Protein 2G3V (pdb70)

Structure (mmCIF, N/CA/C/O backbone):
data_2G3V
#
_entry.id   2G3V
#
_cell.length_a   124.360
_cell.length_b   124.360
_cell.length_c   55.860
_cell.angle_alpha   90.00
_cell.angle_beta   90.00
_cell.angle_gamma   90.00
#
_symmetry.space_group_name_H-M   'P 43'
#
loop_
_entity.id
_entity.type
_entity.pdbx_description
1 polymer 'CAG pathogenicity island protein 13'
2 polymer (UNK)(UNK)(UNK)(UNK)(UNK)(MSE)(UNK)
3 water water
#
loop_
_atom_site.group_PDB
_atom_site.id
_atom_site.type_symbol
_atom_site.label_atom_id
_atom_site.label_alt_id
_atom_site.label_comp_id
_atom_site.label_asym_id
_atom_site.label_entity_id
_atom_site.label_seq_id
_atom_site.pdbx_PDB_ins_code
_atom_site.Cartn_x
_atom_site.Cartn_y
_atom_site.Cartn_z
_atom_site.occupancy
_atom_site.B_iso_or_equiv
_atom_site.auth_seq_id
_atom_site.auth_comp_id
_atom_site.auth_asym_id
_atom_site.auth_atom_id
_atom_site.pdbx_PDB_model_num
ATOM 1 N N . LYS A 1 22 ? 124.086 96.875 68.717 1.00 15.56 21 LYS A N 1
ATOM 2 C CA . LYS A 1 22 ? 125.464 96.960 68.161 1.00 15.92 21 LYS A CA 1
ATOM 3 C C . LYS A 1 22 ? 126.073 98.327 68.417 1.00 16.41 21 LYS A C 1
ATOM 4 O O . LYS A 1 22 ? 127.234 98.436 68.829 1.00 16.09 21 LYS A O 1
ATOM 10 N N . LEU A 1 23 ? 125.270 99.365 68.176 1.00 16.88 22 LEU A N 1
ATOM 11 C CA . LEU A 1 23 ? 125.709 100.753 68.325 1.00 16.49 22 LEU A CA 1
ATOM 12 C C . LEU A 1 23 ? 125.521 101.343 69.705 1.00 15.72 22 LEU A C 1
ATOM 13 O O . LEU A 1 23 ? 124.777 102.300 69.914 1.00 15.68 22 LEU A O 1
ATOM 18 N N . ILE A 1 24 ? 126.230 100.743 70.649 1.00 16.39 23 ILE A N 1
ATOM 19 C CA . ILE A 1 24 ? 126.202 101.187 72.020 1.00 16.62 23 ILE A CA 1
ATOM 20 C C . ILE A 1 24 ? 127.356 102.162 72.128 1.00 17.03 23 ILE A C 1
ATOM 21 O O . ILE A 1 24 ? 127.575 102.764 73.171 1.00 17.09 23 ILE A O 1
ATOM 26 N N . GLU A 1 25 ? 128.099 102.303 71.033 1.00 18.05 24 GLU A N 1
ATOM 27 C CA . GLU A 1 25 ? 129.214 103.240 70.988 1.00 19.81 24 GLU A CA 1
ATOM 28 C C . GLU A 1 25 ? 128.529 104.592 71.069 1.00 21.39 24 GLU A C 1
ATOM 29 O O . GLU A 1 25 ? 128.805 105.388 71.962 1.00 21.02 24 GLU A O 1
ATOM 35 N N . SER A 1 26 ? 127.624 104.834 70.121 1.00 24.02 25 SER A N 1
ATOM 36 C CA . SER A 1 26 ? 126.861 106.079 70.073 1.00 25.44 25 SER A CA 1
ATOM 37 C C . SER A 1 26 ? 126.121 106.198 71.393 1.00 26.99 25 SER A C 1
ATOM 38 O O . SER A 1 26 ? 125.929 107.293 71.923 1.00 27.17 25 SER A O 1
ATOM 41 N N . LEU A 1 27 ? 125.721 105.046 71.921 1.00 29.15 26 LEU A N 1
ATOM 42 C CA . LEU A 1 27 ? 125.004 104.977 73.178 1.00 31.67 26 LEU A CA 1
ATOM 43 C C . LEU A 1 27 ? 125.953 104.893 74.355 1.00 32.82 26 LEU A C 1
ATOM 44 O O . LEU A 1 27 ? 125.740 104.094 75.264 1.00 33.46 26 LEU A O 1
ATOM 49 N N . GLN A 1 28 ? 126.994 105.719 74.342 1.00 33.57 27 GLN A N 1
ATOM 50 C CA . GLN A 1 28 ? 127.977 105.723 75.422 1.00 33.60 27 GLN A CA 1
ATOM 51 C C . GLN A 1 28 ? 128.667 107.086 75.543 1.00 32.36 27 GLN A C 1
ATOM 52 O O . GLN A 1 28 ? 129.367 107.347 76.519 1.00 31.79 27 GLN A O 1
ATOM 58 N N . GLU A 1 29 ? 128.467 107.952 74.551 1.00 31.15 28 GLU A N 1
ATOM 59 C CA . GLU A 1 29 ? 129.078 109.277 74.567 1.00 29.23 28 GLU A CA 1
ATOM 60 C C . GLU A 1 29 ? 128.178 110.342 73.950 1.00 26.97 28 GLU A C 1
ATOM 61 O O . GLU A 1 29 ? 128.615 111.472 73.712 1.00 25.61 28 GLU A O 1
ATOM 67 N N . ASN A 1 30 ? 126.928 109.994 73.675 1.00 24.34 29 ASN A N 1
ATOM 68 C CA . ASN A 1 30 ? 126.038 110.974 73.077 1.00 21.36 29 ASN A CA 1
ATOM 69 C C . ASN A 1 30 ? 125.593 111.961 74.135 1.00 18.49 29 ASN A C 1
ATOM 70 O O . ASN A 1 30 ? 125.459 111.631 75.314 1.00 17.02 29 ASN A O 1
ATOM 75 N N . GLU A 1 31 ? 125.377 113.184 73.687 1.00 16.54 30 GLU A N 1
ATOM 76 C CA . GLU A 1 31 ? 124.950 114.267 74.545 1.00 15.45 30 GLU A CA 1
ATOM 77 C C . GLU A 1 31 ? 123.587 114.704 74.054 1.00 13.34 30 GLU A C 1
ATOM 78 O O . GLU A 1 31 ? 122.970 114.011 73.251 1.00 11.16 30 GLU A O 1
ATOM 84 N N . LEU A 1 32 ? 123.125 115.847 74.550 1.00 12.39 31 LEU A N 1
ATOM 85 C CA . LEU A 1 32 ? 121.844 116.410 74.153 1.00 12.02 31 LEU A CA 1
ATOM 86 C C . LEU A 1 32 ? 122.065 117.114 72.830 1.00 11.72 31 LEU A C 1
ATOM 87 O O . LEU A 1 32 ? 123.192 117.456 72.499 1.00 13.88 31 LEU A O 1
ATOM 92 N N . LEU A 1 33 ? 120.999 117.309 72.065 1.00 11.24 32 LEU A N 1
ATOM 93 C CA . LEU A 1 33 ? 121.099 118.014 70.795 1.00 10.91 32 LEU A CA 1
ATOM 94 C C . LEU A 1 33 ? 120.766 119.476 71.054 1.00 11.88 32 LEU A C 1
ATOM 95 O O . LEU A 1 33 ? 119.694 119.785 71.585 1.00 10.46 32 LEU A O 1
ATOM 100 N N . ASN A 1 34 ? 121.686 120.374 70.710 1.00 12.11 33 ASN A N 1
ATOM 101 C CA . ASN A 1 34 ? 121.430 121.799 70.891 1.00 12.02 33 ASN A CA 1
ATOM 102 C C . ASN A 1 34 ? 120.496 122.251 69.766 1.00 11.23 33 ASN A C 1
ATOM 103 O O . ASN A 1 34 ? 120.445 121.616 68.712 1.00 11.04 33 ASN A O 1
ATOM 108 N N . THR A 1 35 ? 119.762 123.334 70.012 1.00 10.27 34 THR A N 1
ATOM 109 C CA . THR A 1 35 ? 118.793 123.890 69.073 1.00 10.12 34 THR A CA 1
ATOM 110 C C . THR A 1 35 ? 119.166 123.760 67.598 1.00 10.47 34 THR A C 1
ATOM 111 O O . THR A 1 35 ? 118.370 123.266 66.792 1.00 10.62 34 THR A O 1
ATOM 115 N N . ASP A 1 36 ? 120.373 124.201 67.250 1.00 11.46 35 ASP A N 1
ATOM 116 C CA . ASP A 1 36 ? 120.826 124.163 65.859 1.00 12.55 35 ASP A CA 1
ATOM 117 C C . ASP A 1 36 ? 121.109 122.787 65.297 1.00 13.21 35 ASP A C 1
ATOM 118 O O . ASP A 1 36 ? 120.818 122.529 64.125 1.00 14.27 35 ASP A O 1
ATOM 123 N N . GLU A 1 37 ? 121.681 121.910 66.117 1.00 11.47 36 GLU A N 1
ATOM 124 C CA . GLU A 1 37 ? 121.972 120.547 65.683 1.00 10.69 36 GLU A CA 1
ATOM 125 C C . GLU A 1 37 ? 120.649 119.819 65.419 1.00 9.48 36 GLU A C 1
ATOM 126 O O . GLU A 1 37 ? 120.559 118.963 64.547 1.00 10.42 36 GLU A O 1
ATOM 132 N N . LYS A 1 38 ? 119.625 120.169 66.189 1.00 7.50 37 LYS A N 1
ATOM 133 C CA . LYS A 1 38 ? 118.307 119.570 66.027 1.00 7.51 37 LYS A CA 1
ATOM 134 C C . LYS A 1 38 ? 117.739 119.954 64.653 1.00 7.58 37 LYS A C 1
ATOM 135 O O . LYS A 1 38 ? 117.370 119.073 63.859 1.00 7.17 37 LYS A O 1
ATOM 141 N N . LYS A 1 39 ? 117.691 121.264 64.378 1.00 6.50 38 LYS A N 1
ATOM 142 C CA . LYS A 1 39 ? 117.180 121.786 63.112 1.00 5.65 38 LYS A CA 1
ATOM 143 C C . LYS A 1 39 ? 117.970 121.193 61.957 1.00 6.28 38 LYS A C 1
ATOM 144 O O . LYS A 1 39 ? 117.426 120.906 60.883 1.00 8.15 38 LYS A O 1
ATOM 150 N N . LYS A 1 40 ? 119.263 121.011 62.179 1.00 5.70 39 LYS A N 1
ATOM 151 C CA . LYS A 1 40 ? 120.121 120.423 61.170 1.00 3.95 39 LYS A CA 1
ATOM 152 C C . LYS A 1 40 ? 119.523 119.075 60.749 1.00 3.82 39 LYS A C 1
ATOM 153 O O . LYS A 1 40 ? 119.448 118.743 59.562 1.00 1.90 39 LYS A O 1
ATOM 159 N N . ILE A 1 41 ? 119.094 118.301 61.738 1.00 4.18 40 ILE A N 1
ATOM 160 C CA . ILE A 1 41 ? 118.485 116.995 61.488 1.00 3.61 40 ILE A CA 1
ATOM 161 C C . ILE A 1 41 ? 117.156 117.147 60.735 1.00 2.39 40 ILE A C 1
ATOM 162 O O . ILE A 1 41 ? 116.929 116.470 59.746 1.00 1.57 40 ILE A O 1
ATOM 167 N N . ILE A 1 42 ? 116.292 118.042 61.215 1.00 3.25 41 ILE A N 1
ATOM 168 C CA . ILE A 1 42 ? 114.980 118.303 60.604 1.00 2.56 41 ILE A CA 1
ATOM 169 C C . ILE A 1 42 ? 115.037 118.739 59.137 1.00 1.05 41 ILE A C 1
ATOM 170 O O . ILE A 1 42 ? 114.261 118.262 58.310 1.00 1.05 41 ILE A O 1
ATOM 175 N N . ASP A 1 43 ? 115.942 119.652 58.813 1.00 1.98 42 ASP A N 1
ATOM 176 C CA . ASP A 1 43 ? 116.067 120.106 57.434 1.00 2.74 42 ASP A CA 1
ATOM 177 C C . ASP A 1 43 ? 116.529 118.963 56.547 1.00 3.87 42 ASP A C 1
ATOM 178 O O . ASP A 1 43 ? 116.119 118.862 55.385 1.00 5.68 42 ASP A O 1
ATOM 183 N N . GLN A 1 44 ? 117.367 118.089 57.098 1.00 2.64 43 GLN A N 1
ATOM 184 C CA . GLN A 1 44 ? 117.859 116.944 56.352 1.00 2.24 43 GLN A CA 1
ATOM 185 C C . GLN A 1 44 ? 116.738 115.958 56.026 1.00 1.46 43 GLN A C 1
ATOM 186 O O . GLN A 1 44 ? 116.702 115.358 54.955 1.00 1.05 43 GLN A O 1
ATOM 192 N N . ILE A 1 45 ? 115.828 115.776 56.967 1.00 2.91 44 ILE A N 1
ATOM 193 C CA . ILE A 1 45 ? 114.706 114.879 56.758 1.00 2.48 44 ILE A CA 1
ATOM 194 C C . ILE A 1 45 ? 113.794 115.491 55.694 1.00 1.66 44 ILE A C 1
ATOM 195 O O . ILE A 1 45 ? 113.266 114.788 54.847 1.00 1.05 44 ILE A O 1
ATOM 200 N N . LYS A 1 46 ? 113.633 116.807 55.747 1.00 2.87 45 LYS A N 1
ATOM 201 C CA . LYS A 1 46 ? 112.784 117.540 54.798 1.00 3.29 45 LYS A CA 1
ATOM 202 C C . LYS A 1 46 ? 113.361 117.522 53.385 1.00 2.49 45 LYS A C 1
ATOM 203 O O . LYS A 1 46 ? 112.636 117.369 52.414 1.00 1.06 45 LYS A O 1
ATOM 209 N N . THR A 1 47 ? 114.672 117.703 53.278 1.00 3.52 46 THR A N 1
ATOM 210 C CA . THR A 1 47 ? 115.332 117.680 51.979 1.00 2.51 46 THR A CA 1
ATOM 211 C C . THR A 1 47 ? 115.154 116.298 51.330 1.00 2.32 46 THR A C 1
ATOM 212 O O . THR A 1 47 ? 114.911 116.195 50.134 1.00 2.22 46 THR A O 1
ATOM 224 N N . HIS A 1 49 ? 112.754 114.039 52.074 1.00 1.05 48 HIS A N 1
ATOM 225 C CA . HIS A 1 49 ? 111.331 113.870 51.827 1.00 1.05 48 HIS A CA 1
ATOM 226 C C . HIS A 1 49 ? 110.890 114.487 50.503 1.00 1.14 48 HIS A C 1
ATOM 227 O O . HIS A 1 49 ? 110.046 113.929 49.804 1.00 1.05 48 HIS A O 1
ATOM 234 N N . ASP A 1 50 ? 111.452 115.641 50.160 1.00 1.05 49 ASP A N 1
ATOM 235 C CA . ASP A 1 50 ? 111.096 116.286 48.904 1.00 2.48 49 ASP A CA 1
ATOM 236 C C . ASP A 1 50 ? 111.741 115.541 47.743 1.00 1.40 49 ASP A C 1
ATOM 237 O O . ASP A 1 50 ? 111.149 115.416 46.674 1.00 3.51 49 ASP A O 1
ATOM 242 N N . PHE A 1 51 ? 112.952 115.040 47.970 1.00 1.05 50 PHE A N 1
ATOM 243 C CA . PHE A 1 51 ? 113.698 114.305 46.960 1.00 1.05 50 PHE A CA 1
ATOM 244 C C . PHE A 1 51 ? 112.910 113.064 46.607 1.00 1.05 50 PHE A C 1
ATOM 245 O O . PHE A 1 51 ? 112.659 112.778 45.433 1.00 1.05 50 PHE A O 1
ATOM 253 N N . PHE A 1 52 ? 112.518 112.330 47.641 1.00 2.00 51 PHE A N 1
ATOM 254 C CA . PHE A 1 52 ? 111.736 111.123 47.449 1.00 2.71 51 PHE A CA 1
ATOM 255 C C . PHE A 1 52 ? 110.456 111.424 46.640 1.00 3.02 51 PHE A C 1
ATOM 256 O O . PHE A 1 52 ? 110.163 110.761 45.631 1.00 1.05 51 PHE A O 1
ATOM 264 N N . LYS A 1 53 ? 109.703 112.432 47.066 1.00 4.58 52 LYS A N 1
ATOM 265 C CA . LYS A 1 53 ? 108.488 112.797 46.347 1.00 4.92 52 LYS A CA 1
ATOM 266 C C . LYS A 1 53 ? 108.803 113.085 44.878 1.00 6.34 52 LYS A C 1
ATOM 267 O O . LYS A 1 53 ? 108.074 112.664 43.989 1.00 5.91 52 LYS A O 1
ATOM 273 N N . GLN A 1 54 ? 109.902 113.794 44.636 1.00 8.25 53 GLN A N 1
ATOM 274 C CA . GLN A 1 54 ? 110.319 114.138 43.282 1.00 9.70 53 GLN A CA 1
ATOM 275 C C . GLN A 1 54 ? 110.675 112.932 42.424 1.00 10.80 53 GLN A C 1
ATOM 276 O O . GLN A 1 54 ? 110.617 112.996 41.190 1.00 11.11 53 GLN A O 1
ATOM 290 N N . HIS A 1 56 ? 109.151 109.699 42.386 1.00 8.44 55 HIS A N 1
ATOM 291 C CA . HIS A 1 56 ? 107.936 109.078 41.873 1.00 9.40 55 HIS A CA 1
ATOM 292 C C . HIS A 1 56 ? 106.985 110.077 41.195 1.00 9.10 55 HIS A C 1
ATOM 293 O O . HIS A 1 56 ? 106.132 109.688 40.404 1.00 10.74 55 HIS A O 1
ATOM 300 N N . THR A 1 57 ? 107.135 111.363 41.488 1.00 7.76 56 THR A N 1
ATOM 301 C CA . THR A 1 57 ? 106.263 112.374 40.889 1.00 7.38 56 THR A CA 1
ATOM 302 C C . THR A 1 57 ? 106.857 112.913 39.588 1.00 8.89 56 THR A C 1
ATOM 303 O O . THR A 1 57 ? 106.145 113.373 38.698 1.00 9.18 56 THR A O 1
ATOM 307 N N . ASN A 1 58 ? 108.174 112.854 39.488 1.00 10.85 57 ASN A N 1
ATOM 308 C CA . ASN A 1 58 ? 108.885 113.354 38.318 1.00 12.59 57 ASN A CA 1
ATOM 309 C C . ASN A 1 58 ? 109.509 112.147 37.625 1.00 11.74 57 ASN A C 1
ATOM 310 O O . ASN A 1 58 ? 110.191 111.341 38.271 1.00 9.61 57 ASN A O 1
ATOM 315 N N . LYS A 1 59 ? 109.266 111.995 36.326 1.00 10.91 58 LYS A N 1
ATOM 316 C CA . LYS A 1 59 ? 109.858 110.865 35.608 1.00 11.31 58 LYS A CA 1
ATOM 317 C C . LYS A 1 59 ? 111.249 111.276 35.148 1.00 10.84 58 LYS A C 1
ATOM 318 O O . LYS A 1 59 ? 112.204 110.495 35.197 1.00 10.82 58 LYS A O 1
ATOM 324 N N . GLY A 1 60 ? 111.360 112.521 34.704 1.00 10.67 59 GLY A N 1
ATOM 325 C CA . GLY A 1 60 ? 112.646 113.005 34.268 1.00 8.08 59 GLY A CA 1
ATOM 326 C C . GLY A 1 60 ? 113.563 112.961 35.468 1.00 8.15 59 GLY A C 1
ATOM 327 O O . GLY A 1 60 ? 114.733 112.568 35.359 1.00 8.98 59 GLY A O 1
ATOM 328 N N . ALA A 1 61 ? 113.031 113.353 36.622 1.00 6.51 60 ALA A N 1
ATOM 329 C CA . ALA A 1 61 ? 113.824 113.379 37.851 1.00 6.06 60 ALA A CA 1
ATOM 330 C C . ALA A 1 61 ? 114.400 112.030 38.234 1.00 6.05 60 ALA A C 1
ATOM 331 O O . ALA A 1 61 ? 115.579 111.935 38.574 1.00 6.78 60 ALA A O 1
ATOM 333 N N . LEU A 1 62 ? 113.577 110.986 38.185 1.00 6.05 61 LEU A N 1
ATOM 334 C CA . LEU A 1 62 ? 114.041 109.652 38.538 1.00 5.20 61 LEU A CA 1
ATOM 335 C C . LEU A 1 62 ? 115.096 109.093 37.602 1.00 6.62 61 LEU A C 1
ATOM 336 O O . LEU A 1 62 ? 116.070 108.461 38.052 1.00 7.02 61 LEU A O 1
ATOM 341 N N . ASP A 1 63 ? 114.913 109.298 36.301 1.00 6.62 62 ASP A N 1
ATOM 342 C CA . ASP A 1 63 ? 115.881 108.768 35.350 1.00 6.46 62 ASP A CA 1
ATOM 343 C C . ASP A 1 63 ? 117.185 109.541 35.463 1.00 7.00 62 ASP A C 1
ATOM 344 O O . ASP A 1 63 ? 118.284 108.981 35.313 1.00 4.71 62 ASP A O 1
ATOM 349 N N . LYS A 1 64 ? 117.042 110.836 35.727 1.00 5.76 63 LYS A N 1
ATOM 350 C CA . LYS A 1 64 ? 118.181 111.732 35.851 1.00 4.94 63 LYS A CA 1
ATOM 351 C C . LYS A 1 64 ? 119.029 111.409 37.072 1.00 3.39 63 LYS A C 1
ATOM 352 O O . LYS A 1 64 ? 120.255 111.577 37.051 1.00 2.39 63 LYS A O 1
ATOM 358 N N . VAL A 1 65 ? 118.383 110.942 38.132 1.00 1.69 64 VAL A N 1
ATOM 359 C CA . VAL A 1 65 ? 119.108 110.585 39.350 1.00 2.05 64 VAL A CA 1
ATOM 360 C C . VAL A 1 65 ? 119.828 109.233 39.183 1.00 1.76 64 VAL A C 1
ATOM 361 O O . VAL A 1 65 ? 120.950 109.054 39.665 1.00 1.05 64 VAL A O 1
ATOM 365 N N . LEU A 1 66 ? 119.187 108.306 38.478 1.00 1.05 65 LEU A N 1
ATOM 366 C CA . LEU A 1 66 ? 119.764 106.988 38.240 1.00 1.05 65 LEU A CA 1
ATOM 367 C C . LEU A 1 66 ? 121.035 107.021 37.368 1.00 1.48 65 LEU A C 1
ATOM 368 O O . LEU A 1 66 ? 121.949 106.220 37.556 1.00 1.05 65 LEU A O 1
ATOM 373 N N . ARG A 1 67 ? 121.092 107.969 36.437 1.00 1.54 66 ARG A N 1
ATOM 374 C CA . ARG A 1 67 ? 122.233 108.127 35.549 1.00 2.65 66 ARG A CA 1
ATOM 375 C C . ARG A 1 67 ? 123.444 108.728 36.259 1.00 3.49 66 ARG A C 1
ATOM 376 O O . ARG A 1 67 ? 124.599 108.446 35.906 1.00 3.30 66 ARG A O 1
ATOM 384 N N . ASN A 1 68 ? 123.180 109.554 37.262 1.00 2.66 67 ASN A N 1
ATOM 385 C CA . ASN A 1 68 ? 124.254 110.197 37.990 1.00 3.19 67 ASN A CA 1
ATOM 386 C C . ASN A 1 68 ? 124.649 109.545 39.299 1.00 3.35 67 ASN A C 1
ATOM 387 O O . ASN A 1 68 ? 125.699 109.860 39.841 1.00 2.35 67 ASN A O 1
ATOM 392 N N . TYR A 1 69 ? 123.818 108.647 39.817 1.00 4.91 68 TYR A N 1
ATOM 393 C CA . TYR A 1 69 ? 124.128 107.981 41.081 1.00 4.29 68 TYR A CA 1
ATOM 394 C C . TYR A 1 69 ? 124.617 106.552 40.906 1.00 5.42 68 TYR A C 1
ATOM 395 O O . TYR A 1 69 ? 125.581 106.137 41.556 1.00 4.98 68 TYR A O 1
ATOM 412 N N . LYS A 1 71 ? 126.432 103.262 39.560 1.00 9.15 70 LYS A N 1
ATOM 413 C CA . LYS A 1 71 ? 127.755 103.095 38.983 1.00 9.50 70 LYS A CA 1
ATOM 414 C C . LYS A 1 71 ? 127.525 102.706 37.518 1.00 9.70 70 LYS A C 1
ATOM 415 O O . LYS A 1 71 ? 128.232 103.146 36.603 1.00 8.94 70 LYS A O 1
ATOM 421 N N . ASP A 1 72 ? 126.497 101.897 37.315 1.00 9.72 71 ASP A N 1
ATOM 422 C CA . ASP A 1 72 ? 126.122 101.430 35.991 1.00 10.01 71 ASP A CA 1
ATOM 423 C C . ASP A 1 72 ? 124.631 101.670 35.781 1.00 7.58 71 ASP A C 1
ATOM 424 O O . ASP A 1 72 ? 123.808 100.860 36.191 1.00 6.79 71 ASP A O 1
ATOM 429 N N . TYR A 1 73 ? 124.289 102.794 35.165 1.00 6.78 72 TYR A N 1
ATOM 430 C CA . TYR A 1 73 ? 122.891 103.106 34.889 1.00 5.36 72 TYR A CA 1
ATOM 431 C C . TYR A 1 73 ? 122.385 102.037 33.923 1.00 4.18 72 TYR A C 1
ATOM 432 O O . TYR A 1 73 ? 121.314 101.463 34.106 1.00 3.16 72 TYR A O 1
ATOM 441 N N . ARG A 1 74 ? 123.186 101.771 32.900 1.00 5.09 73 ARG A N 1
ATOM 442 C CA . ARG A 1 74 ? 122.878 100.764 31.888 1.00 7.04 73 ARG A CA 1
ATOM 443 C C . ARG A 1 74 ? 122.063 99.577 32.434 1.00 5.84 73 ARG A C 1
ATOM 444 O O . ARG A 1 74 ? 120.880 99.433 32.165 1.00 6.30 73 ARG A O 1
ATOM 452 N N . ALA A 1 75 ? 122.738 98.750 33.219 1.00 4.78 74 ALA A N 1
ATOM 453 C CA . ALA A 1 75 ? 122.226 97.512 33.819 1.00 5.10 74 ALA A CA 1
ATOM 454 C C . ALA A 1 75 ? 121.078 97.667 34.794 1.00 5.44 74 ALA A C 1
ATOM 455 O O . ALA A 1 75 ? 120.252 96.776 34.934 1.00 4.39 74 ALA A O 1
ATOM 457 N N . VAL A 1 76 ? 121.039 98.802 35.480 1.00 6.17 75 VAL A N 1
ATOM 458 C CA . VAL A 1 76 ? 119.992 99.042 36.448 1.00 5.59 75 VAL A CA 1
ATOM 459 C C . VAL A 1 76 ? 118.619 99.110 35.789 1.00 5.51 75 VAL A C 1
ATOM 460 O O . VAL A 1 76 ? 117.660 98.541 36.312 1.00 6.57 75 VAL A O 1
ATOM 464 N N . ILE A 1 77 ? 118.512 99.789 34.649 1.00 5.28 76 ILE A N 1
ATOM 465 C CA . ILE A 1 77 ? 117.215 99.887 33.983 1.00 5.87 76 ILE A CA 1
ATOM 466 C C . ILE A 1 77 ? 116.747 98.550 33.432 1.00 6.95 76 ILE A C 1
ATOM 467 O O . ILE A 1 77 ? 115.551 98.326 33.281 1.00 7.72 76 ILE A O 1
ATOM 472 N N . LYS A 1 78 ? 117.689 97.658 33.149 1.00 8.46 77 LYS A N 1
ATOM 473 C CA . LYS A 1 78 ? 117.362 96.333 32.630 1.00 9.15 77 LYS A CA 1
ATOM 474 C C . LYS A 1 78 ? 117.090 95.363 33.784 1.00 8.89 77 LYS A C 1
ATOM 475 O O . LYS A 1 78 ? 116.066 94.679 33.822 1.00 7.05 77 LYS A O 1
ATOM 481 N N . SER A 1 79 ? 118.018 95.311 34.730 1.00 9.49 78 SER A N 1
ATOM 482 C CA . SER A 1 79 ? 117.872 94.416 35.863 1.00 9.93 78 SER A CA 1
ATOM 483 C C . SER A 1 79 ? 116.769 94.832 36.839 1.00 8.32 78 SER A C 1
ATOM 484 O O . SER A 1 79 ? 115.988 93.998 37.299 1.00 8.47 78 SER A O 1
ATOM 487 N N . ILE A 1 80 ? 116.699 96.118 37.158 1.00 6.71 79 ILE A N 1
ATOM 488 C CA . ILE A 1 80 ? 115.704 96.582 38.116 1.00 6.33 79 ILE A CA 1
ATOM 489 C C . ILE A 1 80 ? 114.567 97.411 37.512 1.00 5.54 79 ILE A C 1
ATOM 490 O O . ILE A 1 80 ? 113.404 97.118 37.740 1.00 3.61 79 ILE A O 1
ATOM 495 N N . GLY A 1 81 ? 114.894 98.443 36.744 1.00 8.41 80 GLY A N 1
ATOM 496 C CA . GLY A 1 81 ? 113.843 99.256 36.141 1.00 8.33 80 GLY A CA 1
ATOM 497 C C . GLY A 1 81 ? 113.316 100.374 37.028 1.00 8.23 80 GLY A C 1
ATOM 498 O O . GLY A 1 81 ? 113.249 100.243 38.254 1.00 7.37 80 GLY A O 1
ATOM 499 N N . VAL A 1 82 ? 112.931 101.477 36.398 1.00 8.62 81 VAL A N 1
ATOM 500 C CA . VAL A 1 82 ? 112.416 102.631 37.119 1.00 8.92 81 VAL A CA 1
ATOM 501 C C . VAL A 1 82 ? 111.146 102.328 37.897 1.00 9.58 81 VAL A C 1
ATOM 502 O O . VAL A 1 82 ? 110.842 102.988 38.894 1.00 10.52 81 VAL A O 1
ATOM 506 N N . ASP A 1 83 ? 110.409 101.331 37.437 1.00 10.75 82 ASP A N 1
ATOM 507 C CA . ASP A 1 83 ? 109.160 100.947 38.075 1.00 13.11 82 ASP A CA 1
ATOM 508 C C . ASP A 1 83 ? 109.309 100.487 39.526 1.00 13.12 82 ASP A C 1
ATOM 509 O O . ASP A 1 83 ? 108.434 100.756 40.365 1.00 13.70 82 ASP A O 1
ATOM 514 N N . LYS A 1 84 ? 110.414 99.808 39.827 1.00 10.64 83 LYS A N 1
ATOM 515 C CA . LYS A 1 84 ? 110.646 99.316 41.180 1.00 9.89 83 LYS A CA 1
ATOM 516 C C . LYS A 1 84 ? 111.216 100.431 42.062 1.00 9.26 83 LYS A C 1
ATOM 517 O O . LYS A 1 84 ? 110.959 100.494 43.269 1.00 9.61 83 LYS A O 1
ATOM 523 N N . PHE A 1 85 ? 112.003 101.310 41.455 1.00 8.00 84 PHE A N 1
ATOM 524 C CA . PHE A 1 85 ? 112.593 102.418 42.193 1.00 5.22 84 PHE A CA 1
ATOM 525 C C . PHE A 1 85 ? 111.500 103.365 42.634 1.00 3.99 84 PHE A C 1
ATOM 526 O O . PHE A 1 85 ? 111.477 103.808 43.779 1.00 1.05 84 PHE A O 1
ATOM 534 N N . LYS A 1 86 ? 110.588 103.653 41.715 1.00 3.62 85 LYS A N 1
ATOM 535 C CA . LYS A 1 86 ? 109.491 104.558 41.999 1.00 5.61 85 LYS A CA 1
ATOM 536 C C . LYS A 1 86 ? 108.684 104.050 43.191 1.00 6.33 85 LYS A C 1
ATOM 537 O O . LYS A 1 86 ? 108.184 104.839 43.997 1.00 5.97 85 LYS A O 1
ATOM 543 N N . LYS A 1 87 ? 108.585 102.728 43.312 1.00 5.74 86 LYS A N 1
ATOM 544 C CA . LYS A 1 87 ? 107.836 102.103 44.394 1.00 5.56 86 LYS A CA 1
ATOM 545 C C . LYS A 1 87 ? 108.369 102.447 45.778 1.00 5.27 86 LYS A C 1
ATOM 546 O O . LYS A 1 87 ? 107.623 102.953 46.619 1.00 4.99 86 LYS A O 1
ATOM 552 N N . VAL A 1 88 ? 109.648 102.159 46.023 1.00 4.44 87 VAL A N 1
ATOM 553 C CA . VAL A 1 88 ? 110.242 102.438 47.324 1.00 2.53 87 VAL A CA 1
ATOM 554 C C . VAL A 1 88 ? 110.141 103.910 47.661 1.00 1.51 87 VAL A C 1
ATOM 555 O O . VAL A 1 88 ? 109.867 104.273 48.791 1.00 1.05 87 VAL A O 1
ATOM 559 N N . TYR A 1 89 ? 110.337 104.760 46.664 1.00 1.25 88 TYR A N 1
ATOM 560 C CA . TYR A 1 89 ? 110.297 106.193 46.890 1.00 2.63 88 TYR A CA 1
ATOM 561 C C . TYR A 1 89 ? 108.918 106.689 47.304 1.00 3.18 88 TYR A C 1
ATOM 562 O O . TYR A 1 89 ? 108.792 107.688 48.013 1.00 3.73 88 TYR A O 1
ATOM 571 N N . ARG A 1 90 ? 107.878 105.983 46.881 1.00 3.57 89 ARG A N 1
ATOM 572 C CA . ARG A 1 90 ? 106.528 106.373 47.261 1.00 3.55 89 ARG A CA 1
ATOM 573 C C . ARG A 1 90 ? 106.415 106.075 48.745 1.00 4.00 89 ARG A C 1
ATOM 574 O O . ARG A 1 90 ? 105.865 106.860 49.514 1.00 5.29 89 ARG A O 1
ATOM 582 N N . LEU A 1 91 ? 106.982 104.937 49.131 1.00 3.78 90 LEU A N 1
ATOM 583 C CA . LEU A 1 91 ? 106.966 104.459 50.504 1.00 3.10 90 LEU A CA 1
ATOM 584 C C . LEU A 1 91 ? 107.976 105.223 51.372 1.00 2.80 90 LEU A C 1
ATOM 585 O O . LEU A 1 91 ? 107.803 105.330 52.584 1.00 6.04 90 LEU A O 1
ATOM 590 N N . LEU A 1 92 ? 109.031 105.741 50.749 1.00 2.56 91 LEU A N 1
ATOM 591 C CA . LEU A 1 92 ? 110.054 106.519 51.453 1.00 2.05 91 LEU A CA 1
ATOM 592 C C . LEU A 1 92 ? 109.498 107.903 51.764 1.00 2.69 91 LEU A C 1
ATOM 593 O O . LEU A 1 92 ? 109.742 108.441 52.843 1.00 2.19 91 LEU A O 1
ATOM 598 N N . GLU A 1 93 ? 108.754 108.478 50.818 1.00 3.84 92 GLU A N 1
ATOM 599 C CA . GLU A 1 93 ? 108.157 109.798 51.014 1.00 4.71 92 GLU A CA 1
ATOM 600 C C . GLU A 1 93 ? 107.163 109.713 52.162 1.00 4.83 92 GLU A C 1
ATOM 601 O O . GLU A 1 93 ? 107.073 110.607 53.006 1.00 2.63 92 GLU A O 1
ATOM 607 N N . SER A 1 94 ? 106.412 108.619 52.181 1.00 5.49 93 SER A N 1
ATOM 608 C CA . SER A 1 94 ? 105.425 108.388 53.223 1.00 5.68 93 SER A CA 1
ATOM 609 C C . SER A 1 94 ? 106.078 108.332 54.598 1.00 5.07 93 SER A C 1
ATOM 610 O O . SER A 1 94 ? 105.655 109.017 55.525 1.00 4.72 93 SER A O 1
ATOM 613 N N . GLU A 1 95 ? 107.111 107.508 54.733 1.00 6.12 94 GLU A N 1
ATOM 614 C CA . GLU A 1 95 ? 107.798 107.371 56.012 1.00 6.90 94 GLU A CA 1
ATOM 615 C C . GLU A 1 95 ? 108.463 108.676 56.444 1.00 4.84 94 GLU A C 1
ATOM 616 O O . GLU A 1 95 ? 108.449 109.017 57.620 1.00 4.66 94 GLU A O 1
ATOM 622 N N . THR A 1 96 ? 109.041 109.420 55.507 1.00 3.96 95 THR A N 1
ATOM 623 C CA . THR A 1 96 ? 109.672 110.678 55.895 1.00 3.33 95 THR A CA 1
ATOM 624 C C . THR A 1 96 ? 108.599 111.636 56.435 1.00 4.64 95 THR A C 1
ATOM 625 O O . THR A 1 96 ? 108.859 112.458 57.321 1.00 5.31 95 THR A O 1
ATOM 637 N N . GLU A 1 98 ? 105.692 110.684 58.060 1.00 8.87 97 GLU A N 1
ATOM 638 C CA . GLU A 1 98 ? 105.270 110.232 59.390 1.00 7.72 97 GLU A CA 1
ATOM 639 C C . GLU A 1 98 ? 106.288 110.672 60.448 1.00 6.21 97 GLU A C 1
ATOM 640 O O . GLU A 1 98 ? 105.905 111.151 61.514 1.00 5.02 97 GLU A O 1
ATOM 646 N N . LEU A 1 99 ? 107.579 110.500 60.156 1.00 5.20 98 LEU A N 1
ATOM 647 C CA . LEU A 1 99 ? 108.647 110.904 61.084 1.00 3.84 98 LEU A CA 1
ATOM 648 C C . LEU A 1 99 ? 108.562 112.415 61.333 1.00 3.90 98 LEU A C 1
ATOM 649 O O . LEU A 1 99 ? 108.647 112.880 62.478 1.00 2.14 98 LEU A O 1
ATOM 654 N N . LEU A 1 100 ? 108.379 113.171 60.255 1.00 2.51 99 LEU A N 1
ATOM 655 C CA . LEU A 1 100 ? 108.270 114.623 60.349 1.00 3.37 99 LEU A CA 1
ATOM 656 C C . LEU A 1 100 ? 107.127 115.005 61.289 1.00 4.02 99 LEU A C 1
ATOM 657 O O . LEU A 1 100 ? 107.268 115.912 62.107 1.00 5.04 99 LEU A O 1
ATOM 662 N N . HIS A 1 101 ? 105.992 114.321 61.182 1.00 3.11 100 HIS A N 1
ATOM 663 C CA . HIS A 1 101 ? 104.864 114.622 62.066 1.00 3.60 100 HIS A CA 1
ATOM 664 C C . HIS A 1 101 ? 105.166 114.201 63.491 1.00 2.91 100 HIS A C 1
ATOM 665 O O . HIS A 1 101 ? 104.792 114.900 64.440 1.00 2.32 100 HIS A O 1
ATOM 672 N N . ALA A 1 102 ? 105.833 113.054 63.634 1.00 3.25 101 ALA A N 1
ATOM 673 C CA . ALA A 1 102 ? 106.225 112.554 64.948 1.00 4.17 101 ALA A CA 1
ATOM 674 C C . ALA A 1 102 ? 107.018 113.668 65.617 1.00 4.72 101 ALA A C 1
ATOM 675 O O . ALA A 1 102 ? 106.732 114.048 66.755 1.00 3.74 101 ALA A O 1
ATOM 677 N N . ILE A 1 103 ? 107.987 114.207 64.872 1.00 5.12 102 ILE A N 1
ATOM 678 C CA . ILE A 1 103 ? 108.841 115.296 65.326 1.00 3.84 102 ILE A CA 1
ATOM 679 C C . ILE A 1 103 ? 108.009 116.514 65.759 1.00 5.08 102 ILE A C 1
ATOM 680 O O . ILE A 1 103 ? 108.248 117.095 66.815 1.00 5.64 102 ILE A O 1
ATOM 685 N N . ALA A 1 104 ? 107.026 116.899 64.953 1.00 5.76 103 ALA A N 1
ATOM 686 C CA . ALA A 1 104 ? 106.176 118.039 65.285 1.00 4.56 103 ALA A CA 1
ATOM 687 C C . ALA A 1 104 ? 105.363 117.819 66.567 1.00 3.95 103 ALA A C 1
ATOM 688 O O . ALA A 1 104 ? 105.420 118.618 67.490 1.00 3.96 103 ALA A O 1
ATOM 690 N N . GLU A 1 105 ? 104.608 116.727 66.598 1.00 4.39 104 GLU A N 1
ATOM 691 C CA . GLU A 1 105 ? 103.740 116.346 67.716 1.00 4.64 104 GLU A CA 1
ATOM 692 C C . GLU A 1 105 ? 104.426 115.936 69.042 1.00 3.49 104 GLU A C 1
ATOM 693 O O . GLU A 1 105 ? 103.752 115.745 70.060 1.00 1.75 104 GLU A O 1
ATOM 699 N N . ASN A 1 106 ? 105.745 115.769 69.024 1.00 3.08 105 ASN A N 1
ATOM 700 C CA . ASN A 1 106 ? 106.500 115.410 70.227 1.00 3.29 105 ASN A CA 1
ATOM 701 C C . ASN A 1 106 ? 107.903 116.057 70.215 1.00 3.27 105 ASN A C 1
ATOM 702 O O . ASN A 1 106 ? 108.884 115.418 69.815 1.00 1.05 105 ASN A O 1
ATOM 707 N N . PRO A 1 107 ? 108.013 117.326 70.671 1.00 3.74 106 PRO A N 1
ATOM 708 C CA . PRO A 1 107 ? 109.267 118.085 70.722 1.00 3.25 106 PRO A CA 1
ATOM 709 C C . PRO A 1 107 ? 110.538 117.307 71.037 1.00 4.08 106 PRO A C 1
ATOM 710 O O . PRO A 1 107 ? 111.515 117.401 70.292 1.00 5.84 106 PRO A O 1
ATOM 714 N N . ASN A 1 108 ? 110.517 116.532 72.122 1.00 4.36 107 ASN A N 1
ATOM 715 C CA . ASN A 1 108 ? 111.681 115.759 72.565 1.00 2.84 107 ASN A CA 1
ATOM 716 C C . ASN A 1 108 ? 112.054 114.519 71.752 1.00 3.52 107 ASN A C 1
ATOM 717 O O . ASN A 1 108 ? 112.998 113.810 72.097 1.00 1.93 107 ASN A O 1
ATOM 722 N N . PHE A 1 109 ? 111.314 114.241 70.686 1.00 5.72 108 PHE A N 1
ATOM 723 C CA . PHE A 1 109 ? 111.649 113.105 69.838 1.00 7.20 108 PHE A CA 1
ATOM 724 C C . PHE A 1 109 ? 112.803 113.715 69.057 1.00 8.19 108 PHE A C 1
ATOM 725 O O . PHE A 1 109 ? 112.628 114.760 68.427 1.00 10.21 108 PHE A O 1
ATOM 733 N N . LEU A 1 110 ? 113.968 113.079 69.094 1.00 7.81 109 LEU A N 1
ATOM 734 C CA . LEU A 1 110 ? 115.171 113.627 68.454 1.00 9.89 109 LEU A CA 1
ATOM 735 C C . LEU A 1 110 ? 115.790 114.480 69.566 1.00 9.36 109 LEU A C 1
ATOM 736 O O . LEU A 1 110 ? 116.076 115.667 69.392 1.00 10.43 109 LEU 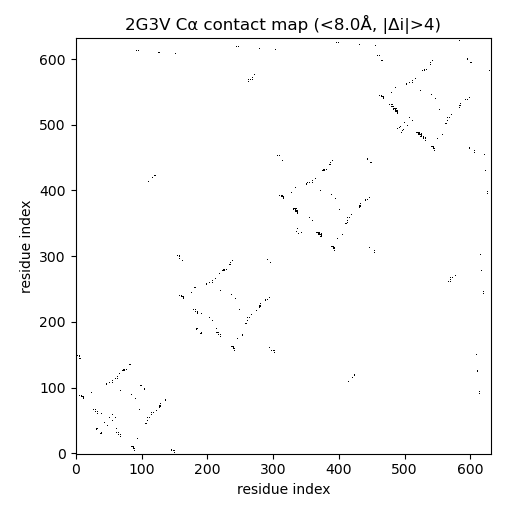A O 1
ATOM 741 N N . PHE A 1 111 ? 115.976 113.829 70.706 1.00 8.55 110 PHE A N 1
ATOM 742 C CA . PHE A 1 111 ? 116.501 114.401 71.935 1.00 6.27 110 PHE A CA 1
ATOM 743 C C . PHE A 1 111 ? 118.025 114.547 71.937 1.00 7.28 110 PHE A C 1
ATOM 744 O O . PHE A 1 111 ? 118.567 115.602 72.288 1.00 8.60 110 PHE A O 1
ATOM 752 N N . SER A 1 112 ? 118.718 113.485 71.541 1.00 6.85 111 SER A N 1
ATOM 753 C CA . SER A 1 112 ? 120.174 113.489 71.547 1.00 5.20 111 SER A CA 1
ATOM 754 C C . SER A 1 112 ? 120.747 113.231 70.180 1.00 6.15 111 SER A C 1
ATOM 755 O O . SER A 1 112 ? 120.018 113.149 69.193 1.00 5.59 111 SER A O 1
ATOM 758 N N . LYS A 1 113 ? 122.070 113.078 70.136 1.00 6.19 112 LYS A N 1
ATOM 759 C CA . LYS A 1 113 ? 122.752 112.811 68.883 1.00 6.18 112 LYS A CA 1
ATOM 760 C C . LYS A 1 113 ? 122.546 111.366 68.434 1.00 6.75 112 LYS A C 1
ATOM 761 O O . LYS A 1 113 ? 122.715 111.060 67.253 1.00 7.94 112 LYS A O 1
ATOM 767 N N . PHE A 1 114 ? 122.168 110.485 69.363 1.00 6.20 113 PHE A N 1
ATOM 768 C CA . PHE A 1 114 ? 121.944 109.078 69.031 1.00 6.12 113 PHE A CA 1
ATOM 769 C C . PHE A 1 114 ? 120.804 108.930 68.058 1.00 4.78 113 PHE A C 1
ATOM 770 O O . PHE A 1 114 ? 120.766 108.001 67.259 1.00 5.78 113 PHE A O 1
ATOM 778 N N . ASP A 1 115 ? 119.866 109.857 68.135 1.00 5.54 114 ASP A N 1
ATOM 779 C CA . ASP A 1 115 ? 118.694 109.786 67.289 1.00 4.78 114 ASP A CA 1
ATOM 780 C C . ASP A 1 115 ? 119.017 110.011 65.830 1.00 4.91 114 ASP A C 1
ATOM 781 O O . ASP A 1 115 ? 118.202 109.712 64.957 1.00 3.84 114 ASP A O 1
ATOM 786 N N . ARG A 1 116 ? 120.221 110.519 65.568 1.00 4.94 115 ARG A N 1
ATOM 787 C CA . ARG A 1 116 ? 120.649 110.764 64.205 1.00 4.98 115 ARG A CA 1
ATOM 788 C C . ARG A 1 116 ? 120.663 109.434 63.465 1.00 3.77 115 ARG A C 1
ATOM 789 O O . ARG A 1 116 ? 120.875 109.388 62.252 1.00 5.09 115 ARG A O 1
ATOM 797 N N . SER A 1 117 ? 120.450 108.352 64.207 1.00 1.92 116 SER A N 1
ATOM 798 C CA . SER A 1 117 ? 120.438 107.010 63.635 1.00 2.39 116 SER A CA 1
ATOM 799 C C . SER A 1 117 ? 119.138 106.723 62.893 1.00 1.05 116 SER A C 1
ATOM 800 O O . SER A 1 117 ? 119.020 105.723 62.194 1.00 1.78 116 SER A O 1
ATOM 803 N N . ILE A 1 118 ? 118.158 107.599 63.047 1.00 2.59 117 ILE A N 1
ATOM 804 C CA . ILE A 1 118 ? 116.880 107.426 62.357 1.00 5.00 117 ILE A CA 1
ATOM 805 C C . ILE A 1 118 ? 117.118 107.698 60.875 1.00 5.05 117 ILE A C 1
ATOM 806 O O . ILE A 1 118 ? 116.451 107.134 60.007 1.00 4.97 117 ILE A O 1
ATOM 811 N N . LEU A 1 119 ? 118.093 108.552 60.609 1.00 4.98 118 LEU A N 1
ATOM 812 C CA . LEU A 1 119 ? 118.473 108.960 59.261 1.00 5.38 118 LEU A CA 1
ATOM 813 C C . LEU A 1 119 ? 118.965 107.768 58.447 1.00 8.42 118 LEU A C 1
ATOM 814 O O . LEU A 1 119 ? 118.754 107.702 57.224 1.00 3.16 118 LEU A O 1
ATOM 819 N N . GLY A 1 120 ? 119.610 106.803 59.100 1.00 4.11 119 GLY A N 1
ATOM 820 C CA . GLY A 1 120 ? 120.121 105.621 58.424 1.00 3.79 119 GLY A CA 1
ATOM 821 C C . GLY A 1 120 ? 119.094 104.823 57.628 1.00 3.35 119 GLY A C 1
ATOM 822 O O . GLY A 1 120 ? 119.443 103.982 56.796 1.00 4.73 119 GLY A O 1
ATOM 823 N N . ILE A 1 121 ? 117.819 105.076 57.869 1.00 2.50 120 ILE A N 1
ATOM 824 C CA . ILE A 1 121 ? 116.789 104.375 57.131 1.00 1.72 120 ILE A CA 1
ATOM 825 C C . ILE A 1 121 ? 116.648 104.936 55.724 1.00 1.05 120 ILE A C 1
ATOM 826 O O . ILE A 1 121 ? 116.338 104.208 54.787 1.00 1.05 120 ILE A O 1
ATOM 831 N N . PHE A 1 122 ? 116.914 106.228 55.575 1.00 1.68 121 PHE A N 1
ATOM 832 C CA . PHE A 1 122 ? 116.735 106.889 54.292 1.00 2.69 121 PHE A CA 1
ATOM 833 C C . PHE A 1 122 ? 117.978 107.113 53.446 1.00 2.78 121 PHE A C 1
ATOM 834 O O . PHE A 1 122 ? 117.875 107.203 52.225 1.00 2.23 121 PHE A O 1
ATOM 842 N N . LEU A 1 123 ? 119.141 107.195 54.086 1.00 2.72 122 LEU A N 1
ATOM 843 C CA . LEU A 1 123 ? 120.408 107.434 53.385 1.00 4.21 122 LEU A CA 1
ATOM 844 C C . LEU A 1 123 ? 120.755 106.534 52.181 1.00 4.75 122 LEU A C 1
ATOM 845 O O . LEU A 1 123 ? 121.259 107.018 51.174 1.00 3.92 122 LEU A O 1
ATOM 850 N N . PRO A 1 124 ? 120.488 105.220 52.267 1.00 4.42 123 PRO A N 1
ATOM 851 C CA . PRO A 1 124 ? 120.775 104.263 51.177 1.00 3.92 123 PRO A CA 1
ATOM 852 C C . PRO A 1 124 ? 120.068 104.569 49.849 1.00 2.32 123 PRO A C 1
ATOM 853 O O . PRO A 1 124 ? 120.449 104.065 48.794 1.00 1.05 123 PRO A O 1
ATOM 857 N N . PHE A 1 125 ? 119.024 105.384 49.917 1.00 1.40 124 PHE A N 1
ATOM 858 C CA . PHE A 1 125 ? 118.266 105.755 48.733 1.00 1.08 124 PHE A CA 1
ATOM 859 C C . PHE A 1 125 ? 118.385 107.245 48.458 1.00 1.05 124 PHE A C 1
ATOM 860 O O . PHE A 1 125 ? 117.717 107.763 47.575 1.00 1.05 124 PHE A O 1
ATOM 868 N N . PHE A 1 126 ? 119.242 107.936 49.202 1.00 1.05 125 PHE A N 1
ATOM 869 C CA . PHE A 1 126 ? 119.381 109.373 49.002 1.00 2.13 125 PHE A CA 1
ATOM 870 C C . PHE A 1 126 ? 120.815 109.827 48.708 1.00 1.63 125 PHE A C 1
ATOM 871 O O . PHE A 1 126 ? 121.060 110.678 47.850 1.00 1.05 125 PHE A O 1
ATOM 879 N N . SER A 1 127 ? 121.758 109.254 49.436 1.00 2.92 126 SER A N 1
ATOM 880 C CA . SER A 1 127 ? 123.163 109.586 49.268 1.00 3.23 126 SER A CA 1
ATOM 881 C C . SER A 1 127 ? 123.772 109.034 47.986 1.00 2.77 126 SER A C 1
ATOM 882 O O . SER A 1 127 ? 123.661 107.834 47.694 1.00 1.05 126 SER A O 1
ATOM 885 N N . LYS A 1 128 ? 124.423 109.919 47.231 1.00 2.72 127 LYS A N 1
ATOM 886 C CA . LYS A 1 128 ? 125.068 109.525 45.980 1.00 2.80 127 LYS A CA 1
ATOM 887 C C . LYS A 1 128 ? 126.213 108.545 46.215 1.00 2.47 127 LYS A C 1
ATOM 888 O O . LYS A 1 128 ? 126.367 107.585 45.478 1.00 2.98 127 LYS A O 1
ATOM 894 N N . PRO A 1 129 ? 127.040 108.786 47.244 1.00 1.83 128 PRO A N 1
ATOM 895 C CA . PRO A 1 129 ? 128.145 107.855 47.486 1.00 2.53 128 PRO A CA 1
ATOM 896 C C . PRO A 1 129 ? 127.648 106.451 47.819 1.00 1.05 128 PRO A C 1
ATOM 897 O O . PRO A 1 129 ? 128.164 105.478 47.296 1.00 5.76 128 PRO A O 1
ATOM 901 N N . ILE A 1 130 ? 126.650 106.351 48.689 1.00 1.77 129 ILE A N 1
ATOM 902 C CA . ILE A 1 130 ? 126.095 105.052 49.096 1.00 1.65 129 ILE A CA 1
ATOM 903 C C . ILE A 1 130 ? 125.565 104.233 47.905 1.00 3.17 129 ILE A C 1
ATOM 904 O O . ILE A 1 130 ? 125.893 103.050 47.750 1.00 2.34 129 ILE A O 1
ATOM 917 N N . PHE A 1 132 ? 126.174 104.758 44.667 1.00 3.14 131 PHE A N 1
ATOM 918 C CA . PHE A 1 132 ? 127.176 104.548 43.628 1.00 3.28 131 PHE A CA 1
ATOM 919 C C . PHE A 1 132 ? 128.006 103.308 43.982 1.00 5.48 131 PHE A C 1
ATOM 920 O O . PHE A 1 132 ? 128.339 102.483 43.116 1.00 5.77 131 PHE A O 1
ATOM 928 N N . LYS A 1 133 ? 128.349 103.179 45.259 1.00 3.29 132 LYS A N 1
ATOM 929 C CA . LYS A 1 133 ? 129.135 102.034 45.684 1.00 4.97 132 LYS A CA 1
ATOM 930 C C . LYS A 1 133 ? 128.351 100.742 45.613 1.00 4.97 132 LYS A C 1
ATOM 931 O O . LYS A 1 133 ? 128.923 99.691 45.327 1.00 6.67 132 LYS A O 1
ATOM 945 N N . SER A 1 135 ? 125.838 97.663 44.443 1.00 4.89 134 SER A N 1
ATOM 946 C CA . SER A 1 135 ? 125.832 96.872 43.218 1.00 3.78 134 SER A CA 1
ATOM 947 C C . SER A 1 135 ? 124.371 96.698 42.815 1.00 3.95 134 SER A C 1
ATOM 948 O O . SER A 1 135 ? 123.472 97.141 43.527 1.00 3.42 134 SER A O 1
ATOM 951 N N . ILE A 1 136 ? 124.135 96.068 41.668 1.00 4.78 135 ILE A N 1
ATOM 952 C CA . ILE A 1 136 ? 122.776 95.842 41.188 1.00 5.78 135 ILE A CA 1
ATOM 953 C C . ILE A 1 136 ? 122.008 94.963 42.166 1.00 6.80 135 ILE A C 1
ATOM 954 O O . ILE A 1 136 ? 120.956 95.348 42.679 1.00 7.68 135 ILE A O 1
ATOM 959 N N . ARG A 1 137 ? 122.554 93.781 42.427 1.00 8.23 136 ARG A N 1
ATOM 960 C CA . ARG A 1 137 ? 121.931 92.822 43.331 1.00 9.89 136 ARG A CA 1
ATOM 961 C C . ARG A 1 137 ? 121.623 93.450 44.679 1.00 9.19 136 ARG A C 1
ATOM 962 O O . ARG A 1 137 ? 120.521 93.321 45.207 1.00 8.25 136 ARG A O 1
ATOM 970 N N . GLU A 1 138 ? 122.617 94.120 45.242 1.00 9.59 137 GLU A N 1
ATOM 971 C CA . GLU A 1 138 ? 122.447 94.795 46.526 1.00 9.68 137 GLU A CA 1
ATOM 972 C C . GLU A 1 138 ? 121.215 95.694 46.483 1.00 7.55 137 GLU A C 1
ATOM 973 O O . GLU A 1 138 ? 120.358 95.644 47.362 1.00 8.94 137 GLU A O 1
ATOM 987 N N . ASP A 1 140 ? 118.668 95.657 44.393 1.00 4.90 139 ASP A N 1
ATOM 988 C CA . ASP A 1 140 ? 117.444 94.912 44.183 1.00 4.50 139 ASP A CA 1
ATOM 989 C C . ASP A 1 140 ? 116.868 94.337 45.450 1.00 3.48 139 ASP A C 1
ATOM 990 O O . ASP A 1 140 ? 115.676 94.465 45.704 1.00 3.07 139 ASP A O 1
ATOM 995 N N . SER A 1 141 ? 117.703 93.694 46.259 1.00 4.64 140 SER A N 1
ATOM 996 C CA . SER A 1 141 ? 117.194 93.102 47.496 1.00 5.32 140 SER A CA 1
ATOM 997 C C . SER A 1 141 ? 116.892 94.159 48.550 1.00 5.27 140 SER A C 1
ATOM 998 O O . SER A 1 141 ? 115.989 93.982 49.374 1.00 6.74 140 SER A O 1
ATOM 1001 N N . GLN A 1 142 ? 117.643 95.256 48.528 1.00 5.78 141 GLN A N 1
ATOM 1002 C CA . GLN A 1 142 ? 117.408 96.318 49.481 1.00 4.97 141 GLN A CA 1
ATOM 1003 C C . GLN A 1 142 ? 116.025 96.869 49.198 1.00 4.32 141 GLN A C 1
ATOM 1004 O O . GLN A 1 142 ? 115.243 97.107 50.116 1.00 6.38 141 GLN A O 1
ATOM 1010 N N . ILE A 1 143 ? 115.716 97.048 47.917 1.00 3.63 142 ILE A N 1
ATOM 1011 C CA . ILE A 1 143 ? 114.416 97.577 47.503 1.00 2.92 142 ILE A CA 1
ATOM 1012 C C . ILE A 1 143 ? 113.315 96.591 47.905 1.00 3.83 142 ILE A C 1
ATOM 1013 O O . ILE A 1 143 ? 112.274 96.982 48.414 1.00 4.34 142 ILE A O 1
ATOM 1018 N N . GLU A 1 144 ? 113.558 95.308 47.680 1.00 5.09 143 GLU A N 1
ATOM 1019 C CA . GLU A 1 144 ? 112.588 94.278 48.037 1.00 6.52 143 GLU A CA 1
ATOM 1020 C C . GLU A 1 144 ? 112.351 94.281 49.552 1.00 6.03 143 GLU A C 1
ATOM 1021 O O . GLU A 1 144 ? 111.210 94.313 50.020 1.00 6.40 143 GLU A O 1
ATOM 1027 N N . LEU A 1 145 ? 113.445 94.260 50.310 1.00 4.96 144 LEU A N 1
ATOM 1028 C CA . LEU A 1 145 ? 113.383 94.272 51.766 1.00 4.36 144 LEU A CA 1
ATOM 1029 C C . LEU A 1 145 ? 112.563 95.456 52.266 1.00 4.52 144 LEU A C 1
ATOM 1030 O O . LEU A 1 145 ? 111.620 95.284 53.031 1.00 5.17 144 LEU A O 1
ATOM 1035 N N . TYR A 1 146 ? 112.922 96.658 51.823 1.00 4.59 145 TYR A N 1
ATOM 1036 C CA . TYR A 1 146 ? 112.209 97.861 52.248 1.00 7.29 145 TYR A CA 1
ATOM 1037 C C . TYR A 1 146 ? 110.728 97.753 51.930 1.00 7.97 145 TYR A C 1
ATOM 1038 O O . TYR A 1 146 ? 109.871 98.082 52.757 1.00 8.03 145 TYR A O 1
ATOM 1047 N N . GLY A 1 147 ? 110.438 97.295 50.720 1.00 8.26 146 GLY A N 1
ATOM 1048 C CA . GLY A 1 147 ? 109.062 97.167 50.304 1.00 10.01 146 GLY A CA 1
ATOM 1049 C C . GLY A 1 147 ? 108.262 96.244 51.194 1.00 11.68 146 GLY A C 1
ATOM 1050 O O . GLY A 1 147 ? 107.052 96.408 51.330 1.00 12.63 146 GLY A O 1
ATOM 1051 N N . THR A 1 148 ? 108.924 95.272 51.811 1.00 12.79 147 THR A N 1
ATOM 1052 C CA . THR A 1 148 ? 108.211 94.323 52.665 1.00 13.34 147 THR A CA 1
ATOM 1053 C C . THR A 1 148 ? 108.116 94.697 54.144 1.00 14.06 147 THR A C 1
ATOM 1054 O O . THR A 1 148 ? 107.078 94.490 54.777 1.00 13.19 147 THR A O 1
ATOM 1058 N N . LYS A 1 149 ? 109.184 95.258 54.694 1.00 14.94 148 LYS A N 1
ATOM 1059 C CA . LYS A 1 149 ? 109.181 95.648 56.093 1.00 15.96 148 LYS A CA 1
ATOM 1060 C C . LYS A 1 149 ? 108.405 96.947 56.381 1.00 16.08 148 LYS A C 1
ATOM 1061 O O . LYS A 1 149 ? 107.471 96.963 57.183 1.00 16.79 148 LYS A O 1
ATOM 1067 N N . LEU A 1 150 ? 108.792 98.030 55.721 1.00 15.44 149 LEU A N 1
ATOM 1068 C CA . LEU A 1 150 ? 108.166 99.324 55.944 1.00 15.71 149 LEU A CA 1
ATOM 1069 C C . LEU A 1 150 ? 106.637 99.368 55.924 1.00 15.45 149 LEU A C 1
ATOM 1070 O O . LEU A 1 150 ? 106.017 99.945 56.816 1.00 14.88 149 LEU A O 1
ATOM 1075 N N . PRO A 1 151 ? 106.005 98.765 54.903 1.00 15.35 150 PRO A N 1
ATOM 1076 C CA . PRO A 1 151 ? 104.538 98.784 54.839 1.00 15.88 150 PRO A CA 1
ATOM 1077 C C . PRO A 1 151 ? 103.935 98.255 56.134 1.00 16.06 150 PRO A C 1
ATOM 1078 O O . PRO A 1 151 ? 103.050 98.870 56.725 1.00 17.61 150 PRO A O 1
ATOM 1082 N N . LEU A 1 152 ? 104.428 97.101 56.562 1.00 16.91 151 LEU A N 1
ATOM 1083 C CA . LEU A 1 152 ? 103.966 96.475 57.783 1.00 18.48 151 LEU A CA 1
ATOM 1084 C C . LEU A 1 152 ? 105.032 96.650 58.845 1.00 18.54 151 LEU A C 1
ATOM 1085 O O . LEU A 1 152 ? 105.642 95.676 59.272 1.00 18.53 151 LEU A O 1
ATOM 1090 N N . LEU A 1 153 ? 105.262 97.895 59.251 1.00 18.94 152 LEU A N 1
ATOM 1091 C CA . LEU A 1 153 ? 106.252 98.193 60.280 1.00 19.52 152 LEU A CA 1
ATOM 1092 C C . LEU A 1 153 ? 105.854 99.456 61.029 1.00 19.05 152 LEU A C 1
ATOM 1093 O O . LEU A 1 153 ? 106.413 99.763 62.074 1.00 19.36 152 LEU A O 1
ATOM 1098 N N . LYS A 1 154 ? 104.877 100.175 60.483 1.00 20.04 153 LYS A N 1
ATOM 1099 C CA . LYS A 1 154 ? 104.372 101.415 61.077 1.00 18.62 153 LYS A CA 1
ATOM 1100 C C . LYS A 1 154 ? 105.425 102.072 61.955 1.00 18.02 153 LYS A C 1
ATOM 1101 O O . LYS A 1 154 ? 105.291 102.097 63.179 1.00 18.42 153 LYS A O 1
ATOM 1107 N N . LEU A 1 155 ? 106.493 102.571 61.345 1.00 17.19 154 LEU A N 1
ATOM 1108 C CA . LEU A 1 155 ? 107.539 103.250 62.114 1.00 16.34 154 LEU A CA 1
ATOM 1109 C C . LEU A 1 155 ? 107.100 104.704 62.356 1.00 15.63 154 LEU A C 1
ATOM 1110 O O . LEU A 1 155 ? 106.337 105.273 61.565 1.00 16.08 154 LEU A O 1
ATOM 1115 N N . PHE A 1 156 ? 107.560 105.289 63.457 1.00 14.50 155 PHE A N 1
ATOM 1116 C CA . PHE A 1 156 ? 107.255 106.688 63.784 1.00 14.33 155 PHE A CA 1
ATOM 1117 C C . PHE A 1 156 ? 105.824 107.034 64.185 1.00 14.35 155 PHE A C 1
ATOM 1118 O O . PHE A 1 156 ? 105.504 108.195 64.402 1.00 12.86 155 PHE A O 1
ATOM 1126 N N . VAL A 1 157 ? 104.965 106.028 64.288 1.00 17.06 156 VAL A N 1
ATOM 1127 C CA . VAL A 1 157 ? 103.577 106.242 64.683 1.00 18.31 156 VAL A CA 1
ATOM 1128 C C . VAL A 1 157 ? 103.548 106.106 66.198 1.00 19.36 156 VAL A C 1
ATOM 1129 O O . VAL A 1 157 ? 103.476 104.998 66.724 1.00 20.82 156 VAL A O 1
ATOM 1141 N N . THR A 1 159 ? 102.394 106.369 70.257 1.00 26.08 158 THR A N 1
ATOM 1142 C CA . THR A 1 159 ? 101.230 106.029 71.066 1.00 27.05 158 THR A CA 1
ATOM 1143 C C . THR A 1 159 ? 101.221 107.021 72.225 1.00 27.53 158 THR A C 1
ATOM 1144 O O . THR A 1 159 ? 102.224 107.692 72.472 1.00 26.84 158 THR A O 1
ATOM 1148 N N . ASP A 1 160 ? 100.106 107.133 72.939 1.00 28.40 159 ASP A N 1
ATOM 1149 C CA . ASP A 1 160 ? 100.070 108.068 74.060 1.00 28.64 159 ASP A CA 1
ATOM 1150 C C . ASP A 1 160 ? 101.181 107.726 75.042 1.00 27.82 159 ASP A C 1
ATOM 1151 O O . ASP A 1 160 ? 101.853 108.606 75.563 1.00 27.64 159 ASP A O 1
ATOM 1156 N N . GLU A 1 161 ? 101.373 106.435 75.282 1.00 27.49 160 GLU A N 1
ATOM 1157 C CA . GLU A 1 161 ? 102.405 105.975 76.195 1.00 25.95 160 GLU A CA 1
ATOM 1158 C C . GLU A 1 161 ? 103.759 106.517 75.753 1.00 24.57 160 GLU A C 1
ATOM 1159 O O . GLU A 1 161 ? 104.529 107.037 76.566 1.00 25.00 160 GLU A O 1
ATOM 1165 N N . GLU A 1 162 ? 104.044 106.400 74.461 1.00 22.32 161 GLU A N 1
ATOM 1166 C CA . GLU A 1 162 ? 105.308 106.887 73.918 1.00 21.06 161 GLU A CA 1
ATOM 1167 C C . GLU A 1 162 ? 105.376 108.404 74.026 1.00 19.89 161 GLU A C 1
ATOM 1168 O O . GLU A 1 162 ? 106.377 108.959 74.473 1.00 19.37 161 GLU A O 1
ATOM 1182 N N . ASN A 1 164 ? 103.678 110.444 76.056 1.00 18.94 163 ASN A N 1
ATOM 1183 C CA . ASN A 1 164 ? 103.828 110.784 77.464 1.00 19.04 163 ASN A CA 1
ATOM 1184 C C . ASN A 1 164 ? 105.301 110.708 77.854 1.00 19.68 163 ASN A C 1
ATOM 1185 O O . ASN A 1 164 ? 105.858 111.660 78.406 1.00 20.35 163 ASN A O 1
ATOM 1190 N N . PHE A 1 165 ? 105.927 109.567 77.559 1.00 19.90 164 PHE A N 1
ATOM 1191 C CA . PHE A 1 165 ? 107.334 109.348 77.876 1.00 17.43 164 PHE A CA 1
ATOM 1192 C C . PHE A 1 165 ? 108.198 110.517 77.431 1.00 16.40 164 PHE A C 1
ATOM 1193 O O . PHE A 1 165 ? 108.858 111.166 78.238 1.00 16.36 164 PHE A O 1
ATOM 1201 N N . TYR A 1 166 ? 108.199 110.770 76.131 1.00 16.09 165 TYR A N 1
ATOM 1202 C CA . TYR A 1 166 ? 108.980 111.863 75.576 1.00 16.42 165 TYR A CA 1
ATOM 1203 C C . TYR A 1 166 ? 108.605 113.179 76.229 1.00 15.80 165 TYR A C 1
ATOM 1204 O O . TYR A 1 166 ? 109.454 114.048 76.421 1.00 16.75 165 TYR A O 1
ATOM 1213 N N . ALA A 1 167 ? 107.332 113.325 76.577 1.00 15.41 166 ALA A N 1
ATOM 1214 C CA . ALA A 1 167 ? 106.878 114.556 77.205 1.00 15.00 166 ALA A CA 1
ATOM 1215 C C . ALA A 1 167 ? 107.610 114.765 78.518 1.00 15.68 166 ALA A C 1
ATOM 1216 O O . ALA A 1 167 ? 107.955 115.889 78.869 1.00 16.69 166 ALA A O 1
ATOM 1218 N N . ASN A 1 168 ? 107.869 113.670 79.225 1.00 16.62 167 ASN A N 1
ATOM 1219 C CA . ASN A 1 168 ? 108.542 113.737 80.522 1.00 17.95 167 ASN A CA 1
ATOM 1220 C C . ASN A 1 168 ? 110.067 113.752 80.493 1.00 18.32 167 ASN A C 1
ATOM 1221 O O . ASN A 1 168 ? 110.695 114.183 81.460 1.00 19.80 167 ASN A O 1
ATOM 1226 N N . LEU A 1 169 ? 110.668 113.292 79.399 1.00 17.91 168 LEU A N 1
ATOM 1227 C CA . LEU A 1 169 ? 112.124 113.262 79.320 1.00 16.16 168 LEU A CA 1
ATOM 1228 C C . LEU A 1 169 ? 112.718 114.506 79.943 1.00 15.06 168 LEU A C 1
ATOM 1229 O O . LEU A 1 169 ? 112.241 115.613 79.704 1.00 14.56 168 LEU A O 1
ATOM 1234 N N . LYS A 1 170 ? 113.756 114.320 80.749 1.00 14.24 169 LYS A N 1
ATOM 1235 C CA . LYS A 1 170 ? 114.411 115.443 81.398 1.00 14.42 169 LYS A CA 1
ATOM 1236 C C . LYS A 1 170 ? 115.919 115.458 81.188 1.00 13.75 169 LYS A C 1
ATOM 1237 O O . LYS A 1 170 ? 116.504 116.523 80.971 1.00 13.22 169 LYS A O 1
ATOM 1243 N N . THR A 1 171 ? 116.554 114.289 81.243 1.00 12.26 170 THR A N 1
ATOM 1244 C CA . THR A 1 171 ? 118.002 114.231 81.079 1.00 11.27 170 THR A CA 1
ATOM 1245 C C . THR A 1 171 ? 118.466 113.134 80.140 1.00 10.03 170 THR A C 1
ATOM 1246 O O . THR A 1 171 ? 117.747 112.169 79.894 1.00 9.64 170 THR A O 1
ATOM 1250 N N . ILE A 1 172 ? 119.684 113.285 79.633 1.00 9.72 171 ILE A N 1
ATOM 1251 C CA . ILE A 1 172 ? 120.282 112.282 78.753 1.00 10.84 171 ILE A CA 1
ATOM 1252 C C . ILE A 1 172 ? 120.527 110.999 79.536 1.00 11.31 171 ILE A C 1
ATOM 1253 O O . ILE A 1 172 ? 120.718 109.934 78.961 1.00 14.16 171 ILE A O 1
ATOM 1258 N N . GLU A 1 173 ? 120.547 111.115 80.854 1.00 11.48 172 GLU A N 1
ATOM 1259 C CA . GLU A 1 173 ? 120.775 109.968 81.701 1.00 11.65 172 GLU A CA 1
ATOM 1260 C C . GLU A 1 173 ? 119.606 109.000 81.536 1.00 11.90 172 GLU A C 1
ATOM 1261 O O . GLU A 1 173 ? 119.799 107.843 81.180 1.00 12.83 172 GLU A O 1
ATOM 1267 N N . GLN A 1 174 ? 118.390 109.472 81.799 1.00 11.82 173 GLN A N 1
ATOM 1268 C CA . GLN A 1 174 ? 117.221 108.615 81.659 1.00 11.63 173 GLN A CA 1
ATOM 1269 C C . GLN A 1 174 ? 117.168 108.054 80.240 1.00 11.12 173 GLN A C 1
ATOM 1270 O O . GLN A 1 174 ? 117.075 106.845 80.039 1.00 11.61 173 GLN A O 1
ATOM 1276 N N . TYR A 1 175 ? 117.246 108.937 79.256 1.00 10.02 174 TYR A N 1
ATOM 1277 C CA . TYR A 1 175 ? 117.183 108.509 77.873 1.00 10.13 174 TYR A CA 1
ATOM 1278 C C . TYR A 1 175 ? 118.176 107.397 77.576 1.00 11.08 174 TYR A C 1
ATOM 1279 O O . TYR A 1 175 ? 117.813 106.356 77.030 1.00 9.62 174 TYR A O 1
ATOM 1288 N N . ASN A 1 176 ? 119.435 107.619 77.937 1.00 12.95 175 ASN A N 1
ATOM 1289 C CA . ASN A 1 176 ? 120.474 106.626 77.677 1.00 14.23 175 ASN A CA 1
ATOM 1290 C C . ASN A 1 176 ? 120.192 105.264 78.276 1.00 14.68 175 ASN A C 1
ATOM 1291 O O . ASN A 1 176 ? 120.620 104.256 77.722 1.00 15.19 175 ASN A O 1
ATOM 1296 N N . ASP A 1 177 ? 119.495 105.218 79.409 1.00 15.50 176 ASP A N 1
ATOM 1297 C CA . ASP A 1 177 ? 119.179 103.932 80.014 1.00 16.10 176 ASP A CA 1
ATOM 1298 C C . ASP A 1 177 ? 117.937 103.394 79.329 1.00 17.06 176 ASP A C 1
ATOM 1299 O O . ASP A 1 177 ? 117.786 102.184 79.133 1.00 18.81 176 ASP A O 1
ATOM 1304 N N . TYR A 1 178 ? 117.040 104.310 78.978 1.00 17.27 177 TYR A N 1
ATOM 1305 C CA . TYR A 1 178 ? 115.795 103.954 78.320 1.00 16.97 177 TYR A CA 1
ATOM 1306 C C . TYR A 1 178 ? 116.106 103.217 77.025 1.00 17.52 177 TYR A C 1
ATOM 1307 O O . TYR A 1 178 ? 115.416 102.262 76.657 1.00 18.12 177 TYR A O 1
ATOM 1316 N N . VAL A 1 179 ? 117.147 103.675 76.333 1.00 17.97 178 VAL A N 1
ATOM 1317 C CA . VAL A 1 179 ? 117.560 103.068 75.079 1.00 17.58 178 VAL A CA 1
ATOM 1318 C C . VAL A 1 179 ? 118.557 101.954 75.343 1.00 17.46 178 VAL A C 1
ATOM 1319 O O . VAL A 1 179 ? 118.573 100.961 74.627 1.00 15.43 178 VAL A O 1
ATOM 1323 N N . ARG A 1 180 ? 119.387 102.125 76.368 1.00 18.87 179 ARG A N 1
ATOM 1324 C CA . ARG A 1 180 ? 120.386 101.116 76.718 1.00 20.46 179 ARG A CA 1
ATOM 1325 C C . ARG A 1 180 ? 119.591 99.841 77.005 1.00 20.84 179 ARG A C 1
ATOM 1326 O O . ARG A 1 180 ? 120.043 98.720 76.735 1.00 20.22 179 ARG A O 1
ATOM 1334 N N . ASP A 1 181 ? 118.388 100.034 77.541 1.00 21.59 180 ASP A N 1
ATOM 1335 C CA . ASP A 1 181 ? 117.488 98.930 77.857 1.00 21.44 180 ASP A CA 1
ATOM 1336 C C . ASP A 1 181 ? 116.950 98.354 76.541 1.00 20.64 180 ASP A C 1
ATOM 1337 O O . ASP A 1 181 ? 116.244 97.345 76.520 1.00 21.80 180 ASP A O 1
ATOM 1342 N N . LEU A 1 182 ? 117.315 98.998 75.439 1.00 20.28 181 LEU A N 1
ATOM 1343 C CA . LEU A 1 182 ? 116.878 98.585 74.113 1.00 19.67 181 LEU A CA 1
ATOM 1344 C C . LEU A 1 182 ? 115.409 98.215 74.140 1.00 20.21 181 LEU A C 1
ATOM 1345 O O . LEU A 1 182 ? 114.559 99.071 74.376 1.00 20.47 181 LEU A O 1
ATOM 1350 N N . LYS B 1 22 ? 61.318 89.910 69.493 1.00 15.66 21 LYS B N 1
ATOM 1351 C CA . LYS B 1 22 ? 59.895 90.028 69.070 1.00 15.49 21 LYS B CA 1
ATOM 1352 C C . LYS B 1 22 ? 59.156 88.783 69.526 1.00 16.46 21 LYS B C 1
ATOM 1353 O O . LYS B 1 22 ? 58.111 88.866 70.177 1.00 17.05 21 LYS B O 1
ATOM 1359 N N . LEU B 1 23 ? 59.727 87.628 69.180 1.00 17.46 22 LEU B N 1
ATOM 1360 C CA . LEU B 1 23 ? 59.166 86.314 69.499 1.00 16.94 22 LEU B CA 1
ATOM 1361 C C . LEU B 1 23 ? 59.322 85.824 70.938 1.00 16.96 22 LEU B C 1
ATOM 1362 O O . LEU B 1 23 ? 59.979 84.818 71.203 1.00 15.92 22 LEU B O 1
ATOM 1367 N N . ILE B 1 24 ? 58.699 86.543 71.860 1.00 17.60 23 ILE B N 1
ATOM 1368 C CA . ILE B 1 24 ? 58.717 86.161 73.261 1.00 18.40 23 ILE B CA 1
ATOM 1369 C C . ILE B 1 24 ? 57.910 84.855 73.300 1.00 19.06 23 ILE B C 1
ATOM 1370 O O . ILE B 1 24 ? 58.144 83.983 74.140 1.00 18.73 23 ILE B O 1
ATOM 1375 N N . GLU B 1 25 ? 56.977 84.744 72.350 1.00 19.77 24 GLU B N 1
ATOM 1376 C CA . GLU B 1 25 ? 56.077 83.597 72.188 1.00 21.57 24 GLU B CA 1
ATOM 1377 C C . GLU B 1 25 ? 56.665 82.221 72.476 1.00 23.65 24 GLU B C 1
ATOM 1378 O O . GLU B 1 25 ? 56.121 81.450 73.270 1.00 24.00 24 GLU B O 1
ATOM 1384 N N . SER B 1 26 ? 57.764 81.911 71.794 1.00 26.37 25 SER B N 1
ATOM 1385 C CA . SER B 1 26 ? 58.427 80.618 71.920 1.00 27.70 25 SER B CA 1
ATOM 1386 C C . SER B 1 26 ? 59.015 80.348 73.293 1.00 29.05 25 SER B C 1
ATOM 1387 O O . SER B 1 26 ? 58.955 79.225 73.788 1.00 27.39 25 SER B O 1
ATOM 1390 N N . LEU B 1 27 ? 59.596 81.379 73.900 1.00 31.93 26 LEU B N 1
ATOM 1391 C CA . LEU B 1 27 ? 60.211 81.234 75.212 1.00 33.73 26 LEU B CA 1
ATOM 1392 C C . LEU B 1 27 ? 59.188 80.833 76.271 1.00 34.54 26 LEU B C 1
ATOM 1393 O O . LEU B 1 27 ? 59.530 80.201 77.273 1.00 35.03 26 LEU B O 1
ATOM 1398 N N . GLN B 1 28 ? 57.930 81.188 76.034 1.00 34.33 27 GLN B N 1
ATOM 1399 C CA . GLN B 1 28 ? 56.858 80.859 76.960 1.00 34.03 27 GLN B CA 1
ATOM 1400 C C . GLN B 1 28 ? 56.477 79.382 76.929 1.00 32.65 27 GLN B C 1
ATOM 1401 O O . GLN B 1 28 ? 56.092 78.816 77.955 1.00 31.67 27 GLN B O 1
ATOM 1407 N N . GLU B 1 29 ? 56.592 78.761 75.755 1.00 31.65 28 GLU B N 1
ATOM 1408 C CA . GLU B 1 29 ? 56.198 77.362 75.588 1.00 30.34 28 GLU B CA 1
ATOM 1409 C C . GLU B 1 29 ? 57.246 76.390 75.024 1.00 28.80 28 GLU B C 1
ATOM 1410 O O . GLU B 1 29 ? 56.923 75.559 74.166 1.00 29.95 28 GLU B O 1
ATOM 1416 N N . ASN B 1 30 ? 58.484 76.456 75.511 1.00 25.79 29 ASN B N 1
ATOM 1417 C CA . ASN B 1 30 ? 59.510 75.553 74.989 1.00 24.22 29 ASN B CA 1
ATOM 1418 C C . ASN B 1 30 ? 60.032 74.529 75.993 1.00 22.39 29 ASN B C 1
ATOM 1419 O O . ASN B 1 30 ? 60.266 74.843 77.162 1.00 21.85 29 ASN B O 1
ATOM 1424 N N . GLU B 1 31 ? 60.202 73.299 75.519 1.00 20.50 30 GLU B N 1
ATOM 1425 C CA . GLU B 1 31 ? 60.708 72.218 76.353 1.00 19.97 30 GLU B CA 1
ATOM 1426 C C . GLU B 1 31 ? 62.154 71.991 75.930 1.00 18.43 30 GLU B C 1
ATOM 1427 O O . GLU B 1 31 ? 62.841 72.935 75.549 1.00 16.59 30 GLU B O 1
ATOM 1433 N N . LEU B 1 32 ? 62.605 70.742 76.003 1.00 17.29 31 LEU B N 1
ATOM 1434 C CA . LEU B 1 32 ? 63.966 70.373 75.593 1.00 16.34 31 LEU B CA 1
ATOM 1435 C C . LEU B 1 32 ? 63.865 69.756 74.204 1.00 15.87 31 LEU B C 1
ATOM 1436 O O . LEU B 1 32 ? 62.804 69.801 73.573 1.00 16.64 31 LEU B O 1
ATOM 1441 N N . LEU B 1 33 ? 64.970 69.174 73.741 1.00 15.24 32 LEU B N 1
ATOM 1442 C CA . LEU B 1 33 ? 64.993 68.483 72.456 1.00 13.49 32 LEU B CA 1
ATOM 1443 C C . LEU B 1 33 ? 65.397 67.044 72.723 1.00 13.35 32 LEU B C 1
ATOM 1444 O O . LEU B 1 33 ? 66.468 66.787 73.272 1.00 14.35 32 LEU B O 1
ATOM 1449 N N . ASN B 1 34 ? 64.532 66.104 72.361 1.00 12.58 33 ASN B N 1
ATOM 1450 C CA . ASN B 1 34 ? 64.853 64.703 72.558 1.00 12.39 33 ASN B CA 1
ATOM 1451 C C . ASN B 1 34 ? 65.841 64.312 71.459 1.00 12.77 33 ASN B C 1
ATOM 1452 O O . ASN B 1 34 ? 65.911 64.978 70.416 1.00 13.19 33 ASN B O 1
ATOM 1457 N N . THR B 1 35 ? 66.607 63.250 71.708 1.00 12.87 34 THR B N 1
ATOM 1458 C CA . THR B 1 35 ? 67.613 62.754 70.765 1.00 12.42 34 THR B CA 1
ATOM 1459 C C . THR B 1 35 ? 67.231 62.864 69.288 1.00 12.69 34 THR B C 1
ATOM 1460 O O . THR B 1 35 ? 67.984 63.421 68.488 1.00 13.30 34 THR B O 1
ATOM 1464 N N . ASP B 1 36 ? 66.060 62.352 68.927 1.00 12.82 35 ASP B N 1
ATOM 1465 C CA . ASP B 1 36 ? 65.630 62.375 67.531 1.00 13.94 35 ASP B CA 1
ATOM 1466 C C . ASP B 1 36 ? 65.277 63.742 66.969 1.00 13.44 35 ASP B C 1
ATOM 1467 O O . ASP B 1 36 ? 65.591 64.045 65.817 1.00 13.25 35 ASP B O 1
ATOM 1472 N N . GLU B 1 37 ? 64.613 64.570 67.764 1.00 11.93 36 GLU B N 1
ATOM 1473 C CA . GLU B 1 37 ? 64.277 65.913 67.304 1.00 12.03 36 GLU B CA 1
ATOM 1474 C C . GLU B 1 37 ? 65.571 66.696 67.062 1.00 11.56 36 GLU B C 1
ATOM 1475 O O . GLU B 1 37 ? 65.634 67.555 66.182 1.00 11.42 36 GLU B O 1
ATOM 1481 N N . LYS B 1 38 ? 66.593 66.402 67.861 1.00 10.90 37 LYS B N 1
ATOM 1482 C CA . LYS B 1 38 ? 67.882 67.069 67.728 1.00 11.25 37 LYS B CA 1
ATOM 1483 C C . LYS B 1 38 ? 68.482 66.703 66.366 1.00 11.27 37 LYS B C 1
ATOM 1484 O O . LYS B 1 38 ? 68.803 67.591 65.563 1.00 8.83 37 LYS B O 1
ATOM 1490 N N . LYS B 1 39 ? 68.615 65.398 66.107 1.00 10.50 38 LYS B N 1
ATOM 1491 C CA . LYS B 1 39 ? 69.176 64.916 64.845 1.00 10.62 38 LYS B CA 1
ATOM 1492 C C . LYS B 1 39 ? 68.391 65.487 63.681 1.00 9.61 38 LYS B C 1
ATOM 1493 O O . LYS B 1 39 ? 68.951 65.820 62.647 1.00 11.07 38 LYS B O 1
ATOM 1499 N N . LYS B 1 40 ? 67.083 65.597 63.860 1.00 8.69 39 LYS B N 1
ATOM 1500 C CA . LYS B 1 40 ? 66.220 66.145 62.831 1.00 6.17 39 LYS B CA 1
ATOM 1501 C C . LYS B 1 40 ? 66.751 67.525 62.434 1.00 6.26 39 LYS B C 1
ATOM 1502 O O . LYS B 1 40 ? 66.782 67.879 61.261 1.00 6.90 39 LYS B O 1
ATOM 1508 N N . ILE B 1 41 ? 67.154 68.309 63.430 1.00 5.16 40 ILE B N 1
ATOM 1509 C CA . ILE B 1 41 ? 67.692 69.645 63.204 1.00 3.02 40 ILE B CA 1
ATOM 1510 C C . ILE B 1 41 ? 69.025 69.556 62.462 1.00 2.72 40 ILE B C 1
ATOM 1511 O O . ILE B 1 41 ? 69.232 70.242 61.459 1.00 2.78 40 ILE B O 1
ATOM 1516 N N . ILE B 1 42 ? 69.920 68.709 62.961 1.00 1.05 41 ILE B N 1
ATOM 1517 C CA . ILE B 1 42 ? 71.238 68.538 62.366 1.00 2.50 41 ILE B CA 1
ATOM 1518 C C . ILE B 1 42 ? 71.218 68.111 60.889 1.00 3.61 41 ILE B C 1
ATOM 1519 O O . ILE B 1 42 ? 71.981 68.639 60.075 1.00 2.90 41 ILE B O 1
ATOM 1524 N N . ASP B 1 43 ? 70.359 67.153 60.545 1.00 3.39 42 ASP B N 1
ATOM 1525 C CA . ASP B 1 43 ? 70.273 66.688 59.164 1.00 3.52 42 ASP B CA 1
ATOM 1526 C C . ASP B 1 43 ? 69.763 67.809 58.276 1.00 2.99 42 ASP B C 1
ATOM 1527 O O . ASP B 1 43 ? 70.159 67.941 57.120 1.00 1.93 42 ASP B O 1
ATOM 1532 N N . GLN B 1 44 ? 68.868 68.623 58.818 1.00 3.12 43 GLN B N 1
ATOM 1533 C CA . GLN B 1 44 ? 68.340 69.747 58.055 1.00 3.09 43 GLN B CA 1
ATOM 1534 C C . GLN B 1 44 ? 69.452 70.764 57.746 1.00 2.21 43 GLN B C 1
ATOM 1535 O O . GLN B 1 44 ? 69.520 71.312 56.640 1.00 1.33 43 GLN B O 1
ATOM 1541 N N . ILE B 1 45 ? 70.311 71.019 58.732 1.00 1.39 44 ILE B N 1
ATOM 1542 C CA . ILE B 1 45 ? 71.434 71.937 58.558 1.00 2.58 44 ILE B CA 1
ATOM 1543 C C . ILE B 1 45 ? 72.398 71.365 57.512 1.00 2.87 44 ILE B C 1
ATOM 1544 O O . ILE B 1 45 ? 72.937 72.087 56.671 1.00 3.24 44 ILE B O 1
ATOM 1549 N N . LYS B 1 46 ? 72.591 70.056 57.550 1.00 2.55 45 LYS B N 1
ATOM 1550 C CA . LYS B 1 46 ? 73.472 69.391 56.604 1.00 2.58 45 LYS B CA 1
ATOM 1551 C C . LYS B 1 46 ? 72.905 69.418 55.182 1.00 2.18 45 LYS B C 1
ATOM 1552 O O . LYS B 1 46 ? 73.635 69.638 54.214 1.00 1.05 45 LYS B O 1
ATOM 1558 N N . THR B 1 47 ? 71.603 69.179 55.060 1.00 1.88 46 THR B N 1
ATOM 1559 C CA . THR B 1 47 ? 70.946 69.177 53.750 1.00 2.32 46 THR B CA 1
ATOM 1560 C C . THR B 1 47 ? 71.054 70.548 53.090 1.00 1.99 46 THR B C 1
ATOM 1561 O O . THR B 1 47 ? 71.291 70.645 51.881 1.00 1.27 46 THR B O 1
ATOM 1573 N N . HIS B 1 49 ? 73.351 72.909 53.881 1.00 1.73 48 HIS B N 1
ATOM 1574 C CA . HIS B 1 49 ? 74.767 73.151 53.658 1.00 1.82 48 HIS B CA 1
ATOM 1575 C C . HIS B 1 49 ? 75.232 72.611 52.320 1.00 1.29 48 HIS B C 1
ATOM 1576 O O . HIS B 1 49 ? 75.977 73.278 51.611 1.00 1.41 48 HIS B O 1
ATOM 1583 N N . ASP B 1 50 ? 74.798 71.402 51.976 1.00 2.19 49 ASP B N 1
ATOM 1584 C CA . ASP B 1 50 ? 75.203 70.801 50.709 1.00 3.68 49 ASP B CA 1
ATOM 1585 C C . ASP B 1 50 ? 74.525 71.498 49.529 1.00 3.09 49 ASP B C 1
ATOM 1586 O O . ASP B 1 50 ? 75.116 71.629 48.451 1.00 2.92 49 ASP B O 1
ATOM 1591 N N . PHE B 1 51 ? 73.287 71.929 49.740 1.00 1.05 50 PHE B N 1
ATOM 1592 C CA . PHE B 1 51 ? 72.525 72.619 48.723 1.00 1.05 50 PHE B CA 1
ATOM 1593 C C . PHE B 1 51 ? 73.272 73.908 48.416 1.00 1.54 50 PHE B C 1
ATOM 1594 O O . PHE B 1 51 ? 73.533 74.236 47.261 1.00 1.24 50 PHE B O 1
ATOM 1602 N N . PHE B 1 52 ? 73.634 74.631 49.466 1.00 1.31 51 PHE B N 1
ATOM 1603 C CA . PHE B 1 52 ? 74.342 75.884 49.292 1.00 2.49 51 PHE B CA 1
ATOM 1604 C C . PHE B 1 52 ? 75.625 75.666 48.493 1.00 2.49 51 PHE B C 1
ATOM 1605 O O . PHE B 1 52 ? 75.885 76.353 47.503 1.00 1.05 51 PHE B O 1
ATOM 1613 N N . LYS B 1 53 ? 76.424 74.701 48.916 1.00 3.07 52 LYS B N 1
ATOM 1614 C CA . LYS B 1 53 ? 77.654 74.428 48.207 1.00 3.13 52 LYS B CA 1
ATOM 1615 C C . LYS B 1 53 ? 77.365 74.126 46.737 1.00 3.44 52 LYS B C 1
ATOM 1616 O O . LYS B 1 53 ? 78.082 74.603 45.853 1.00 2.67 52 LYS B O 1
ATOM 1622 N N . GLN B 1 54 ? 76.315 73.347 46.479 1.00 3.46 53 GLN B N 1
ATOM 1623 C CA . GLN B 1 54 ? 75.954 72.986 45.112 1.00 4.93 53 GLN B CA 1
ATOM 1624 C C . GLN B 1 54 ? 75.540 74.209 44.308 1.00 5.54 53 GLN B C 1
ATOM 1625 O O . GLN B 1 54 ? 75.607 74.204 43.077 1.00 7.13 53 GLN B O 1
ATOM 1639 N N . HIS B 1 56 ? 76.860 77.587 44.465 1.00 8.39 55 HIS B N 1
ATOM 1640 C CA . HIS B 1 56 ? 78.037 78.266 43.960 1.00 9.81 55 HIS B CA 1
ATOM 1641 C C . HIS B 1 56 ? 79.087 77.315 43.407 1.00 11.22 55 HIS B C 1
ATOM 1642 O O . HIS B 1 56 ? 80.207 77.742 43.142 1.00 12.18 55 HIS B O 1
ATOM 1649 N N . THR B 1 57 ? 78.743 76.033 43.262 1.00 12.52 56 THR B N 1
ATOM 1650 C CA . THR B 1 57 ? 79.671 75.025 42.721 1.00 13.34 56 THR B CA 1
ATOM 1651 C C . THR B 1 57 ? 78.984 74.342 41.522 1.00 14.53 56 THR B C 1
ATOM 1652 O O . THR B 1 57 ? 79.264 73.190 41.174 1.00 12.46 56 THR B O 1
ATOM 1656 N N . ASN B 1 58 ? 78.079 75.076 40.883 1.00 15.53 57 ASN B N 1
ATOM 1657 C CA . ASN B 1 58 ? 77.367 74.536 39.734 1.00 16.55 57 ASN B CA 1
ATOM 1658 C C . ASN B 1 58 ? 76.346 75.534 39.171 1.00 15.62 57 ASN B C 1
ATOM 1659 O O . ASN B 1 58 ? 75.233 75.659 39.680 1.00 14.78 57 ASN B O 1
ATOM 1664 N N . LYS B 1 59 ? 76.745 76.243 38.117 1.00 16.11 58 LYS B N 1
ATOM 1665 C CA . LYS B 1 59 ? 75.881 77.228 37.466 1.00 14.93 58 LYS B CA 1
ATOM 1666 C C . LYS B 1 59 ? 74.635 76.535 36.969 1.00 13.47 58 LYS B C 1
ATOM 1667 O O . LYS B 1 59 ? 73.547 77.097 37.010 1.00 15.25 58 LYS B O 1
ATOM 1673 N N . GLY B 1 60 ? 74.799 75.308 36.492 1.00 12.25 59 GLY B N 1
ATOM 1674 C CA . GLY B 1 60 ? 73.656 74.568 35.995 1.00 9.23 59 GLY B CA 1
ATOM 1675 C C . GLY B 1 60 ? 72.728 74.231 37.137 1.00 7.86 59 GLY B C 1
ATOM 1676 O O . GLY B 1 60 ? 71.522 74.083 36.951 1.00 6.52 59 GLY B O 1
ATOM 1677 N N . ALA B 1 61 ? 73.315 74.122 38.327 1.00 8.65 60 ALA B N 1
ATOM 1678 C CA . ALA B 1 61 ? 72.604 73.791 39.560 1.00 6.54 60 ALA B CA 1
ATOM 1679 C C . ALA B 1 61 ? 71.755 74.942 40.062 1.00 5.50 60 ALA B C 1
ATOM 1680 O O . ALA B 1 61 ? 70.558 74.768 40.307 1.00 4.81 60 ALA B O 1
ATOM 1682 N N . LEU B 1 62 ? 72.384 76.107 40.231 1.00 4.09 61 LEU B N 1
ATOM 1683 C CA . LEU B 1 62 ? 71.684 77.297 40.707 1.00 3.01 61 LEU B CA 1
ATOM 1684 C C . LEU B 1 62 ? 70.657 77.786 39.700 1.00 3.00 61 LEU B C 1
ATOM 1685 O O . LEU B 1 62 ? 69.630 78.352 40.082 1.00 1.44 61 LEU B O 1
ATOM 1690 N N . ASP B 1 63 ? 70.931 77.565 38.419 1.00 2.74 62 ASP B N 1
ATOM 1691 C CA . ASP B 1 63 ? 70.022 78.011 37.372 1.00 3.95 62 ASP B CA 1
ATOM 1692 C C . ASP B 1 63 ? 68.744 77.197 37.468 1.00 2.92 62 ASP B C 1
ATOM 1693 O O . ASP B 1 63 ? 67.647 77.746 37.406 1.00 3.78 62 ASP B O 1
ATOM 1698 N N . LYS B 1 64 ? 68.900 75.888 37.635 1.00 1.06 63 LYS B N 1
ATOM 1699 C CA . LYS B 1 64 ? 67.773 74.963 37.768 1.00 3.01 63 LYS B CA 1
ATOM 1700 C C . LYS B 1 64 ? 66.886 75.400 38.932 1.00 1.05 63 LYS B C 1
ATOM 1701 O O . LYS B 1 64 ? 65.680 75.534 38.809 1.00 2.27 63 LYS B O 1
ATOM 1707 N N . VAL B 1 65 ? 67.510 75.605 40.072 1.00 1.25 64 VAL B N 1
ATOM 1708 C CA . VAL B 1 65 ? 66.802 76.032 41.252 1.00 1.30 64 VAL B CA 1
ATOM 1709 C C . VAL B 1 65 ? 66.008 77.293 40.931 1.00 1.05 64 VAL B C 1
ATOM 1710 O O . VAL B 1 65 ? 64.795 77.302 41.037 1.00 1.05 64 VAL B O 1
ATOM 1714 N N . LEU B 1 66 ? 66.692 78.351 40.516 1.00 1.98 65 LEU B N 1
ATOM 1715 C CA . LEU B 1 66 ? 66.019 79.596 40.172 1.00 2.29 65 LEU B CA 1
ATOM 1716 C C . LEU B 1 66 ? 64.842 79.332 39.224 1.00 2.30 65 LEU B C 1
ATOM 1717 O O . LEU B 1 66 ? 63.721 79.824 39.441 1.00 1.05 65 LEU B O 1
ATOM 1722 N N . ARG B 1 67 ? 65.103 78.544 38.183 1.00 1.59 66 ARG B N 1
ATOM 1723 C CA . ARG B 1 67 ? 64.087 78.199 37.201 1.00 2.74 66 ARG B CA 1
ATOM 1724 C C . ARG B 1 67 ? 62.883 77.425 37.782 1.00 3.20 66 ARG B C 1
ATOM 1725 O O . ARG B 1 67 ? 61.847 77.273 37.128 1.00 1.85 66 ARG B O 1
ATOM 1733 N N . ASN B 1 68 ? 63.014 76.949 39.013 1.00 2.74 67 ASN B N 1
ATOM 1734 C CA . ASN B 1 68 ? 61.930 76.229 39.657 1.00 3.10 67 ASN B CA 1
ATOM 1735 C C . ASN B 1 68 ? 61.463 76.846 40.975 1.00 4.34 67 ASN B C 1
ATOM 1736 O O . ASN B 1 68 ? 60.442 76.437 41.520 1.00 3.65 67 ASN B O 1
ATOM 1741 N N . TYR B 1 69 ? 62.209 77.818 41.494 1.00 5.69 68 TYR B N 1
ATOM 1742 C CA . TYR B 1 69 ? 61.848 78.461 42.757 1.00 4.90 68 TYR B CA 1
ATOM 1743 C C . TYR B 1 69 ? 61.307 79.874 42.587 1.00 6.87 68 TYR B C 1
ATOM 1744 O O . TYR B 1 69 ? 60.329 80.246 43.230 1.00 6.57 68 TYR B O 1
ATOM 1761 N N . LYS B 1 71 ? 59.460 83.146 40.996 1.00 10.95 70 LYS B N 1
ATOM 1762 C CA . LYS B 1 71 ? 58.178 83.242 40.342 1.00 10.37 70 LYS B CA 1
ATOM 1763 C C . LYS B 1 71 ? 58.448 83.715 38.920 1.00 9.91 70 LYS B C 1
ATOM 1764 O O . LYS B 1 71 ? 57.871 83.197 37.967 1.00 9.57 70 LYS B O 1
ATOM 1770 N N . ASP B 1 72 ? 59.361 84.679 38.798 1.00 10.50 71 ASP B N 1
ATOM 1771 C CA . ASP B 1 72 ? 59.737 85.280 37.514 1.00 9.96 71 ASP B CA 1
ATOM 1772 C C . ASP B 1 72 ? 61.248 85.127 37.267 1.00 8.78 71 ASP B C 1
ATOM 1773 O O . ASP B 1 72 ? 62.008 86.101 37.324 1.00 8.90 71 ASP B O 1
ATOM 1778 N N . TYR B 1 73 ? 61.665 83.891 36.993 1.00 6.75 72 TYR B N 1
ATOM 1779 C CA . TYR B 1 73 ? 63.067 83.549 36.754 1.00 5.21 72 TYR B CA 1
ATOM 1780 C C . TYR B 1 73 ? 63.823 84.496 35.843 1.00 2.60 72 TYR B C 1
ATOM 1781 O O . TYR B 1 73 ? 64.958 84.889 36.148 1.00 1.21 72 TYR B O 1
ATOM 1790 N N . ARG B 1 74 ? 63.186 84.848 34.729 1.00 2.94 73 ARG B N 1
ATOM 1791 C CA . ARG B 1 74 ? 63.782 85.712 33.710 1.00 2.85 73 ARG B CA 1
ATOM 1792 C C . ARG B 1 74 ? 63.962 87.174 34.097 1.00 2.23 73 ARG B C 1
ATOM 1793 O O . ARG B 1 74 ? 64.815 87.857 33.533 1.00 2.93 73 ARG B O 1
ATOM 1801 N N . ALA B 1 75 ? 63.165 87.670 35.036 1.00 1.98 74 ALA B N 1
ATOM 1802 C CA . ALA B 1 75 ? 63.361 89.037 35.520 1.00 3.72 74 ALA B CA 1
ATOM 1803 C C . ALA B 1 75 ? 64.489 88.958 36.538 1.00 3.49 74 ALA B C 1
ATOM 1804 O O . ALA B 1 75 ? 65.251 89.903 36.702 1.00 4.36 74 ALA B O 1
ATOM 1806 N N . VAL B 1 76 ? 64.589 87.813 37.211 1.00 4.51 75 VAL B N 1
ATOM 1807 C CA . VAL B 1 76 ? 65.623 87.606 38.226 1.00 5.16 75 VAL B CA 1
ATOM 1808 C C . VAL B 1 76 ? 67.023 87.591 37.605 1.00 6.19 75 VAL B C 1
ATOM 1809 O O . VAL B 1 76 ? 67.957 88.148 38.181 1.00 4.67 75 VAL B O 1
ATOM 1813 N N . ILE B 1 77 ? 67.172 86.948 36.444 1.00 8.08 76 ILE B N 1
ATOM 1814 C CA . ILE B 1 77 ? 68.476 86.880 35.789 1.00 8.71 76 ILE B CA 1
ATOM 1815 C C . ILE B 1 77 ? 68.877 88.232 35.246 1.00 9.93 76 ILE B C 1
ATOM 1816 O O . ILE B 1 77 ? 70.067 88.510 35.096 1.00 11.75 76 ILE B O 1
ATOM 1821 N N . LYS B 1 78 ? 67.886 89.078 34.970 1.00 11.38 77 LYS B N 1
ATOM 1822 C CA . LYS B 1 78 ? 68.155 90.421 34.447 1.00 11.57 77 LYS B CA 1
ATOM 1823 C C . LYS B 1 78 ? 68.352 91.413 35.578 1.00 10.89 77 LYS B C 1
ATOM 1824 O O . LYS B 1 78 ? 69.319 92.169 35.597 1.00 12.25 77 LYS B O 1
ATOM 1830 N N . SER B 1 79 ? 67.437 91.396 36.535 1.00 10.35 78 SER B N 1
ATOM 1831 C CA . SER B 1 79 ? 67.514 92.317 37.656 1.00 9.38 78 SER B CA 1
ATOM 1832 C C . SER B 1 79 ? 68.613 91.970 38.655 1.00 9.80 78 SER B C 1
ATOM 1833 O O . SER B 1 79 ? 69.334 92.857 39.133 1.00 10.50 78 SER B O 1
ATOM 1836 N N . ILE B 1 80 ? 68.768 90.687 38.955 1.00 8.66 79 ILE B N 1
ATOM 1837 C CA . ILE B 1 80 ? 69.770 90.269 39.935 1.00 6.61 79 ILE B CA 1
ATOM 1838 C C . ILE B 1 80 ? 70.958 89.493 39.374 1.00 6.37 79 ILE B C 1
ATOM 1839 O O . ILE B 1 80 ? 72.100 89.821 39.669 1.00 4.05 79 ILE B O 1
ATOM 1844 N N . GLY B 1 81 ? 70.690 88.457 38.581 1.00 7.03 80 GLY B N 1
ATOM 1845 C CA . GLY B 1 81 ? 71.776 87.678 38.005 1.00 8.02 80 GLY B CA 1
ATOM 1846 C C . GLY B 1 81 ? 72.344 86.590 38.902 1.00 8.75 80 GLY B C 1
ATOM 1847 O O . GLY B 1 81 ? 72.376 86.709 40.126 1.00 8.75 80 GLY B O 1
ATOM 1848 N N . VAL B 1 82 ? 72.804 85.516 38.278 1.00 9.93 81 VAL B N 1
ATOM 1849 C CA . VAL B 1 82 ? 73.361 84.386 39.004 1.00 10.49 81 VAL B CA 1
ATOM 1850 C C . VAL B 1 82 ? 74.605 84.766 39.798 1.00 11.62 81 VAL B C 1
ATOM 1851 O O . VAL B 1 82 ? 74.917 84.152 40.815 1.00 11.56 81 VAL B O 1
ATOM 1855 N N . ASP B 1 83 ? 75.318 85.782 39.325 1.00 12.89 82 ASP B N 1
ATOM 1856 C CA . ASP B 1 83 ? 76.538 86.231 39.982 1.00 11.87 82 ASP B CA 1
ATOM 1857 C C . ASP B 1 83 ? 76.332 86.686 41.430 1.00 10.92 82 ASP B C 1
ATOM 1858 O O . ASP B 1 83 ? 77.175 86.447 42.293 1.00 10.44 82 ASP B O 1
ATOM 1863 N N . LYS B 1 84 ? 75.199 87.320 41.703 1.00 10.05 83 LYS B N 1
ATOM 1864 C CA . LYS B 1 84 ? 74.908 87.798 43.052 1.00 8.46 83 LYS B CA 1
ATOM 1865 C C . LYS B 1 84 ? 74.379 86.661 43.944 1.00 5.80 83 LYS B C 1
ATOM 1866 O O . LYS B 1 84 ? 74.631 86.621 45.149 1.00 4.55 83 LYS B O 1
ATOM 1872 N N . PHE B 1 85 ? 73.644 85.738 43.339 1.00 4.27 84 PHE B N 1
ATOM 1873 C CA . PHE B 1 85 ? 73.114 84.593 44.060 1.00 1.98 84 PHE B CA 1
ATOM 1874 C C . PHE B 1 85 ? 74.257 83.709 44.517 1.00 2.62 84 PHE B C 1
ATOM 1875 O O . PHE B 1 85 ? 74.325 83.299 45.668 1.00 3.92 84 PHE B O 1
ATOM 1883 N N . LYS B 1 86 ? 75.171 83.434 43.604 1.00 4.08 85 LYS B N 1
ATOM 1884 C CA . LYS B 1 86 ? 76.303 82.581 43.893 1.00 5.51 85 LYS B CA 1
ATOM 1885 C C . LYS B 1 86 ? 77.074 83.126 45.099 1.00 6.79 85 LYS B C 1
ATOM 1886 O O . LYS B 1 86 ? 77.635 82.363 45.894 1.00 8.27 85 LYS B O 1
ATOM 1892 N N . LYS B 1 87 ? 77.065 84.451 45.249 1.00 5.93 86 LYS B N 1
ATOM 1893 C CA . LYS B 1 87 ? 77.785 85.100 46.332 1.00 4.45 86 LYS B CA 1
ATOM 1894 C C . LYS B 1 87 ? 77.251 84.728 47.703 1.00 3.92 86 LYS B C 1
ATOM 1895 O O . LYS B 1 87 ? 77.991 84.223 48.545 1.00 3.73 86 LYS B O 1
ATOM 1901 N N . VAL B 1 88 ? 75.967 84.973 47.932 1.00 3.22 87 VAL B N 1
ATOM 1902 C CA . VAL B 1 88 ? 75.382 84.660 49.222 1.00 2.12 87 VAL B CA 1
ATOM 1903 C C . VAL B 1 88 ? 75.565 83.196 49.560 1.00 1.96 87 VAL B C 1
ATOM 1904 O O . VAL B 1 88 ? 75.822 82.850 50.702 1.00 1.05 87 VAL B O 1
ATOM 1908 N N . TYR B 1 89 ? 75.428 82.340 48.551 1.00 2.23 88 TYR B N 1
ATOM 1909 C CA . TYR B 1 89 ? 75.529 80.910 48.743 1.00 3.51 88 TYR B CA 1
ATOM 1910 C C . TYR B 1 89 ? 76.919 80.480 49.174 1.00 4.29 88 TYR B C 1
ATOM 1911 O O . TYR B 1 89 ? 77.071 79.476 49.865 1.00 5.41 88 TYR B O 1
ATOM 1920 N N . ARG B 1 90 ? 77.940 81.230 48.770 1.00 6.06 89 ARG B N 1
ATOM 1921 C CA . ARG B 1 90 ? 79.301 80.893 49.190 1.00 5.91 89 ARG B CA 1
ATOM 1922 C C . ARG B 1 90 ? 79.379 81.219 50.675 1.00 5.70 89 ARG B C 1
ATOM 1923 O O . ARG B 1 90 ? 79.976 80.480 51.458 1.00 5.04 89 ARG B O 1
ATOM 1931 N N . LEU B 1 91 ? 78.747 82.331 51.047 1.00 4.52 90 LEU B N 1
ATOM 1932 C CA . LEU B 1 91 ? 78.714 82.792 52.423 1.00 4.65 90 LEU B CA 1
ATOM 1933 C C . LEU B 1 91 ? 77.751 81.937 53.258 1.00 5.41 90 LEU B C 1
ATOM 1934 O O . LEU B 1 91 ? 77.945 81.769 54.464 1.00 4.99 90 LEU B O 1
ATOM 1939 N N . LEU B 1 92 ? 76.720 81.394 52.610 1.00 5.39 91 LEU B N 1
ATOM 1940 C CA . LEU B 1 92 ? 75.725 80.554 53.287 1.00 4.2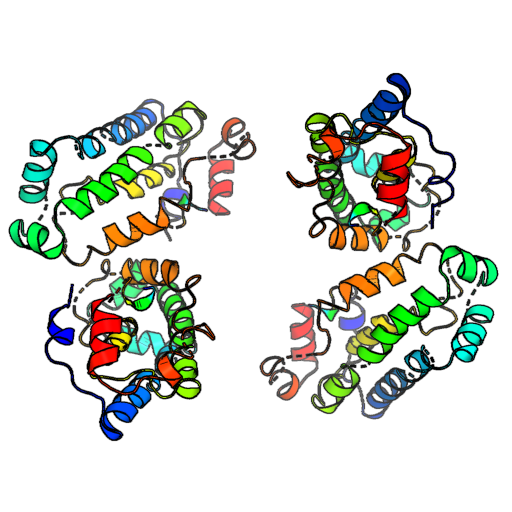8 91 LEU B CA 1
ATOM 1941 C C . LEU B 1 92 ? 76.324 79.199 53.625 1.00 3.30 91 LEU B C 1
ATOM 1942 O O . LEU B 1 92 ? 76.084 78.650 54.704 1.00 1.05 91 LEU B O 1
ATOM 1947 N N . GLU B 1 93 ? 77.113 78.669 52.695 1.00 4.32 92 GLU B N 1
ATOM 1948 C CA . GLU B 1 93 ? 77.761 77.377 52.887 1.00 6.47 92 GLU B CA 1
ATOM 1949 C C . GLU B 1 93 ? 78.730 77.504 54.056 1.00 7.14 92 GLU B C 1
ATOM 1950 O O . GLU B 1 93 ? 78.855 76.606 54.893 1.00 7.54 92 GLU B O 1
ATOM 1956 N N . SER B 1 94 ? 79.414 78.639 54.106 1.00 7.66 93 SER B N 1
ATOM 1957 C CA . SER B 1 94 ? 80.376 78.905 55.156 1.00 8.17 93 SER B CA 1
ATOM 1958 C C . SER B 1 94 ? 79.710 78.929 56.522 1.00 8.78 93 SER B C 1
ATOM 1959 O O . SER B 1 94 ? 80.180 78.277 57.457 1.00 9.30 93 SER B O 1
ATOM 1962 N N . GLU B 1 95 ? 78.617 79.682 56.637 1.00 8.03 94 GLU B N 1
ATOM 1963 C CA . GLU B 1 95 ? 77.916 79.801 57.908 1.00 7.51 94 GLU B CA 1
ATOM 1964 C C . GLU B 1 95 ? 77.330 78.467 58.357 1.00 5.98 94 GLU B C 1
ATOM 1965 O O . GLU B 1 95 ? 77.381 78.133 59.547 1.00 3.83 94 GLU B O 1
ATOM 1971 N N . THR B 1 96 ? 76.781 77.699 57.418 1.00 4.99 95 THR B N 1
ATOM 1972 C CA . THR B 1 96 ? 76.210 76.404 57.782 1.00 5.48 95 THR B CA 1
ATOM 1973 C C . THR B 1 96 ? 77.314 75.503 58.328 1.00 5.43 95 THR B C 1
ATOM 1974 O O . THR B 1 96 ? 77.072 74.666 59.188 1.00 3.05 95 THR B O 1
ATOM 1986 N N . GLU B 1 98 ? 80.171 76.613 59.994 1.00 9.36 97 GLU B N 1
ATOM 1987 C CA . GLU B 1 98 ? 80.552 77.087 61.317 1.00 7.87 97 GLU B CA 1
ATOM 1988 C C . GLU B 1 98 ? 79.551 76.576 62.354 1.00 6.20 97 GLU B C 1
ATOM 1989 O O . GLU B 1 98 ? 79.940 76.083 63.409 1.00 6.86 97 GLU B O 1
ATOM 1995 N N . LEU B 1 99 ? 78.266 76.685 62.040 1.00 3.83 98 LEU B N 1
ATOM 1996 C CA . LEU B 1 99 ? 77.203 76.220 62.924 1.00 3.05 98 LEU B CA 1
ATOM 1997 C C . LEU B 1 99 ? 77.362 74.726 63.194 1.00 2.58 98 LEU B C 1
ATOM 1998 O O . LEU B 1 99 ? 77.295 74.263 64.336 1.00 2.73 98 LEU B O 1
ATOM 2003 N N . LEU B 1 100 ? 77.565 73.974 62.126 1.00 3.29 99 LEU B N 1
ATOM 2004 C CA . LEU B 1 100 ? 77.746 72.530 62.218 1.00 3.51 99 LEU B CA 1
ATOM 2005 C C . LEU B 1 100 ? 78.891 72.181 63.172 1.00 4.53 99 LEU B C 1
ATOM 2006 O O . LEU B 1 100 ? 78.772 71.235 63.963 1.00 5.79 99 LEU B O 1
ATOM 2011 N N . HIS B 1 101 ? 79.996 72.930 63.101 1.00 4.51 100 HIS B N 1
ATOM 2012 C CA . HIS B 1 101 ? 81.146 72.698 63.992 1.00 3.95 100 HIS B CA 1
ATOM 2013 C C . HIS B 1 101 ? 80.785 73.099 65.422 1.00 3.83 100 HIS B C 1
ATOM 2014 O O . HIS B 1 101 ? 81.172 72.438 66.390 1.00 3.99 100 HIS B O 1
ATOM 2021 N N . ALA B 1 102 ? 80.044 74.189 65.549 1.00 3.75 101 ALA B N 1
ATOM 2022 C CA . ALA B 1 102 ? 79.610 74.652 66.854 1.00 3.79 101 ALA B CA 1
ATOM 2023 C C . ALA B 1 102 ? 78.854 73.488 67.490 1.00 3.44 101 ALA B C 1
ATOM 2024 O O . ALA B 1 102 ? 79.088 73.117 68.644 1.00 4.18 101 ALA B O 1
ATOM 2026 N N . ILE B 1 103 ? 77.958 72.902 66.708 1.00 2.34 102 ILE B N 1
ATOM 2027 C CA . ILE B 1 103 ? 77.147 71.781 67.163 1.00 2.78 102 ILE B CA 1
ATOM 2028 C C . ILE B 1 103 ? 77.989 70.594 67.592 1.00 3.33 102 ILE B C 1
ATOM 2029 O O . ILE B 1 103 ? 77.778 70.034 68.668 1.00 4.30 102 ILE B O 1
ATOM 2034 N N . ALA B 1 104 ? 78.909 70.180 66.724 1.00 3.60 103 ALA B N 1
ATOM 2035 C CA . ALA B 1 104 ? 79.803 69.060 66.996 1.00 3.28 103 ALA B CA 1
ATOM 2036 C C . ALA B 1 104 ? 80.603 69.237 68.289 1.00 4.74 103 ALA B C 1
ATOM 2037 O O . ALA B 1 104 ? 80.580 68.378 69.175 1.00 4.56 103 ALA B O 1
ATOM 2039 N N . GLU B 1 105 ? 81.319 70.358 68.374 1.00 5.67 104 GLU B N 1
ATOM 2040 C CA . GLU B 1 105 ? 82.165 70.676 69.518 1.00 6.27 104 GLU B CA 1
ATOM 2041 C C . GLU B 1 105 ? 81.392 71.130 70.751 1.00 5.99 104 GLU B C 1
ATOM 2042 O O . GLU B 1 105 ? 81.943 71.172 71.854 1.00 6.08 104 GLU B O 1
ATOM 2048 N N . ASN B 1 106 ? 80.119 71.469 70.577 1.00 5.46 105 ASN B N 1
ATOM 2049 C CA . ASN B 1 106 ? 79.318 71.928 71.706 1.00 4.93 105 ASN B CA 1
ATOM 2050 C C . ASN B 1 106 ? 77.990 71.197 71.761 1.00 5.74 105 ASN B C 1
ATOM 2051 O O . ASN B 1 106 ? 77.023 71.613 71.126 1.00 7.84 105 ASN B O 1
ATOM 2056 N N . PRO B 1 107 ? 77.932 70.090 72.524 1.00 5.93 106 PRO B N 1
ATOM 2057 C CA . PRO B 1 107 ? 76.777 69.205 72.740 1.00 6.03 106 PRO B CA 1
ATOM 2058 C C . PRO B 1 107 ? 75.387 69.796 73.073 1.00 5.33 106 PRO B C 1
ATOM 2059 O O . PRO B 1 107 ? 74.389 69.399 72.449 1.00 4.54 106 PRO B O 1
ATOM 2063 N N . ASN B 1 108 ? 75.316 70.711 74.042 1.00 5.55 107 ASN B N 1
ATOM 2064 C CA . ASN B 1 108 ? 74.040 71.337 74.455 1.00 5.70 107 ASN B CA 1
ATOM 2065 C C . ASN B 1 108 ? 73.616 72.552 73.623 1.00 6.27 107 ASN B C 1
ATOM 2066 O O . ASN B 1 108 ? 72.669 73.264 73.968 1.00 6.95 107 ASN B O 1
ATOM 2071 N N . PHE B 1 109 ? 74.344 72.825 72.552 1.00 8.43 108 PHE B N 1
ATOM 2072 C CA . PHE B 1 109 ? 73.977 73.926 71.675 1.00 10.66 108 PHE B CA 1
ATOM 2073 C C . PHE B 1 109 ? 72.672 73.328 71.138 1.00 11.70 108 PHE B C 1
ATOM 2074 O O . PHE B 1 109 ? 72.515 72.105 71.178 1.00 13.95 108 PHE B O 1
ATOM 2082 N N . LEU B 1 110 ? 71.734 74.130 70.647 1.00 12.24 109 LEU B N 1
ATOM 2083 C CA . LEU B 1 110 ? 70.462 73.535 70.194 1.00 10.96 109 LEU B CA 1
ATOM 2084 C C . LEU B 1 110 ? 69.931 72.728 71.376 1.00 8.53 109 LEU B C 1
ATOM 2085 O O . LEU B 1 110 ? 69.897 71.507 71.322 1.00 8.56 109 LEU B O 1
ATOM 2090 N N . PHE B 1 111 ? 69.531 73.419 72.443 1.00 7.49 110 PHE B N 1
ATOM 2091 C CA . PHE B 1 111 ? 69.033 72.777 73.659 1.00 4.43 110 PHE B CA 1
ATOM 2092 C C . PHE B 1 111 ? 67.524 72.537 73.675 1.00 4.64 110 PHE B C 1
ATOM 2093 O O . PHE B 1 111 ? 67.046 71.531 74.218 1.00 5.89 110 PHE B O 1
ATOM 2101 N N . SER B 1 112 ? 66.770 73.462 73.093 1.00 3.20 111 SER B N 1
ATOM 2102 C CA . SER B 1 112 ? 65.325 73.336 73.093 1.00 3.63 111 SER B CA 1
ATOM 2103 C C . SER B 1 112 ? 64.671 73.723 71.778 1.00 2.86 111 SER B C 1
ATOM 2104 O O . SER B 1 112 ? 65.334 74.212 70.864 1.00 2.54 111 SER B O 1
ATOM 2107 N N . LYS B 1 113 ? 63.364 73.486 71.694 1.00 2.81 112 LYS B N 1
ATOM 2108 C CA . LYS B 1 113 ? 62.616 73.798 70.486 1.00 3.85 112 LYS B CA 1
ATOM 2109 C C . LYS B 1 113 ? 62.947 75.217 70.067 1.00 2.94 112 LYS B C 1
ATOM 2110 O O . LYS B 1 113 ? 62.757 75.583 68.912 1.00 3.42 112 LYS B O 1
ATOM 2116 N N . PHE B 1 114 ? 63.456 76.014 71.001 1.00 2.55 113 PHE B N 1
ATOM 2117 C CA . PHE B 1 114 ? 63.726 77.412 70.686 1.00 3.93 113 PHE B CA 1
ATOM 2118 C C . PHE B 1 114 ? 64.881 77.595 69.746 1.00 4.96 113 PHE B C 1
ATOM 2119 O O . PHE B 1 114 ? 64.892 78.525 68.932 1.00 5.25 113 PHE B O 1
ATOM 2127 N N . ASP B 1 115 ? 65.860 76.715 69.850 1.00 4.18 114 ASP B N 1
ATOM 2128 C CA . ASP B 1 115 ? 67.022 76.836 69.005 1.00 4.74 114 ASP B CA 1
ATOM 2129 C C . ASP B 1 115 ? 66.722 76.556 67.547 1.00 4.66 114 ASP B C 1
ATOM 2130 O O . ASP B 1 115 ? 67.533 76.858 66.674 1.00 6.67 114 ASP B O 1
ATOM 2135 N N . ARG B 1 116 ? 65.552 75.989 67.267 1.00 4.70 115 ARG B N 1
ATOM 2136 C CA . ARG B 1 116 ? 65.194 75.727 65.883 1.00 3.90 115 ARG B CA 1
ATOM 2137 C C . ARG B 1 116 ? 65.138 77.066 65.147 1.00 4.01 115 ARG B C 1
ATOM 2138 O O . ARG B 1 116 ? 65.015 77.107 63.928 1.00 4.02 115 ARG B O 1
ATOM 2146 N N . SER B 1 117 ? 65.225 78.158 65.901 1.00 4.78 116 SER B N 1
ATOM 2147 C CA . SER B 1 117 ? 65.171 79.504 65.344 1.00 4.85 116 SER B CA 1
ATOM 2148 C C . SER B 1 117 ? 66.451 79.868 64.621 1.00 5.33 116 SER B C 1
ATOM 2149 O O . SER B 1 117 ? 66.510 80.886 63.936 1.00 7.87 116 SER B O 1
ATOM 2152 N N . ILE B 1 118 ? 67.477 79.040 64.781 1.00 4.98 117 ILE B N 1
ATOM 2153 C CA . ILE B 1 118 ? 68.757 79.269 64.118 1.00 4.45 117 ILE B CA 1
ATOM 2154 C C . ILE B 1 118 ? 68.547 79.017 62.625 1.00 4.49 117 ILE B C 1
ATOM 2155 O O . ILE B 1 118 ? 69.185 79.634 61.762 1.00 2.61 117 ILE B O 1
ATOM 2160 N N . LEU B 1 119 ? 67.633 78.093 62.341 1.00 4.85 118 LEU B N 1
ATOM 2161 C CA . LEU B 1 119 ? 67.293 77.688 60.982 1.00 3.76 118 LEU B CA 1
ATOM 2162 C C . LEU B 1 119 ? 66.777 78.872 60.172 1.00 4.92 118 LEU B C 1
ATOM 2163 O O . LEU B 1 119 ? 67.032 78.970 58.959 1.00 5.22 118 LEU B O 1
ATOM 2168 N N . GLY B 1 120 ? 66.084 79.797 60.838 1.00 3.59 119 GLY B N 1
ATOM 2169 C CA . GLY B 1 120 ? 65.529 80.961 60.169 1.00 4.61 119 GLY B CA 1
ATOM 2170 C C . GLY B 1 120 ? 66.505 81.797 59.351 1.00 5.67 119 GLY B C 1
ATOM 2171 O O . GLY B 1 120 ? 66.113 82.615 58.509 1.00 5.41 119 GLY B O 1
ATOM 2172 N N . ILE B 1 121 ? 67.788 81.604 59.600 1.00 6.13 120 ILE B N 1
ATOM 2173 C CA . ILE B 1 121 ? 68.807 82.345 58.874 1.00 5.14 120 ILE B CA 1
ATOM 2174 C C . ILE B 1 121 ? 69.005 81.792 57.461 1.00 3.52 120 ILE B C 1
ATOM 2175 O O . ILE B 1 121 ? 69.298 82.526 56.528 1.00 2.42 120 ILE B O 1
ATOM 2180 N N . PHE B 1 122 ? 68.820 80.492 57.309 1.00 3.68 121 PHE B N 1
ATOM 2181 C CA . PHE B 1 122 ? 69.032 79.836 56.026 1.00 3.89 121 PHE B CA 1
ATOM 2182 C C . PHE B 1 122 ? 67.805 79.556 55.146 1.00 3.01 121 PHE B C 1
ATOM 2183 O O . PHE B 1 122 ? 67.914 79.496 53.919 1.00 1.42 121 PHE B O 1
ATOM 2191 N N . LEU B 1 123 ? 66.643 79.416 55.779 1.00 3.29 122 LEU B N 1
ATOM 2192 C CA . LEU B 1 123 ? 65.375 79.136 55.095 1.00 2.26 122 LEU B CA 1
ATOM 2193 C C . LEU B 1 123 ? 64.994 80.022 53.899 1.00 1.56 122 LEU B C 1
ATOM 2194 O O . LEU B 1 123 ? 64.470 79.525 52.897 1.00 1.05 122 LEU B O 1
ATOM 2199 N N . PRO B 1 124 ? 65.222 81.345 53.995 1.00 1.84 123 PRO B N 1
ATOM 2200 C CA . PRO B 1 124 ? 64.880 82.266 52.897 1.00 1.05 123 PRO B CA 1
ATOM 2201 C C . PRO B 1 124 ? 65.635 82.006 51.594 1.00 1.35 123 PRO B C 1
ATOM 2202 O O . PRO B 1 124 ? 65.264 82.529 50.550 1.00 1.05 123 PRO B O 1
ATOM 2206 N N . PHE B 1 125 ? 66.700 81.212 51.661 1.00 1.05 124 PHE B N 1
ATOM 2207 C CA . PHE B 1 125 ? 67.493 80.901 50.483 1.00 1.05 124 PHE B CA 1
ATOM 2208 C C . PHE B 1 125 ? 67.482 79.405 50.182 1.00 2.37 124 PHE B C 1
ATOM 2209 O O . PHE B 1 125 ? 68.206 78.925 49.304 1.00 2.22 124 PHE B O 1
ATOM 2217 N N . PHE B 1 126 ? 66.658 78.665 50.905 1.00 1.05 125 PHE B N 1
ATOM 2218 C CA . PHE B 1 126 ? 66.583 77.237 50.691 1.00 1.05 125 PHE B CA 1
ATOM 2219 C C . PHE B 1 126 ? 65.169 76.761 50.380 1.00 1.05 125 PHE B C 1
ATOM 2220 O O . PHE B 1 126 ? 64.973 75.955 49.471 1.00 1.05 125 PHE B O 1
ATOM 2228 N N . SER B 1 127 ? 64.194 77.259 51.140 1.00 1.05 126 SER B N 1
ATOM 2229 C CA . SER B 1 127 ? 62.794 76.871 50.964 1.00 1.34 126 SER B CA 1
ATOM 2230 C C . SER B 1 127 ? 62.149 77.386 49.688 1.00 1.05 126 SER B C 1
ATOM 2231 O O . SER B 1 127 ? 62.143 78.597 49.430 1.00 1.05 126 SER B O 1
ATOM 2234 N N . LYS B 1 128 ? 61.597 76.462 48.902 1.00 1.05 127 LYS B N 1
ATOM 2235 C CA . LYS B 1 128 ? 60.933 76.836 47.649 1.00 2.40 127 LYS B CA 1
ATOM 2236 C C . LYS B 1 128 ? 59.738 77.774 47.870 1.00 1.05 127 LYS B C 1
ATOM 2237 O O . LYS B 1 128 ? 59.580 78.757 47.159 1.00 1.05 127 LYS B O 1
ATOM 2243 N N . PRO B 1 129 ? 58.889 77.488 48.871 1.00 2.66 128 PRO B N 1
ATOM 2244 C CA . PRO B 1 129 ? 57.737 78.375 49.087 1.00 2.97 128 PRO B CA 1
ATOM 2245 C C . PRO B 1 129 ? 58.154 79.797 49.450 1.00 3.79 128 PRO B C 1
ATOM 2246 O O . PRO B 1 129 ? 57.566 80.763 48.962 1.00 4.96 128 PRO B O 1
ATOM 2250 N N . ILE B 1 130 ? 59.168 79.922 50.301 1.00 3.88 129 ILE B N 1
ATOM 2251 C CA . ILE B 1 130 ? 59.650 81.240 50.732 1.00 4.70 129 ILE B CA 1
ATOM 2252 C C . ILE B 1 130 ? 60.149 82.099 49.569 1.00 3.72 129 ILE B C 1
ATOM 2253 O O . ILE B 1 130 ? 59.738 83.251 49.417 1.00 2.34 129 ILE B O 1
ATOM 2266 N N . PHE B 1 132 ? 59.636 81.559 46.304 1.00 3.11 131 PHE B N 1
ATOM 2267 C CA . PHE B 1 132 ? 58.637 81.721 45.250 1.00 1.16 131 PHE B CA 1
ATOM 2268 C C . PHE B 1 132 ? 57.725 82.893 45.609 1.00 1.05 131 PHE B C 1
ATOM 2269 O O . PHE B 1 132 ? 57.328 83.669 44.742 1.00 1.29 131 PHE B O 1
ATOM 2277 N N . LYS B 1 133 ? 57.395 83.028 46.889 1.00 1.05 132 LYS B N 1
ATOM 2278 C CA . LYS B 1 133 ? 56.532 84.113 47.308 1.00 2.39 132 LYS B CA 1
ATOM 2279 C C . LYS B 1 133 ? 57.244 85.474 47.285 1.00 3.71 132 LYS B C 1
ATOM 2280 O O . LYS B 1 133 ? 56.616 86.509 47.039 1.00 1.05 132 LYS B O 1
ATOM 2294 N N . SER B 1 135 ? 59.593 88.669 46.154 1.00 6.94 134 SER B N 1
ATOM 2295 C CA . SER B 1 135 ? 59.578 89.459 44.931 1.00 6.37 134 SER B CA 1
ATOM 2296 C C . SER B 1 135 ? 61.034 89.695 44.548 1.00 5.94 134 SER B C 1
ATOM 2297 O O . SER B 1 135 ? 61.933 89.310 45.289 1.00 6.10 134 SER B O 1
ATOM 2300 N N . ILE B 1 136 ? 61.263 90.306 43.390 1.00 6.99 135 ILE B N 1
ATOM 2301 C CA . ILE B 1 136 ? 62.617 90.599 42.930 1.00 6.30 135 ILE B CA 1
ATOM 2302 C C . ILE B 1 136 ? 63.321 91.511 43.924 1.00 5.89 135 ILE B C 1
ATOM 2303 O O . ILE B 1 136 ? 64.354 91.151 44.470 1.00 5.30 135 ILE B O 1
ATOM 2308 N N . ARG B 1 137 ? 62.743 92.687 44.153 1.00 6.78 136 ARG B N 1
ATOM 2309 C CA . ARG B 1 137 ? 63.304 93.677 45.079 1.00 8.64 136 ARG B CA 1
ATOM 2310 C C . ARG B 1 137 ? 63.616 93.050 46.437 1.00 7.69 136 ARG B C 1
ATOM 2311 O O . ARG B 1 137 ? 64.696 93.234 46.989 1.00 6.24 136 ARG B O 1
ATOM 2319 N N . GLU B 1 138 ? 62.644 92.324 46.974 1.00 6.27 137 GLU B N 1
ATOM 2320 C CA . GLU B 1 138 ? 62.815 91.658 48.252 1.00 7.40 137 GLU B CA 1
ATOM 2321 C C . GLU B 1 138 ? 64.095 90.836 48.247 1.00 7.56 137 GLU B C 1
ATOM 2322 O O . GLU B 1 138 ? 64.938 90.956 49.140 1.00 5.23 137 GLU B O 1
ATOM 2336 N N . ASP B 1 140 ? 66.665 91.003 46.167 1.00 5.76 139 ASP B N 1
ATOM 2337 C CA . ASP B 1 140 ? 67.856 91.817 45.972 1.00 7.59 139 ASP B CA 1
ATOM 2338 C C . ASP B 1 140 ? 68.374 92.424 47.277 1.00 5.48 139 ASP B C 1
ATOM 2339 O O . ASP B 1 140 ? 69.572 92.358 47.571 1.00 5.94 139 ASP B O 1
ATOM 2344 N N . SER B 1 141 ? 67.488 93.015 48.064 1.00 2.27 140 SER B N 1
ATOM 2345 C CA . SER B 1 141 ? 67.935 93.626 49.306 1.00 2.32 140 SER B CA 1
ATOM 2346 C C . SER B 1 141 ? 68.281 92.601 50.383 1.00 1.06 140 SER B C 1
ATOM 2347 O O . SER B 1 141 ? 69.115 92.857 51.251 1.00 1.05 140 SER B O 1
ATOM 2350 N N . GLN B 1 142 ? 67.638 91.443 50.325 1.00 1.05 141 GLN B N 1
ATOM 2351 C CA . GLN B 1 142 ? 67.906 90.391 51.290 1.00 2.66 141 GLN B CA 1
ATOM 2352 C C . GLN B 1 142 ? 69.324 89.892 51.034 1.00 2.59 141 GLN B C 1
ATOM 2353 O O . GLN B 1 142 ? 70.107 89.642 51.961 1.00 1.05 141 GLN B O 1
ATOM 2359 N N . ILE B 1 143 ? 69.647 89.750 49.755 1.00 3.28 142 ILE B N 1
ATOM 2360 C CA . ILE B 1 143 ? 70.964 89.293 49.352 1.00 2.59 142 ILE B CA 1
ATOM 2361 C C . ILE B 1 143 ? 71.989 90.314 49.820 1.00 2.99 142 ILE B C 1
ATOM 2362 O O . ILE B 1 143 ? 73.008 89.954 50.395 1.00 4.89 142 ILE B O 1
ATOM 2367 N N . GLU B 1 144 ? 71.694 91.593 49.606 1.00 3.47 143 GLU B N 1
ATOM 2368 C CA . GLU B 1 144 ? 72.612 92.664 49.972 1.00 5.72 143 GLU B CA 1
ATOM 2369 C C . GLU B 1 144 ? 72.858 92.663 51.465 1.00 5.46 143 GLU B C 1
ATOM 2370 O O . GLU B 1 144 ? 74.001 92.652 51.928 1.00 5.98 143 GLU B O 1
ATOM 2376 N N . LEU B 1 145 ? 71.764 92.678 52.210 1.00 5.09 144 LEU B N 1
ATOM 2377 C CA . LEU B 1 145 ? 71.806 92.660 53.660 1.00 5.04 144 LEU B CA 1
ATOM 2378 C C . LEU B 1 145 ? 72.678 91.503 54.150 1.00 5.47 144 LEU B C 1
ATOM 2379 O O . LEU B 1 145 ? 73.621 91.713 54.913 1.00 4.07 144 LEU B O 1
ATOM 2384 N N . TYR B 1 146 ? 72.350 90.283 53.715 1.00 5.14 145 TYR B N 1
ATOM 2385 C CA . TYR B 1 146 ? 73.115 89.106 54.124 1.00 6.08 145 TYR B CA 1
ATOM 2386 C C . TYR B 1 146 ? 74.588 89.295 53.825 1.00 5.71 145 TYR B C 1
ATOM 2387 O O . TYR B 1 146 ? 75.439 89.049 54.675 1.00 4.34 145 TYR B O 1
ATOM 2396 N N . GLY B 1 147 ? 74.881 89.727 52.605 1.00 6.35 146 GLY B N 1
ATOM 2397 C CA . GLY B 1 147 ? 76.263 89.935 52.225 1.00 8.22 146 GLY B CA 1
ATOM 2398 C C . GLY B 1 147 ? 76.991 90.906 53.138 1.00 9.42 146 GLY B C 1
ATOM 2399 O O . GLY B 1 147 ? 78.199 90.798 53.314 1.00 7.80 146 GLY B O 1
ATOM 2400 N N . THR B 1 148 ? 76.267 91.846 53.739 1.00 10.63 147 THR B N 1
ATOM 2401 C CA . THR B 1 148 ? 76.919 92.815 54.597 1.00 13.18 147 THR B CA 1
ATOM 2402 C C . THR B 1 148 ? 77.010 92.451 56.071 1.00 13.07 147 THR B C 1
ATOM 2403 O O . THR B 1 148 ? 78.034 92.701 56.706 1.00 13.51 147 THR B O 1
ATOM 2407 N N . LYS B 1 149 ? 75.962 91.851 56.619 1.00 13.60 148 LYS B N 1
ATOM 2408 C CA . LYS B 1 149 ? 75.975 91.459 58.028 1.00 14.92 148 LYS B CA 1
ATOM 2409 C C . LYS B 1 149 ? 76.820 90.214 58.332 1.00 15.62 148 LYS B C 1
ATOM 2410 O O . LYS B 1 149 ? 77.744 90.268 59.142 1.00 15.56 148 LYS B O 1
ATOM 2416 N N . LEU B 1 150 ? 76.503 89.100 57.673 1.00 16.88 149 LEU B N 1
ATOM 2417 C CA . LEU B 1 150 ? 77.187 87.816 57.871 1.00 15.91 149 LEU B CA 1
ATOM 2418 C C . LEU B 1 150 ? 78.719 87.808 57.849 1.00 16.65 149 LEU B C 1
ATOM 2419 O O . LEU B 1 150 ? 79.352 87.312 58.781 1.00 15.18 149 LEU B O 1
ATOM 2424 N N . PRO B 1 151 ? 79.328 88.348 56.777 1.00 16.87 150 PRO B N 1
ATOM 2425 C CA . PRO B 1 151 ? 80.779 88.426 56.564 1.00 17.56 150 PRO B CA 1
ATOM 2426 C C . PRO B 1 151 ? 81.575 88.610 57.837 1.00 18.53 150 PRO B C 1
ATOM 2427 O O . PRO B 1 151 ? 82.180 87.669 58.348 1.00 19.00 150 PRO B O 1
ATOM 2431 N N . LEU B 1 152 ? 81.595 89.838 58.331 1.00 19.41 151 LEU B N 1
ATOM 2432 C CA . LEU B 1 152 ? 82.291 90.136 59.566 1.00 20.64 151 LEU B CA 1
ATOM 2433 C C . LEU B 1 152 ? 81.187 90.077 60.605 1.00 21.23 151 LEU B C 1
ATOM 2434 O O . LEU B 1 152 ? 80.386 91.011 60.723 1.00 22.29 151 LEU B O 1
ATOM 2439 N N . LEU B 1 153 ? 81.133 88.966 61.336 1.00 21.37 152 LEU B N 1
ATOM 2440 C CA . LEU B 1 153 ? 80.116 88.760 62.367 1.00 20.73 152 LEU B CA 1
ATOM 2441 C C . LEU B 1 153 ? 80.427 87.507 63.170 1.00 18.94 152 LEU B C 1
ATOM 2442 O O . LEU B 1 153 ? 80.107 87.407 64.355 1.00 18.02 152 LEU B O 1
ATOM 2447 N N . LYS B 1 154 ? 81.046 86.551 62.496 1.00 18.02 153 LYS B N 1
ATOM 2448 C CA . LYS B 1 154 ? 81.429 85.297 63.110 1.00 16.91 153 LYS B CA 1
ATOM 2449 C C . LYS B 1 154 ? 80.304 84.717 63.954 1.00 16.07 153 LYS B C 1
ATOM 2450 O O . LYS B 1 154 ? 80.391 84.658 65.190 1.00 15.39 153 LYS B O 1
ATOM 2456 N N . LEU B 1 155 ? 79.236 84.317 63.266 1.00 14.61 154 LEU B N 1
ATOM 2457 C CA . LEU B 1 155 ? 78.074 83.714 63.906 1.00 14.49 154 LEU B CA 1
ATOM 2458 C C . LEU B 1 155 ? 78.378 82.257 64.130 1.00 14.38 154 LEU B C 1
ATOM 2459 O O . LEU B 1 155 ? 78.794 81.554 63.208 1.00 15.30 154 LEU B O 1
ATOM 2464 N N . PHE B 1 156 ? 78.148 81.803 65.353 1.00 13.90 155 PHE B N 1
ATOM 2465 C CA . PHE B 1 156 ? 78.391 80.416 65.712 1.00 13.10 155 PHE B CA 1
ATOM 2466 C C . PHE B 1 156 ? 79.882 80.190 65.946 1.00 14.41 155 PHE B C 1
ATOM 2467 O O . PHE B 1 156 ? 80.406 79.095 65.763 1.00 14.27 155 PHE B O 1
ATOM 2475 N N . VAL B 1 157 ? 80.575 81.254 66.324 1.00 16.16 156 VAL B N 1
ATOM 2476 C CA . VAL B 1 157 ? 81.983 81.127 66.657 1.00 17.76 156 VAL B CA 1
ATOM 2477 C C . VAL B 1 157 ? 81.981 81.258 68.178 1.00 18.17 156 VAL B C 1
ATOM 2478 O O . VAL B 1 157 ? 81.998 82.366 68.717 1.00 18.42 156 VAL B O 1
ATOM 2490 N N . THR B 1 159 ? 83.075 81.026 72.243 1.00 24.15 158 THR B N 1
ATOM 2491 C CA . THR B 1 159 ? 84.207 81.436 73.068 1.00 23.22 158 THR B CA 1
ATOM 2492 C C . THR B 1 159 ? 84.227 80.438 74.223 1.00 23.54 158 THR B C 1
ATOM 2493 O O . THR B 1 159 ? 83.237 79.740 74.451 1.00 23.00 158 THR B O 1
ATOM 2497 N N . ASP B 1 160 ? 85.338 80.354 74.947 1.00 24.24 159 ASP B N 1
ATOM 2498 C CA . ASP B 1 160 ? 85.415 79.430 76.071 1.00 25.00 159 ASP B CA 1
ATOM 2499 C C . ASP B 1 160 ? 84.283 79.709 77.056 1.00 25.35 159 ASP B C 1
ATOM 2500 O O . ASP B 1 160 ? 83.662 78.785 77.583 1.00 24.40 159 ASP B O 1
ATOM 2505 N N . GLU B 1 161 ? 84.015 80.991 77.292 1.00 25.78 160 GLU B N 1
ATOM 2506 C CA . GLU B 1 161 ? 82.953 81.405 78.200 1.00 23.89 160 GLU B CA 1
ATOM 2507 C C . GLU B 1 161 ? 81.630 80.801 77.743 1.00 23.43 160 GLU B C 1
ATOM 2508 O O . GLU B 1 161 ? 80.873 80.248 78.542 1.00 23.15 160 GLU B O 1
ATOM 2514 N N . GLU B 1 162 ? 81.362 80.903 76.446 1.00 22.58 161 GLU B N 1
ATOM 2515 C CA . GLU B 1 162 ? 80.142 80.366 75.874 1.00 22.46 161 GLU B CA 1
ATOM 2516 C C . GLU B 1 162 ? 80.161 78.850 75.977 1.00 21.84 161 GLU B C 1
ATOM 2517 O O . GLU B 1 162 ? 79.186 78.243 76.426 1.00 22.86 161 GLU B O 1
ATOM 2531 N N . ASN B 1 164 ? 81.917 76.896 78.007 1.00 18.20 163 ASN B N 1
ATOM 2532 C CA . ASN B 1 164 ? 81.761 76.542 79.413 1.00 17.40 163 ASN B CA 1
ATOM 2533 C C . ASN B 1 164 ? 80.281 76.529 79.765 1.00 16.31 163 ASN B C 1
ATOM 2534 O O . ASN B 1 164 ? 79.764 75.525 80.249 1.00 15.26 163 ASN B O 1
ATOM 2539 N N . PHE B 1 165 ? 79.606 77.644 79.493 1.00 15.72 164 PHE B N 1
ATOM 2540 C CA . PHE B 1 165 ? 78.183 77.776 79.789 1.00 14.32 164 PHE B CA 1
ATOM 2541 C C . PHE B 1 165 ? 77.399 76.558 79.351 1.00 14.31 164 PHE B C 1
ATOM 2542 O O . PHE B 1 165 ? 76.791 75.869 80.168 1.00 14.66 164 PHE B O 1
ATOM 2550 N N . TYR B 1 166 ? 77.404 76.316 78.044 1.00 13.87 165 TYR B N 1
ATOM 2551 C CA . TYR B 1 166 ? 76.699 75.188 77.461 1.00 13.41 165 TYR B CA 1
ATOM 2552 C C . TYR B 1 166 ? 77.115 73.877 78.106 1.00 13.09 165 TYR B C 1
ATOM 2553 O O . TYR B 1 166 ? 76.303 72.973 78.275 1.00 11.65 165 TYR B O 1
ATOM 2562 N N . ALA B 1 167 ? 78.389 73.779 78.467 1.00 15.01 166 ALA B N 1
ATOM 2563 C CA . ALA B 1 167 ? 78.901 72.573 79.103 1.00 15.54 166 ALA B CA 1
ATOM 2564 C C . ALA B 1 167 ? 78.171 72.342 80.420 1.00 16.07 166 ALA B C 1
ATOM 2565 O O . ALA B 1 167 ? 77.902 71.205 80.803 1.00 16.73 166 ALA B O 1
ATOM 2567 N N . ASN B 1 168 ? 77.831 73.430 81.100 1.00 17.22 167 ASN B N 1
ATOM 2568 C CA . ASN B 1 168 ? 77.138 73.351 82.383 1.00 19.10 167 ASN B CA 1
ATOM 2569 C C . ASN B 1 168 ? 75.618 73.259 82.344 1.00 19.18 167 ASN B C 1
ATOM 2570 O O . ASN B 1 168 ? 75.010 72.775 83.303 1.00 20.50 167 ASN B O 1
ATOM 2575 N N . LEU B 1 169 ? 75.000 73.721 81.262 1.00 18.70 168 LEU B N 1
ATOM 2576 C CA . LEU B 1 169 ? 73.546 73.665 81.165 1.00 18.10 168 LEU B CA 1
ATOM 2577 C C . LEU B 1 169 ? 73.016 72.368 81.752 1.00 18.41 168 LEU B C 1
ATOM 2578 O O . LEU B 1 169 ? 73.562 71.289 81.502 1.00 18.65 168 LEU B O 1
ATOM 2583 N N . LYS B 1 170 ? 71.959 72.485 82.548 1.00 17.93 169 LYS B N 1
ATOM 2584 C CA . LYS B 1 170 ? 71.350 71.327 83.182 1.00 17.16 169 LYS B CA 1
ATOM 2585 C C . LYS B 1 170 ? 69.846 71.239 82.939 1.00 16.05 169 LYS B C 1
ATOM 2586 O O . LYS B 1 170 ? 69.321 70.157 82.676 1.00 17.43 169 LYS B O 1
ATOM 2592 N N . THR B 1 171 ? 69.147 72.365 83.017 1.00 13.79 170 THR B N 1
ATOM 2593 C CA . THR B 1 171 ? 67.698 72.359 82.821 1.00 11.38 170 THR B CA 1
ATOM 2594 C C . THR B 1 171 ? 67.208 73.418 81.850 1.00 10.19 170 THR B C 1
ATOM 2595 O O . THR B 1 171 ? 67.922 74.378 81.540 1.00 9.26 170 THR B O 1
ATOM 2599 N N . ILE B 1 172 ? 65.979 73.239 81.379 1.00 8.90 171 ILE B N 1
ATOM 2600 C CA . ILE B 1 172 ? 65.367 74.200 80.468 1.00 11.66 171 ILE B CA 1
ATOM 2601 C C . ILE B 1 172 ? 65.071 75.468 81.246 1.00 13.26 171 ILE B C 1
ATOM 2602 O O . ILE B 1 172 ? 64.866 76.535 80.659 1.00 13.91 171 ILE B O 1
ATOM 2607 N N . GLU B 1 173 ? 65.017 75.338 82.570 1.00 14.46 172 GLU B N 1
ATOM 2608 C CA . GLU B 1 173 ? 64.736 76.476 83.427 1.00 14.65 172 GLU B CA 1
ATOM 2609 C C . GLU B 1 173 ? 65.846 77.503 83.261 1.00 14.52 172 GLU B C 1
ATOM 2610 O O . GLU B 1 173 ? 65.578 78.647 82.897 1.00 15.26 172 GLU B O 1
ATOM 2616 N N . GLN B 1 174 ? 67.088 77.100 83.532 1.00 13.16 173 GLN B N 1
ATOM 2617 C CA . GLN B 1 174 ? 68.218 78.016 83.406 1.00 13.08 173 GLN B CA 1
ATOM 2618 C C . GLN B 1 174 ? 68.282 78.588 81.998 1.00 11.70 173 GLN B C 1
ATOM 2619 O O . GLN B 1 174 ? 68.353 79.802 81.813 1.00 12.57 173 GLN B O 1
ATOM 2625 N N . TYR B 1 175 ? 68.253 77.708 81.007 1.00 9.93 174 TYR B N 1
ATOM 2626 C CA . TYR B 1 175 ? 68.323 78.128 79.621 1.00 9.22 174 TYR B CA 1
ATOM 2627 C C . TYR B 1 175 ? 67.281 79.184 79.304 1.00 9.43 174 TYR B C 1
ATOM 2628 O O . TYR B 1 175 ? 67.604 80.227 78.745 1.00 8.72 174 TYR B O 1
ATOM 2637 N N . ASN B 1 176 ? 66.033 78.911 79.675 1.00 10.81 175 ASN B N 1
ATOM 2638 C CA . ASN B 1 176 ? 64.933 79.828 79.412 1.00 12.32 175 ASN B CA 1
ATOM 2639 C C . ASN B 1 176 ? 65.101 81.208 80.005 1.00 13.85 175 ASN B C 1
ATOM 2640 O O . ASN B 1 176 ? 64.579 82.175 79.450 1.00 15.05 175 ASN B O 1
ATOM 2645 N N . ASP B 1 177 ? 65.801 81.311 81.133 1.00 15.53 176 ASP B N 1
ATOM 2646 C CA . ASP B 1 177 ? 66.020 82.622 81.741 1.00 15.87 176 ASP B CA 1
ATOM 2647 C C . ASP B 1 177 ? 67.254 83.208 81.092 1.00 17.03 176 ASP B C 1
ATOM 2648 O O . ASP B 1 177 ? 67.347 84.421 80.887 1.00 18.01 176 ASP B O 1
ATOM 2653 N N . TYR B 1 178 ? 68.206 82.337 80.772 1.00 17.40 177 TYR B N 1
ATOM 2654 C CA . TYR B 1 178 ? 69.439 82.772 80.133 1.00 17.63 177 TYR B CA 1
ATOM 2655 C C . TYR B 1 178 ? 69.094 83.494 78.832 1.00 18.12 177 TYR B C 1
ATOM 2656 O O . TYR B 1 178 ? 69.707 84.506 78.497 1.00 19.18 177 TYR B O 1
ATOM 2665 N N . VAL B 1 179 ? 68.117 82.956 78.104 1.00 17.32 178 VAL B N 1
ATOM 2666 C CA . VAL B 1 179 ? 67.676 83.540 76.841 1.00 18.78 178 VAL B CA 1
ATOM 2667 C C . VAL B 1 179 ? 66.611 84.608 77.073 1.00 19.13 178 VAL B C 1
ATOM 2668 O O . VAL B 1 179 ? 66.544 85.593 76.339 1.00 19.92 178 VAL B O 1
ATOM 2672 N N . ARG B 1 180 ? 65.775 84.405 78.086 1.00 19.74 179 ARG B N 1
ATOM 2673 C CA . ARG B 1 180 ? 64.736 85.368 78.424 1.00 19.70 179 ARG B CA 1
ATOM 2674 C C . ARG B 1 180 ? 65.463 86.680 78.720 1.00 20.00 179 ARG B C 1
ATOM 2675 O O . ARG B 1 180 ? 64.967 87.778 78.432 1.00 17.13 179 ARG B O 1
ATOM 2683 N N . ASP B 1 181 ? 66.655 86.545 79.294 1.00 20.26 180 ASP B N 1
ATOM 2684 C CA . ASP B 1 181 ? 67.497 87.685 79.634 1.00 20.71 180 ASP B CA 1
ATOM 2685 C C . ASP B 1 181 ? 68.052 88.280 78.340 1.00 20.44 180 ASP B C 1
ATOM 2686 O O . ASP B 1 181 ? 68.738 89.306 78.347 1.00 20.87 180 ASP B O 1
ATOM 2691 N N . LEU B 1 182 ? 67.735 87.623 77.229 1.00 19.65 181 LEU B N 1
ATOM 2692 C CA . LEU B 1 182 ? 68.180 88.045 75.902 1.00 18.70 181 LEU B CA 1
ATOM 2693 C C . LEU B 1 182 ? 69.624 88.515 75.952 1.00 18.65 181 LEU B C 1
ATOM 2694 O O . LEU B 1 182 ? 70.524 87.728 76.227 1.00 14.95 181 LEU B O 1
ATOM 2699 N N . LYS C 1 22 ? 109.990 87.407 33.550 1.00 17.66 21 LYS C N 1
ATOM 2700 C CA . LYS C 1 22 ? 111.436 87.460 33.188 1.00 17.30 21 LYS C CA 1
ATOM 2701 C C . LYS C 1 22 ? 111.984 86.161 32.593 1.00 17.07 21 LYS C C 1
ATOM 2702 O O . LYS C 1 22 ? 112.584 86.175 31.515 1.00 17.04 21 LYS C O 1
ATOM 2708 N N . LEU C 1 23 ? 111.787 85.043 33.284 1.00 16.71 22 LEU C N 1
ATOM 2709 C CA . LEU C 1 23 ? 112.304 83.771 32.788 1.00 17.79 22 LEU C CA 1
ATOM 2710 C C . LEU C 1 23 ? 111.262 82.896 32.114 1.00 18.35 22 LEU C C 1
ATOM 2711 O O . LEU C 1 23 ? 110.835 81.862 32.639 1.00 18.17 22 LEU C O 1
ATOM 2716 N N . ILE C 1 24 ? 110.866 83.349 30.930 1.00 18.97 23 ILE C N 1
ATOM 2717 C CA . ILE C 1 24 ? 109.901 82.664 30.090 1.00 20.24 23 ILE C CA 1
ATOM 2718 C C . ILE C 1 24 ? 110.745 81.866 29.097 1.00 20.91 23 ILE C C 1
ATOM 2719 O O . ILE C 1 24 ? 110.261 80.944 28.437 1.00 21.92 23 ILE C O 1
ATOM 2724 N N . GLU C 1 25 ? 112.022 82.228 29.020 1.00 20.96 24 GLU C N 1
ATOM 2725 C CA . GLU C 1 25 ? 112.970 81.561 28.133 1.00 21.68 24 GLU C CA 1
ATOM 2726 C C . GLU C 1 25 ? 113.077 80.078 28.457 1.00 22.32 24 GLU C C 1
ATOM 2727 O O . GLU C 1 25 ? 113.153 79.241 27.551 1.00 20.85 24 GLU C O 1
ATOM 2733 N N . SER C 1 26 ? 113.093 79.767 29.754 1.00 24.39 25 SER C N 1
ATOM 2734 C CA . SER C 1 26 ? 113.193 78.388 30.227 1.00 25.60 25 SER C CA 1
ATOM 2735 C C . SER C 1 26 ? 111.840 77.711 30.140 1.00 27.02 25 SER C C 1
ATOM 2736 O O . SER C 1 26 ? 111.735 76.499 30.329 1.00 27.49 25 SER C O 1
ATOM 2739 N N . LEU C 1 27 ? 110.805 78.501 29.871 1.00 28.99 26 LEU C N 1
ATOM 2740 C CA . LEU C 1 27 ? 109.453 77.967 29.736 1.00 31.51 26 LEU C CA 1
ATOM 2741 C C . LEU C 1 27 ? 109.172 77.847 28.239 1.00 32.67 26 LEU C C 1
ATOM 2742 O O . LEU C 1 27 ? 108.146 77.312 27.813 1.00 33.13 26 LEU C O 1
ATOM 2747 N N . GLN C 1 28 ? 110.117 78.351 27.451 1.00 33.77 27 GLN C N 1
ATOM 2748 C CA . GLN C 1 28 ? 110.032 78.324 25.996 1.00 34.13 27 GLN C CA 1
ATOM 2749 C C . GLN C 1 28 ? 110.643 77.005 25.489 1.00 32.81 27 GLN C C 1
ATOM 2750 O O . GLN C 1 28 ? 110.094 76.356 24.592 1.00 33.25 27 GLN C O 1
ATOM 2756 N N . GLU C 1 29 ? 111.766 76.602 26.081 1.00 30.29 28 GLU C N 1
ATOM 2757 C CA . GLU C 1 29 ? 112.438 75.374 25.668 1.00 27.48 28 GLU C CA 1
ATOM 2758 C C . GLU C 1 29 ? 112.338 74.259 26.711 1.00 24.83 28 GLU C C 1
ATOM 2759 O O . GLU C 1 29 ? 113.148 73.337 26.718 1.00 23.24 28 GLU C O 1
ATOM 2765 N N . ASN C 1 30 ? 111.340 74.331 27.587 1.00 22.24 29 ASN C N 1
ATOM 2766 C CA . ASN C 1 30 ? 111.190 73.303 28.606 1.00 20.66 29 ASN C CA 1
ATOM 2767 C C . ASN C 1 30 ? 110.498 72.052 28.085 1.00 18.90 29 ASN C C 1
ATOM 2768 O O . ASN C 1 30 ? 109.704 72.096 27.151 1.00 17.10 29 ASN C O 1
ATOM 2773 N N . GLU C 1 31 ? 110.814 70.933 28.724 1.00 17.58 30 GLU C N 1
ATOM 2774 C CA . GLU C 1 31 ? 110.267 69.639 28.357 1.00 15.51 30 GLU C CA 1
ATOM 2775 C C . GLU C 1 31 ? 110.031 68.834 29.629 1.00 13.91 30 GLU C C 1
ATOM 2776 O O . GLU C 1 31 ? 110.389 69.265 30.731 1.00 11.40 30 GLU C O 1
ATOM 2782 N N . LEU C 1 32 ? 109.428 67.661 29.457 1.00 13.55 31 LEU C N 1
ATOM 2783 C CA . LEU C 1 32 ? 109.160 66.755 30.559 1.00 11.96 31 LEU C CA 1
ATOM 2784 C C . LEU C 1 32 ? 110.485 66.232 31.083 1.00 12.05 31 LEU C C 1
ATOM 2785 O O . LEU C 1 32 ? 111.454 66.103 30.339 1.00 11.04 31 LEU C O 1
ATOM 2790 N N . LEU C 1 33 ? 110.511 65.942 32.376 1.00 12.14 32 LEU C N 1
ATOM 2791 C CA . LEU C 1 33 ? 111.693 65.423 33.035 1.00 13.46 32 LEU C CA 1
ATOM 2792 C C . LEU C 1 33 ? 111.646 63.906 33.010 1.00 14.76 32 LEU C C 1
ATOM 2793 O O . LEU C 1 33 ? 110.672 63.306 33.465 1.00 17.68 32 LEU C O 1
ATOM 2798 N N . ASN C 1 34 ? 112.686 63.281 32.468 1.00 15.90 33 ASN C N 1
ATOM 2799 C CA . ASN C 1 34 ? 112.732 61.830 32.426 1.00 15.36 33 ASN C CA 1
ATOM 2800 C C . ASN C 1 34 ? 113.110 61.357 33.837 1.00 15.89 33 ASN C C 1
ATOM 2801 O O . ASN C 1 34 ? 113.673 62.123 34.628 1.00 16.13 33 ASN C O 1
ATOM 2806 N N . THR C 1 35 ? 112.768 60.107 34.144 1.00 14.00 34 THR C N 1
ATOM 2807 C CA . THR C 1 35 ? 113.036 59.495 35.439 1.00 12.56 34 THR C CA 1
ATOM 2808 C C . THR C 1 35 ? 114.357 59.903 36.112 1.00 11.85 34 THR C C 1
ATOM 2809 O O . THR C 1 35 ? 114.371 60.294 37.284 1.00 10.94 34 THR C O 1
ATOM 2813 N N . ASP C 1 36 ? 115.462 59.813 35.377 1.00 13.08 35 ASP C N 1
ATOM 2814 C CA . ASP C 1 36 ? 116.772 60.148 35.929 1.00 13.00 35 ASP C CA 1
ATOM 2815 C C . ASP C 1 36 ? 117.002 61.627 36.183 1.00 11.80 35 ASP C C 1
ATOM 2816 O O . ASP C 1 36 ? 117.590 61.986 37.205 1.00 11.17 35 ASP C O 1
ATOM 2821 N N . GLU C 1 37 ? 116.547 62.478 35.266 1.00 10.10 36 GLU C N 1
ATOM 2822 C CA . GLU C 1 37 ? 116.708 63.914 35.440 1.00 10.83 36 GLU C CA 1
ATOM 2823 C C . GLU C 1 37 ? 115.933 64.350 36.682 1.00 11.39 36 GLU C C 1
ATOM 2824 O O . GLU C 1 37 ? 116.339 65.264 37.397 1.00 12.21 36 GLU C O 1
ATOM 2830 N N . LYS C 1 38 ? 114.818 63.677 36.935 1.00 11.53 37 LYS C N 1
ATOM 2831 C CA . LYS C 1 38 ? 113.976 63.973 38.084 1.00 11.88 37 LYS C CA 1
ATOM 2832 C C . LYS C 1 38 ? 114.755 63.681 39.364 1.00 11.51 37 LYS C C 1
ATOM 2833 O O . LYS C 1 38 ? 114.915 64.545 40.220 1.00 12.71 37 LYS C O 1
ATOM 2839 N N . LYS C 1 39 ? 115.245 62.454 39.480 1.00 12.41 38 LYS C N 1
ATOM 2840 C CA . LYS C 1 39 ? 116.008 62.029 40.646 1.00 11.97 38 LYS C CA 1
ATOM 2841 C C . LYS C 1 39 ? 117.220 62.916 40.826 1.00 10.58 38 LYS C C 1
ATOM 2842 O O . LYS C 1 39 ? 117.659 63.176 41.952 1.00 12.10 38 LYS C O 1
ATOM 2848 N N . LYS C 1 40 ? 117.766 63.368 39.706 1.00 7.86 39 LYS C N 1
ATOM 2849 C CA . LYS C 1 40 ? 118.920 64.240 39.741 1.00 7.36 39 LYS C CA 1
ATOM 2850 C C . LYS C 1 40 ? 118.551 65.453 40.589 1.00 5.30 39 LYS C C 1
ATOM 2851 O O . LYS C 1 40 ? 119.339 65.900 41.418 1.00 6.93 39 LYS C O 1
ATOM 2857 N N . ILE C 1 41 ? 117.334 65.953 40.383 1.00 4.07 40 ILE C N 1
ATOM 2858 C CA . ILE C 1 41 ? 116.824 67.115 41.101 1.00 3.01 40 ILE C CA 1
ATOM 2859 C C . ILE C 1 41 ? 116.666 66.791 42.592 1.00 2.23 40 ILE C C 1
ATOM 2860 O O . ILE C 1 41 ? 117.187 67.495 43.450 1.00 1.08 40 ILE C O 1
ATOM 2865 N N . ILE C 1 42 ? 115.945 65.712 42.878 1.00 2.02 41 ILE C N 1
ATOM 2866 C CA . ILE C 1 42 ? 115.668 65.281 44.238 1.00 2.18 41 ILE C CA 1
ATOM 2867 C C . ILE C 1 42 ? 116.904 65.085 45.116 1.00 3.02 41 ILE C C 1
ATOM 2868 O O . ILE C 1 42 ? 116.920 65.488 46.292 1.00 1.05 41 ILE C O 1
ATOM 2873 N N . ASP C 1 43 ? 117.924 64.438 44.559 1.00 4.69 42 ASP C N 1
ATOM 2874 C CA . ASP C 1 43 ? 119.155 64.203 45.296 1.00 5.19 42 ASP C CA 1
ATOM 2875 C C . ASP C 1 43 ? 119.803 65.522 45.621 1.00 3.26 42 ASP C C 1
ATOM 2876 O O . ASP C 1 43 ? 120.341 65.689 46.699 1.00 2.81 42 ASP C O 1
ATOM 2881 N N . GLN C 1 44 ? 119.732 66.460 44.681 1.00 5.15 43 GLN C N 1
ATOM 2882 C CA . GLN C 1 44 ? 120.303 67.795 44.875 1.00 6.94 43 GLN C CA 1
ATOM 2883 C C . GLN C 1 44 ? 119.607 68.535 46.022 1.00 6.83 43 GLN C C 1
ATOM 2884 O O . GLN C 1 44 ? 120.256 69.234 46.805 1.00 9.03 43 GLN C O 1
ATOM 2890 N N . ILE C 1 45 ? 118.289 68.385 46.114 1.00 4.20 44 ILE C N 1
ATOM 2891 C CA . ILE C 1 45 ? 117.532 69.035 47.173 1.00 4.20 44 ILE C CA 1
ATOM 2892 C C . ILE C 1 45 ? 117.895 68.375 48.507 1.00 4.28 44 ILE C C 1
ATOM 2893 O O . ILE C 1 45 ? 117.945 69.025 49.548 1.00 6.12 44 ILE C O 1
ATOM 2898 N N . LYS C 1 46 ? 118.144 67.074 48.463 1.00 3.94 45 LYS C N 1
ATOM 2899 C CA . LYS C 1 46 ? 118.516 66.326 49.656 1.00 4.34 45 LYS C CA 1
ATOM 2900 C C . LYS C 1 46 ? 119.907 66.719 50.126 1.00 3.83 45 LYS C C 1
ATOM 2901 O O . LYS C 1 46 ? 120.151 66.889 51.325 1.00 6.02 45 LYS C O 1
ATOM 2907 N N . THR C 1 47 ? 120.824 66.853 49.177 1.00 1.83 46 THR C N 1
ATOM 2908 C CA . THR C 1 47 ? 122.188 67.233 49.499 1.00 1.54 46 THR C CA 1
ATOM 2909 C C . THR C 1 47 ? 122.247 68.608 50.152 1.00 1.71 46 THR C C 1
ATOM 2910 O O . THR C 1 47 ? 122.995 68.810 51.102 1.00 2.09 46 THR C O 1
ATOM 2922 N N . HIS C 1 49 ? 119.649 70.151 51.710 1.00 1.64 48 HIS C N 1
ATOM 2923 C CA . HIS C 1 49 ? 118.930 70.030 52.966 1.00 2.39 48 HIS C CA 1
ATOM 2924 C C . HIS C 1 49 ? 119.824 69.555 54.118 1.00 2.90 48 HIS C C 1
ATOM 2925 O O . HIS C 1 49 ? 119.736 70.071 55.240 1.00 4.98 48 HIS C O 1
ATOM 2932 N N . ASP C 1 50 ? 120.681 68.575 53.852 1.00 2.55 49 ASP C N 1
ATOM 2933 C CA . ASP C 1 50 ? 121.567 68.061 54.892 1.00 1.28 49 ASP C CA 1
ATOM 2934 C C . ASP C 1 50 ? 122.643 69.096 55.205 1.00 1.52 49 ASP C C 1
ATOM 2935 O O . ASP C 1 50 ? 123.062 69.242 56.362 1.00 1.25 49 ASP C O 1
ATOM 2940 N N . PHE C 1 51 ? 123.088 69.808 54.171 1.00 1.27 50 PHE C N 1
ATOM 2941 C CA . PHE C 1 51 ? 124.111 70.856 54.311 1.00 1.27 50 PHE C CA 1
ATOM 2942 C C . PHE C 1 51 ? 123.545 71.930 55.230 1.00 1.05 50 PHE C C 1
ATOM 2943 O O . PHE C 1 51 ? 124.168 72.340 56.208 1.00 1.60 50 PHE C O 1
ATOM 2951 N N . PHE C 1 52 ? 122.345 72.379 54.909 1.00 1.32 51 PHE C N 1
ATOM 2952 C CA . PHE C 1 52 ? 121.687 73.394 55.711 1.00 3.22 51 PHE C CA 1
ATOM 2953 C C . PHE C 1 52 ? 121.611 72.954 57.168 1.00 4.40 51 PHE C C 1
ATOM 2954 O O . PHE C 1 52 ? 122.038 73.696 58.063 1.00 7.38 51 PHE C O 1
ATOM 2962 N N . LYS C 1 53 ? 121.083 71.758 57.414 1.00 4.63 52 LYS C N 1
ATOM 2963 C CA . LYS C 1 53 ? 121.002 71.237 58.779 1.00 5.29 52 LYS C CA 1
ATOM 2964 C C . LYS C 1 53 ? 122.389 71.251 59.453 1.00 6.04 52 LYS C C 1
ATOM 2965 O O . LYS C 1 53 ? 122.521 71.648 60.611 1.00 6.74 52 LYS C O 1
ATOM 2971 N N . GLN C 1 54 ? 123.418 70.828 58.723 1.00 5.38 53 GLN C N 1
ATOM 2972 C CA . GLN C 1 54 ? 124.781 70.810 59.258 1.00 6.81 53 GLN C CA 1
ATOM 2973 C C . GLN C 1 54 ? 125.308 72.218 59.528 1.00 6.50 53 GLN C C 1
ATOM 2974 O O . GLN C 1 54 ? 126.114 72.428 60.425 1.00 7.66 53 GLN C O 1
ATOM 2988 N N . HIS C 1 56 ? 123.835 74.632 60.812 1.00 7.90 55 HIS C N 1
ATOM 2989 C CA . HIS C 1 56 ? 123.324 75.262 62.016 1.00 9.30 55 HIS C CA 1
ATOM 2990 C C . HIS C 1 56 ? 123.455 74.415 63.273 1.00 9.08 55 HIS C C 1
ATOM 2991 O O . HIS C 1 56 ? 123.519 74.962 64.370 1.00 9.67 55 HIS C O 1
ATOM 2998 N N . THR C 1 57 ? 123.514 73.093 63.121 1.00 10.17 56 THR C N 1
ATOM 2999 C CA . THR C 1 57 ? 123.636 72.211 64.280 1.00 11.47 56 THR C CA 1
ATOM 3000 C C . THR C 1 57 ? 125.081 71.898 64.592 1.00 12.27 56 THR C C 1
ATOM 3001 O O . THR C 1 57 ? 125.462 71.773 65.751 1.00 14.24 56 THR C O 1
ATOM 3005 N N . ASN C 1 58 ? 125.882 71.757 63.547 1.00 13.79 57 ASN C N 1
ATOM 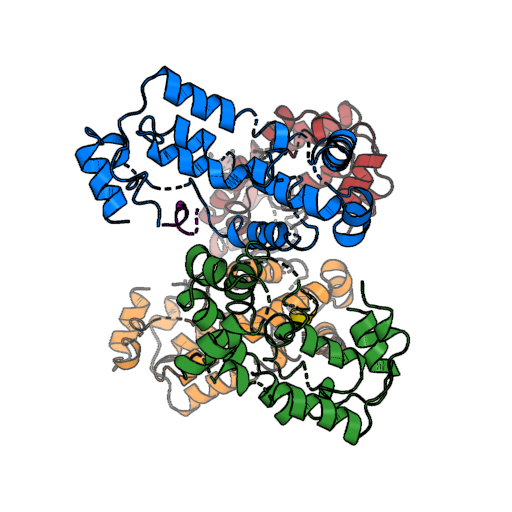3006 C CA . ASN C 1 58 ? 127.310 71.488 63.691 1.00 12.79 57 ASN C CA 1
ATOM 3007 C C . ASN C 1 58 ? 127.965 72.866 63.738 1.00 12.65 57 ASN C C 1
ATOM 3008 O O . ASN C 1 58 ? 127.916 73.609 62.759 1.00 12.89 57 ASN C O 1
ATOM 3013 N N . LYS C 1 59 ? 128.556 73.226 64.869 1.00 12.31 58 LYS C N 1
ATOM 3014 C CA . LYS C 1 59 ? 129.203 74.534 64.973 1.00 11.86 58 LYS C CA 1
ATOM 3015 C C . LYS C 1 59 ? 130.426 74.651 64.043 1.00 10.52 58 LYS C C 1
ATOM 3016 O O . LYS C 1 59 ? 130.503 75.559 63.209 1.00 9.72 58 LYS C O 1
ATOM 3022 N N . GLY C 1 60 ? 131.370 73.723 64.176 1.00 8.75 59 GLY C N 1
ATOM 3023 C CA . GLY C 1 60 ? 132.568 73.772 63.354 1.00 4.64 59 GLY C CA 1
ATOM 3024 C C . GLY C 1 60 ? 132.325 73.740 61.855 1.00 3.43 59 GLY C C 1
ATOM 3025 O O . GLY C 1 60 ? 133.134 74.262 61.071 1.00 1.05 59 GLY C O 1
ATOM 3026 N N . ALA C 1 61 ? 131.211 73.133 61.446 1.00 2.07 60 ALA C N 1
ATOM 3027 C CA . ALA C 1 61 ? 130.882 73.029 60.031 1.00 1.05 60 ALA C CA 1
ATOM 3028 C C . ALA C 1 61 ? 130.629 74.393 59.361 1.00 1.05 60 ALA C C 1
ATOM 3029 O O . ALA C 1 61 ? 131.057 74.614 58.232 1.00 1.05 60 ALA C O 1
ATOM 3031 N N . LEU C 1 62 ? 129.946 75.314 60.031 1.00 1.05 61 LEU C N 1
ATOM 3032 C CA . LEU C 1 62 ? 129.716 76.618 59.413 1.00 1.05 61 LEU C CA 1
ATOM 3033 C C . LEU C 1 62 ? 130.995 77.430 59.368 1.00 1.05 61 LEU C C 1
ATOM 3034 O O . LEU C 1 62 ? 131.165 78.247 58.473 1.00 1.05 61 LEU C O 1
ATOM 3039 N N . ASP C 1 63 ? 131.892 77.212 60.330 1.00 1.35 62 ASP C N 1
ATOM 3040 C CA . ASP C 1 63 ? 133.140 77.970 60.362 1.00 2.53 62 ASP C CA 1
ATOM 3041 C C . ASP C 1 63 ? 133.992 77.539 59.189 1.00 2.01 62 ASP C C 1
ATOM 3042 O O . ASP C 1 63 ? 134.585 78.365 58.491 1.00 1.05 62 ASP C O 1
ATOM 3047 N N . LYS C 1 64 ? 134.024 76.230 58.978 1.00 3.16 63 LYS C N 1
ATOM 3048 C CA . LYS C 1 64 ? 134.762 75.620 57.888 1.00 3.80 63 LYS C CA 1
ATOM 3049 C C . LYS C 1 64 ? 134.209 76.130 56.555 1.00 4.01 63 LYS C C 1
ATOM 3050 O O . LYS C 1 64 ? 134.946 76.302 55.598 1.00 5.67 63 LYS C O 1
ATOM 3056 N N . VAL C 1 65 ? 132.907 76.366 56.479 1.00 3.41 64 VAL C N 1
ATOM 3057 C CA . VAL C 1 65 ? 132.329 76.853 55.233 1.00 2.88 64 VAL C CA 1
ATOM 3058 C C . VAL C 1 65 ? 132.663 78.323 54.997 1.00 3.67 64 VAL C C 1
ATOM 3059 O O . VAL C 1 65 ? 133.163 78.679 53.940 1.00 2.52 64 VAL C O 1
ATOM 3063 N N . LEU C 1 66 ? 132.397 79.165 55.992 1.00 5.08 65 LEU C N 1
ATOM 3064 C CA . LEU C 1 66 ? 132.649 80.591 55.887 1.00 4.98 65 LEU C CA 1
ATOM 3065 C C . LEU C 1 66 ? 134.103 80.902 55.532 1.00 5.73 65 LEU C C 1
ATOM 3066 O O . LEU C 1 66 ? 134.385 81.822 54.758 1.00 6.54 65 LEU C O 1
ATOM 3071 N N . ARG C 1 67 ? 135.029 80.134 56.080 1.00 6.15 66 ARG C N 1
ATOM 3072 C CA . ARG C 1 67 ? 136.431 80.343 55.790 1.00 5.87 66 ARG C CA 1
ATOM 3073 C C . ARG C 1 67 ? 136.756 79.962 54.353 1.00 7.88 66 ARG C C 1
ATOM 3074 O O . ARG C 1 67 ? 137.707 80.494 53.763 1.00 8.31 66 ARG C O 1
ATOM 3082 N N . ASN C 1 68 ? 135.952 79.061 53.780 1.00 8.19 67 ASN C N 1
ATOM 3083 C CA . ASN C 1 68 ? 136.175 78.564 52.420 1.00 8.18 67 ASN C CA 1
ATOM 3084 C C . ASN C 1 68 ? 135.252 79.086 51.324 1.00 8.34 67 ASN C C 1
ATOM 3085 O O . ASN C 1 68 ? 135.561 78.965 50.136 1.00 9.31 67 ASN C O 1
ATOM 3090 N N . TYR C 1 69 ? 134.117 79.662 51.702 1.00 7.92 68 TYR C N 1
ATOM 3091 C CA . TYR C 1 69 ? 133.198 80.174 50.688 1.00 8.28 68 TYR C CA 1
ATOM 3092 C C . TYR C 1 69 ? 133.260 81.694 50.542 1.00 8.95 68 TYR C C 1
ATOM 3093 O O . TYR C 1 69 ? 133.265 82.221 49.427 1.00 9.38 68 TYR C O 1
ATOM 3110 N N . LYS C 1 71 ? 134.605 85.515 50.499 1.00 12.12 70 LYS C N 1
ATOM 3111 C CA . LYS C 1 71 ? 135.814 86.067 49.933 1.00 12.84 70 LYS C CA 1
ATOM 3112 C C . LYS C 1 71 ? 136.476 86.811 51.098 1.00 12.44 70 LYS C C 1
ATOM 3113 O O . LYS C 1 71 ? 137.705 86.930 51.163 1.00 13.46 70 LYS C O 1
ATOM 3119 N N . ASP C 1 72 ? 135.648 87.266 52.037 1.00 10.55 71 ASP C N 1
ATOM 3120 C CA . ASP C 1 72 ? 136.127 88.008 53.202 1.00 9.81 71 ASP C CA 1
ATOM 3121 C C . ASP C 1 72 ? 135.567 87.495 54.544 1.00 9.66 71 ASP C C 1
ATOM 3122 O O . ASP C 1 72 ? 134.662 88.116 55.125 1.00 10.01 71 ASP C O 1
ATOM 3127 N N . TYR C 1 73 ? 136.136 86.392 55.040 1.00 7.91 72 TYR C N 1
ATOM 3128 C CA . TYR C 1 73 ? 135.718 85.762 56.301 1.00 7.37 72 TYR C CA 1
ATOM 3129 C C . TYR C 1 73 ? 135.725 86.706 57.477 1.00 6.81 72 TYR C C 1
ATOM 3130 O O . TYR C 1 73 ? 134.689 86.949 58.095 1.00 6.72 72 TYR C O 1
ATOM 3139 N N . ARG C 1 74 ? 136.906 87.229 57.788 1.00 7.07 73 ARG C N 1
ATOM 3140 C CA . ARG C 1 74 ? 137.063 88.142 58.914 1.00 7.75 73 ARG C CA 1
ATOM 3141 C C . ARG C 1 74 ? 136.004 89.239 58.920 1.00 6.79 73 ARG C C 1
ATOM 3142 O O . ARG C 1 74 ? 135.416 89.519 59.961 1.00 6.40 73 ARG C O 1
ATOM 3150 N N . ALA C 1 75 ? 135.771 89.862 57.765 1.00 6.27 74 ALA C N 1
ATOM 3151 C CA . ALA C 1 75 ? 134.787 90.929 57.708 1.00 5.87 74 ALA C CA 1
ATOM 3152 C C . ALA C 1 75 ? 133.412 90.341 57.902 1.00 5.10 74 ALA C C 1
ATOM 3153 O O . ALA C 1 75 ? 132.558 90.955 58.526 1.00 3.95 74 ALA C O 1
ATOM 3155 N N . VAL C 1 76 ? 133.203 89.135 57.387 1.00 5.49 75 VAL C N 1
ATOM 3156 C CA . VAL C 1 76 ? 131.901 88.493 57.520 1.00 5.48 75 VAL C CA 1
ATOM 3157 C C . VAL C 1 76 ? 131.569 88.239 58.982 1.00 5.66 75 VAL C C 1
ATOM 3158 O O . VAL C 1 76 ? 130.463 88.530 59.427 1.00 5.28 75 VAL C O 1
ATOM 3162 N N . ILE C 1 77 ? 132.532 87.724 59.739 1.00 7.08 76 ILE C N 1
ATOM 3163 C CA . ILE C 1 77 ? 132.275 87.431 61.144 1.00 8.72 76 ILE C CA 1
ATOM 3164 C C . ILE C 1 77 ? 132.069 88.695 61.952 1.00 9.32 76 ILE C C 1
ATOM 3165 O O . ILE C 1 77 ? 131.399 88.671 62.990 1.00 11.49 76 ILE C O 1
ATOM 3170 N N . LYS C 1 78 ? 132.618 89.804 61.475 1.00 8.97 77 LYS C N 1
ATOM 3171 C CA . LYS C 1 78 ? 132.455 91.062 62.181 1.00 9.05 77 LYS C CA 1
ATOM 3172 C C . LYS C 1 78 ? 131.190 91.792 61.735 1.00 8.94 77 LYS C C 1
ATOM 3173 O O . LYS C 1 78 ? 130.406 92.269 62.559 1.00 9.12 77 LYS C O 1
ATOM 3179 N N . SER C 1 79 ? 130.986 91.873 60.426 1.00 8.17 78 SER C N 1
ATOM 3180 C CA . SER C 1 79 ? 129.828 92.569 59.895 1.00 6.97 78 SER C CA 1
ATOM 3181 C C . SER C 1 79 ? 128.536 91.786 60.065 1.00 5.24 78 SER C C 1
ATOM 3182 O O . SER C 1 79 ? 127.522 92.361 60.409 1.00 4.29 78 SER C O 1
ATOM 3185 N N . ILE C 1 80 ? 128.574 90.476 59.827 1.00 3.92 79 ILE C N 1
ATOM 3186 C CA . ILE C 1 80 ? 127.365 89.658 59.924 1.00 3.50 79 ILE C CA 1
ATOM 3187 C C . ILE C 1 80 ? 127.325 88.701 61.121 1.00 3.37 79 ILE C C 1
ATOM 3188 O O . ILE C 1 80 ? 126.362 88.706 61.890 1.00 3.73 79 ILE C O 1
ATOM 3193 N N . GLY C 1 81 ? 128.359 87.876 61.273 1.00 3.76 80 GLY C N 1
ATOM 3194 C CA . GLY C 1 81 ? 128.401 86.946 62.386 1.00 2.37 80 GLY C CA 1
ATOM 3195 C C . GLY C 1 81 ? 127.695 85.629 62.125 1.00 4.50 80 GLY C C 1
ATOM 3196 O O . GLY C 1 81 ? 126.689 85.575 61.419 1.00 2.20 80 GLY C O 1
ATOM 3197 N N . VAL C 1 82 ? 128.225 84.562 62.716 1.00 6.44 81 VAL C N 1
ATOM 3198 C CA . VAL C 1 82 ? 127.672 83.227 62.553 1.00 8.63 81 VAL C CA 1
ATOM 3199 C C . VAL C 1 82 ? 126.232 83.118 63.047 1.00 8.65 81 VAL C C 1
ATOM 3200 O O . VAL C 1 82 ? 125.471 82.272 62.589 1.00 8.71 81 VAL C O 1
ATOM 3204 N N . ASP C 1 83 ? 125.869 83.979 63.986 1.00 7.81 82 ASP C N 1
ATOM 3205 C CA . ASP C 1 83 ? 124.531 83.989 64.557 1.00 6.33 82 ASP C CA 1
ATOM 3206 C C . ASP C 1 83 ? 123.405 84.245 63.547 1.00 4.11 82 ASP C C 1
ATOM 3207 O O . ASP C 1 83 ? 122.318 83.664 63.646 1.00 2.93 82 ASP C O 1
ATOM 3212 N N . LYS C 1 84 ? 123.670 85.105 62.574 1.00 2.86 83 LYS C N 1
ATOM 3213 C CA . LYS C 1 84 ? 122.688 85.438 61.552 1.00 3.68 83 LYS C CA 1
ATOM 3214 C C . LYS C 1 84 ? 122.685 84.362 60.458 1.00 1.86 83 LYS C C 1
ATOM 3215 O O . LYS C 1 84 ? 121.653 84.051 59.872 1.00 1.05 83 LYS C O 1
ATOM 3221 N N . PHE C 1 85 ? 123.851 83.798 60.184 1.00 1.49 84 PHE C N 1
ATOM 3222 C CA . PHE C 1 85 ? 123.952 82.743 59.181 1.00 2.10 84 PHE C CA 1
ATOM 3223 C C . PHE C 1 85 ? 123.205 81.505 59.643 1.00 1.05 84 PHE C C 1
ATOM 3224 O O . PHE C 1 85 ? 122.486 80.875 58.883 1.00 1.31 84 PHE C O 1
ATOM 3232 N N . LYS C 1 86 ? 123.384 81.169 60.906 1.00 3.10 85 LYS C N 1
ATOM 3233 C CA . LYS C 1 86 ? 122.750 80.001 61.485 1.00 4.92 85 LYS C CA 1
ATOM 3234 C C . LYS C 1 86 ? 121.239 80.122 61.392 1.00 5.27 85 LYS C C 1
ATOM 3235 O O . LYS C 1 86 ? 120.540 79.110 61.264 1.00 2.56 85 LYS C O 1
ATOM 3241 N N . LYS C 1 87 ? 120.744 81.366 61.433 1.00 6.46 86 LYS C N 1
ATOM 3242 C CA . LYS C 1 87 ? 119.306 81.635 61.372 1.00 4.31 86 LYS C CA 1
ATOM 3243 C C . LYS C 1 87 ? 118.692 81.239 60.036 1.00 2.91 86 LYS C C 1
ATOM 3244 O O . LYS C 1 87 ? 117.756 80.447 59.993 1.00 1.05 86 LYS C O 1
ATOM 3250 N N . VAL C 1 88 ? 119.211 81.783 58.943 1.00 2.34 87 VAL C N 1
ATOM 3251 C CA . VAL C 1 88 ? 118.679 81.451 57.623 1.00 2.10 87 VAL C CA 1
ATOM 3252 C C . VAL C 1 88 ? 118.740 79.953 57.353 1.00 2.60 87 VAL C C 1
ATOM 3253 O O . VAL C 1 88 ? 117.814 79.370 56.774 1.00 1.86 87 VAL C O 1
ATOM 3257 N N . TYR C 1 89 ? 119.838 79.332 57.770 1.00 1.29 88 TYR C N 1
ATOM 3258 C CA . TYR C 1 89 ? 120.018 77.910 57.567 1.00 1.43 88 TYR C CA 1
ATOM 3259 C C . TYR C 1 89 ? 119.001 77.041 58.303 1.00 1.60 88 TYR C C 1
ATOM 3260 O O . TYR C 1 89 ? 118.669 75.956 57.845 1.00 1.05 88 TYR C O 1
ATOM 3269 N N . ARG C 1 90 ? 118.497 77.517 59.435 1.00 2.94 89 ARG C N 1
ATOM 3270 C CA . ARG C 1 90 ? 117.480 76.763 60.155 1.00 2.90 89 ARG C CA 1
ATOM 3271 C C . ARG C 1 90 ? 116.220 76.847 59.300 1.00 2.54 89 ARG C C 1
ATOM 3272 O O . ARG C 1 90 ? 115.505 75.859 59.136 1.00 5.31 89 ARG C O 1
ATOM 3280 N N . LEU C 1 91 ? 115.975 78.032 58.744 1.00 1.05 90 LEU C N 1
ATOM 3281 C CA . LEU C 1 91 ? 114.799 78.290 57.911 1.00 1.87 90 LEU C CA 1
ATOM 3282 C C . LEU C 1 91 ? 114.961 77.645 56.536 1.00 1.76 90 LEU C C 1
ATOM 3283 O O . LEU C 1 91 ? 113.974 77.28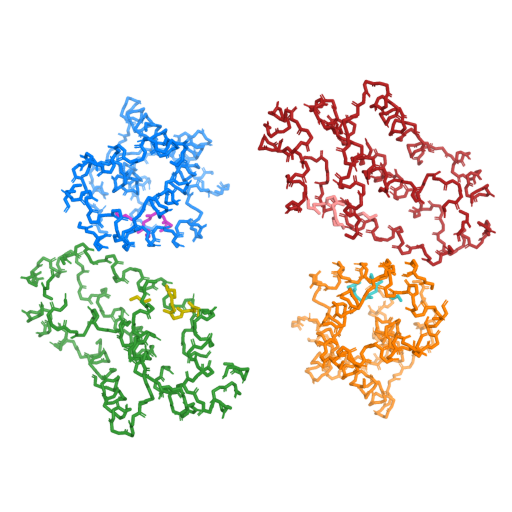0 55.880 1.00 3.10 90 LEU C O 1
ATOM 3288 N N . LEU C 1 92 ? 116.208 77.506 56.101 1.00 1.67 91 LEU C N 1
ATOM 3289 C CA . LEU C 1 92 ? 116.499 76.877 54.819 1.00 2.23 91 LEU C CA 1
ATOM 3290 C C . LEU C 1 92 ? 116.288 75.365 54.914 1.00 2.67 91 LEU C C 1
ATOM 3291 O O . LEU C 1 92 ? 115.754 74.736 53.995 1.00 3.84 91 LEU C O 1
ATOM 3296 N N . GLU C 1 93 ? 116.718 74.783 56.025 1.00 3.89 92 GLU C N 1
ATOM 3297 C CA . GLU C 1 93 ? 116.559 73.344 56.242 1.00 5.14 92 GLU C CA 1
ATOM 3298 C C . GLU C 1 93 ? 115.055 73.045 56.255 1.00 3.82 92 GLU C C 1
ATOM 3299 O O . GLU C 1 93 ? 114.599 72.057 55.678 1.00 4.97 92 GLU C O 1
ATOM 3305 N N . SER C 1 94 ? 114.293 73.915 56.911 1.00 4.06 93 SER C N 1
ATOM 3306 C CA . SER C 1 94 ? 112.843 73.751 56.994 1.00 3.60 93 SER C CA 1
ATOM 3307 C C . SER C 1 94 ? 112.203 73.762 55.613 1.00 3.67 93 SER C C 1
ATOM 3308 O O . SER C 1 94 ? 111.431 72.865 55.264 1.00 2.51 93 SER C O 1
ATOM 3311 N N . GLU C 1 95 ? 112.531 74.776 54.820 1.00 4.83 94 GLU C N 1
ATOM 3312 C CA . GLU C 1 95 ? 111.955 74.880 53.486 1.00 4.96 94 GLU C CA 1
ATOM 3313 C C . GLU C 1 95 ? 112.347 73.709 52.582 1.00 3.69 94 GLU C C 1
ATOM 3314 O O . GLU C 1 95 ? 111.541 73.216 51.808 1.00 1.76 94 GLU C O 1
ATOM 3320 N N . THR C 1 96 ? 113.580 73.249 52.679 1.00 3.51 95 THR C N 1
ATOM 3321 C CA . THR C 1 96 ? 113.976 72.134 51.843 1.00 2.50 95 THR C CA 1
ATOM 3322 C C . THR C 1 96 ? 113.171 70.907 52.247 1.00 2.93 95 THR C C 1
ATOM 3323 O O . THR C 1 96 ? 112.896 70.035 51.417 1.00 3.31 95 THR C O 1
ATOM 3335 N N . GLU C 1 98 ? 109.940 70.915 53.526 1.00 1.05 97 GLU C N 1
ATOM 3336 C CA . GLU C 1 98 ? 108.583 71.055 53.024 1.00 1.49 97 GLU C CA 1
ATOM 3337 C C . GLU C 1 98 ? 108.519 70.696 51.524 1.00 1.34 97 GLU C C 1
ATOM 3338 O O . GLU C 1 98 ? 107.616 69.987 51.090 1.00 1.05 97 GLU C O 1
ATOM 3344 N N . LEU C 1 99 ? 109.477 71.196 50.745 1.00 1.83 98 LEU C N 1
ATOM 3345 C CA . LEU C 1 99 ? 109.554 70.905 49.310 1.00 1.47 98 LEU C CA 1
ATOM 3346 C C . LEU C 1 99 ? 109.701 69.403 49.095 1.00 1.05 98 LEU C C 1
ATOM 3347 O O . LEU C 1 99 ? 109.026 68.819 48.254 1.00 1.05 98 LEU C O 1
ATOM 3352 N N . LEU C 1 100 ? 110.595 68.781 49.857 1.00 2.40 99 LEU C N 1
ATOM 3353 C CA . LEU C 1 100 ? 110.827 67.336 49.758 1.00 2.79 99 LEU C CA 1
ATOM 3354 C C . LEU C 1 100 ? 109.511 66.573 49.965 1.00 4.18 99 LEU C C 1
ATOM 3355 O O . LEU C 1 100 ? 109.208 65.627 49.230 1.00 4.36 99 LEU C O 1
ATOM 3360 N N . HIS C 1 101 ? 108.723 66.985 50.957 1.00 5.03 100 HIS C N 1
ATOM 3361 C CA . HIS C 1 101 ? 107.452 66.314 51.215 1.00 6.66 100 HIS C CA 1
ATOM 3362 C C . HIS C 1 101 ? 106.471 66.585 50.080 1.00 5.65 100 HIS C C 1
ATOM 3363 O O . HIS C 1 101 ? 105.712 65.700 49.671 1.00 4.04 100 HIS C O 1
ATOM 3370 N N . ALA C 1 102 ? 106.483 67.817 49.584 1.00 4.52 101 ALA C N 1
ATOM 3371 C CA . ALA C 1 102 ? 105.618 68.195 48.481 1.00 3.96 101 ALA C CA 1
ATOM 3372 C C . ALA C 1 102 ? 105.915 67.205 47.354 1.00 2.90 101 ALA C C 1
ATOM 3373 O O . ALA C 1 102 ? 105.014 66.614 46.772 1.00 2.27 101 ALA C O 1
ATOM 3375 N N . ILE C 1 103 ? 107.196 67.041 47.054 1.00 2.29 102 ILE C N 1
ATOM 3376 C CA . ILE C 1 103 ? 107.639 66.106 46.028 1.00 3.42 102 ILE C CA 1
ATOM 3377 C C . ILE C 1 103 ? 107.150 64.692 46.357 1.00 2.99 102 ILE C C 1
ATOM 3378 O O . ILE C 1 103 ? 106.679 63.960 45.478 1.00 1.08 102 ILE C O 1
ATOM 3383 N N . ALA C 1 104 ? 107.287 64.343 47.635 1.00 3.00 103 ALA C N 1
ATOM 3384 C CA . ALA C 1 104 ? 106.898 63.054 48.163 1.00 4.77 103 ALA C CA 1
ATOM 3385 C C . ALA C 1 104 ? 105.472 62.657 47.791 1.00 7.09 103 ALA C C 1
ATOM 3386 O O . ALA C 1 104 ? 105.268 61.613 47.177 1.00 9.14 103 ALA C O 1
ATOM 3388 N N . GLU C 1 105 ? 104.481 63.474 48.144 1.00 8.18 104 GLU C N 1
ATOM 3389 C CA . GLU C 1 105 ? 103.097 63.113 47.822 1.00 9.14 104 GLU C CA 1
ATOM 3390 C C . GLU C 1 105 ? 102.536 63.754 46.564 1.00 7.81 104 GLU C C 1
ATOM 3391 O O . GLU C 1 105 ? 101.350 63.645 46.302 1.00 8.98 104 GLU C O 1
ATOM 3397 N N . ASN C 1 106 ? 103.380 64.416 45.784 1.00 7.09 105 ASN C N 1
ATOM 3398 C CA . ASN C 1 106 ? 102.932 65.025 44.541 1.00 6.19 105 ASN C CA 1
ATOM 3399 C C . ASN C 1 106 ? 103.878 64.641 43.433 1.00 6.47 105 ASN C C 1
ATOM 3400 O O . ASN C 1 106 ? 104.664 65.471 42.968 1.00 7.48 105 ASN C O 1
ATOM 3405 N N . PRO C 1 107 ? 103.831 63.364 43.008 1.00 5.84 106 PRO C N 1
ATOM 3406 C CA . PRO C 1 107 ? 104.647 62.757 41.947 1.00 6.07 106 PRO C CA 1
ATOM 3407 C C . PRO C 1 107 ? 104.799 63.543 40.643 1.00 4.40 106 PRO C C 1
ATOM 3408 O O . PRO C 1 107 ? 105.827 63.437 39.986 1.00 2.47 106 PRO C O 1
ATOM 3412 N N . ASN C 1 108 ? 103.772 64.298 40.258 1.00 4.16 107 ASN C N 1
ATOM 3413 C CA . ASN C 1 108 ? 103.850 65.106 39.042 1.00 5.60 107 ASN C CA 1
ATOM 3414 C C . ASN C 1 108 ? 104.346 66.535 39.336 1.00 5.07 107 ASN C C 1
ATOM 3415 O O . ASN C 1 108 ? 104.424 67.381 38.443 1.00 4.54 107 ASN C O 1
ATOM 3420 N N . PHE C 1 109 ? 104.634 66.802 40.605 1.00 5.10 108 PHE C N 1
ATOM 3421 C CA . PHE C 1 109 ? 105.210 68.078 41.008 1.00 6.83 108 PHE C CA 1
ATOM 3422 C C . PHE C 1 109 ? 106.679 67.684 40.810 1.00 6.82 108 PHE C C 1
ATOM 3423 O O . PHE C 1 109 ? 107.212 66.816 41.517 1.00 8.15 108 PHE C O 1
ATOM 3431 N N . LEU C 1 110 ? 107.290 68.318 39.818 1.00 6.72 109 LEU C N 1
ATOM 3432 C CA . LEU C 1 110 ? 108.654 68.075 39.353 1.00 7.08 109 LEU C CA 1
ATOM 3433 C C . LEU C 1 110 ? 108.361 67.335 38.050 1.00 6.35 109 LEU C C 1
ATOM 3434 O O . LEU C 1 110 ? 108.758 66.197 37.823 1.00 7.39 109 LEU C O 1
ATOM 3439 N N . PHE C 1 111 ? 107.630 68.049 37.205 1.00 6.40 110 PHE C N 1
ATOM 3440 C CA . PHE C 1 111 ? 107.123 67.596 35.910 1.00 5.47 110 PHE C CA 1
ATOM 3441 C C . PHE C 1 111 ? 108.055 67.991 34.760 1.00 4.35 110 PHE C C 1
ATOM 3442 O O . PHE C 1 111 ? 108.236 67.260 33.776 1.00 5.51 110 PHE C O 1
ATOM 3450 N N . SER C 1 112 ? 108.644 69.166 34.901 1.00 2.18 111 SER C N 1
ATOM 3451 C CA . SER C 1 112 ? 109.485 69.710 33.866 1.00 1.40 111 SER C CA 1
ATOM 3452 C C . SER C 1 112 ? 110.742 70.339 34.392 1.00 1.83 111 SER C C 1
ATOM 3453 O O . SER C 1 112 ? 110.863 70.629 35.579 1.00 1.05 111 SER C O 1
ATOM 3456 N N . LYS C 1 113 ? 111.661 70.563 33.464 1.00 2.71 112 LYS C N 1
ATOM 3457 C CA . LYS C 1 113 ? 112.932 71.169 33.746 1.00 2.87 112 LYS C CA 1
ATOM 3458 C C . LYS C 1 113 ? 112.671 72.574 34.218 1.00 2.91 112 LYS C C 1
ATOM 3459 O O . LYS C 1 113 ? 113.476 73.129 34.943 1.00 2.06 112 LYS C O 1
ATOM 3465 N N . PHE C 1 114 ? 111.546 73.161 33.807 1.00 4.76 113 PHE C N 1
ATOM 3466 C CA . PHE C 1 114 ? 111.243 74.528 34.248 1.00 3.88 113 PHE C CA 1
ATOM 3467 C C . PHE C 1 114 ? 111.226 74.560 35.766 1.00 4.34 113 PHE C C 1
ATOM 3468 O O . PHE C 1 114 ? 111.566 75.572 36.396 1.00 1.11 113 PHE C O 1
ATOM 3476 N N . ASP C 1 115 ? 110.817 73.442 36.351 1.00 4.07 114 ASP C N 1
ATOM 3477 C CA . ASP C 1 115 ? 110.734 73.350 37.791 1.00 2.63 114 ASP C CA 1
ATOM 3478 C C . ASP C 1 115 ? 112.107 73.386 38.447 1.00 3.42 114 ASP C C 1
ATOM 3479 O O . ASP C 1 115 ? 112.214 73.593 39.660 1.00 3.98 114 ASP C O 1
ATOM 3484 N N . ARG C 1 116 ? 113.161 73.204 37.656 1.00 1.63 115 ARG C N 1
ATOM 3485 C CA . ARG C 1 116 ? 114.503 73.268 38.209 1.00 3.15 115 ARG C CA 1
ATOM 3486 C C . ARG C 1 116 ? 114.710 74.677 38.786 1.00 3.75 115 ARG C C 1
ATOM 3487 O O . ARG C 1 116 ? 115.723 74.955 39.437 1.00 2.01 115 ARG C O 1
ATOM 3495 N N . SER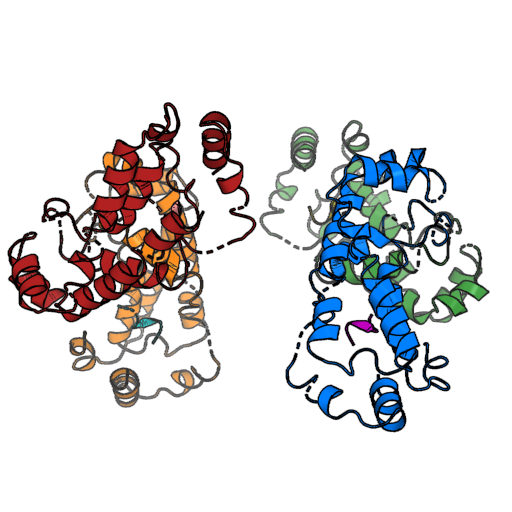 C 1 117 ? 113.751 75.566 38.532 1.00 4.53 116 SER C N 1
ATOM 3496 C CA . SER C 1 117 ? 113.830 76.944 39.005 1.00 5.33 116 SER C CA 1
ATOM 3497 C C . SER C 1 117 ? 113.487 77.067 40.489 1.00 4.18 116 SER C C 1
ATOM 3498 O O . SER C 1 117 ? 113.624 78.138 41.088 1.00 3.87 116 SER C O 1
ATOM 3501 N N . ILE C 1 118 ? 113.041 75.966 41.084 1.00 5.39 117 ILE C N 1
ATOM 3502 C CA . ILE C 1 118 ? 112.727 75.947 42.515 1.00 4.64 117 ILE C CA 1
ATOM 3503 C C . ILE C 1 118 ? 114.070 75.955 43.249 1.00 5.54 117 ILE C C 1
ATOM 3504 O O . ILE C 1 118 ? 114.204 76.507 44.354 1.00 4.73 117 ILE C O 1
ATOM 3509 N N . LEU C 1 119 ? 115.072 75.353 42.609 1.00 4.04 118 LEU C N 1
ATOM 3510 C CA . LEU C 1 119 ? 116.418 75.260 43.163 1.00 3.67 118 LEU C CA 1
ATOM 3511 C C . LEU C 1 119 ? 117.004 76.646 43.411 1.00 4.53 118 LEU C C 1
ATOM 3512 O O . LEU C 1 119 ? 117.774 76.842 44.366 1.00 4.60 118 LEU C O 1
ATOM 3517 N N . GLY C 1 120 ? 116.646 77.619 42.581 1.00 2.60 119 GLY C N 1
ATOM 3518 C CA . GLY C 1 120 ? 117.161 78.978 42.721 1.00 1.76 119 GLY C CA 1
ATOM 3519 C C . GLY C 1 120 ? 116.944 79.642 44.072 1.00 2.31 119 GLY C C 1
ATOM 3520 O O . GLY C 1 120 ? 117.546 80.676 44.394 1.00 1.52 119 GLY C O 1
ATOM 3521 N N . ILE C 1 121 ? 116.084 79.047 44.879 1.00 2.14 120 ILE C N 1
ATOM 3522 C CA . ILE C 1 121 ? 115.808 79.589 46.191 1.00 2.13 120 ILE C CA 1
ATOM 3523 C C . ILE C 1 121 ? 116.916 79.223 47.169 1.00 1.56 120 ILE C C 1
ATOM 3524 O O . ILE C 1 121 ? 117.239 79.994 48.072 1.00 1.05 120 ILE C O 1
ATOM 3529 N N . PHE C 1 122 ? 117.527 78.063 46.962 1.00 1.05 121 PHE C N 1
ATOM 3530 C CA . PHE C 1 122 ? 118.568 77.582 47.867 1.00 1.42 121 PHE C CA 1
ATOM 3531 C C . PHE C 1 122 ? 120.034 77.809 47.449 1.00 1.77 121 PHE C C 1
ATOM 3532 O O . PHE C 1 122 ? 120.930 77.945 48.306 1.00 1.05 121 PHE C O 1
ATOM 3540 N N . LEU C 1 123 ? 120.273 77.861 46.140 1.00 1.95 122 LEU C N 1
ATOM 3541 C CA . LEU C 1 123 ? 121.620 78.039 45.581 1.00 1.59 122 LEU C CA 1
ATOM 3542 C C . LEU C 1 123 ? 122.499 79.172 46.137 1.00 2.00 122 LEU C C 1
ATOM 3543 O O . LEU C 1 123 ? 123.708 79.009 46.286 1.00 2.82 122 LEU C O 1
ATOM 3548 N N . PRO C 1 124 ? 121.910 80.335 46.439 1.00 1.05 123 PRO C N 1
ATOM 3549 C CA . PRO C 1 124 ? 122.653 81.475 46.980 1.00 1.09 123 PRO C CA 1
ATOM 3550 C C . PRO C 1 124 ? 123.290 81.210 48.349 1.00 1.09 123 PRO C C 1
ATOM 3551 O O . PRO C 1 124 ? 124.177 81.942 48.783 1.00 1.05 123 PRO C O 1
ATOM 3555 N N . PHE C 1 125 ? 122.824 80.177 49.032 1.00 1.70 124 PHE C N 1
ATOM 3556 C CA . PHE C 1 125 ? 123.362 79.843 50.345 1.00 2.87 124 PHE C CA 1
ATOM 3557 C C . PHE C 1 125 ? 124.019 78.471 50.322 1.00 1.05 124 PHE C C 1
ATOM 3558 O O . PHE C 1 125 ? 124.426 77.954 51.350 1.00 1.05 124 PHE C O 1
ATOM 3566 N N . PHE C 1 126 ? 124.123 77.880 49.146 1.00 1.05 125 PHE C N 1
ATOM 3567 C CA . PHE C 1 126 ? 124.733 76.559 49.046 1.00 1.66 125 PHE C CA 1
ATOM 3568 C C . PHE C 1 126 ? 125.959 76.525 48.137 1.00 2.46 125 PHE C C 1
ATOM 3569 O O . PHE C 1 126 ? 126.990 75.918 48.464 1.00 2.45 125 PHE C O 1
ATOM 3577 N N . SER C 1 127 ? 125.839 77.181 46.990 1.00 3.80 126 SER C N 1
ATOM 3578 C CA . SER C 1 127 ? 126.916 77.215 46.002 1.00 4.11 126 SER C CA 1
ATOM 3579 C C . SER C 1 127 ? 128.139 78.063 46.388 1.00 3.08 126 SER C C 1
ATOM 3580 O O . SER C 1 127 ? 128.018 79.252 46.688 1.00 5.50 126 SER C O 1
ATOM 3583 N N . LYS C 1 128 ? 129.321 77.448 46.353 1.00 2.17 127 LYS C N 1
ATOM 3584 C CA . LYS C 1 128 ? 130.549 78.160 46.688 1.00 2.52 127 LYS C CA 1
ATOM 3585 C C . LYS C 1 128 ? 130.828 79.312 45.730 1.00 1.29 127 LYS C C 1
ATOM 3586 O O . LYS C 1 128 ? 131.287 80.360 46.147 1.00 1.96 127 LYS C O 1
ATOM 3592 N N . PRO C 1 129 ? 130.557 79.134 44.433 1.00 1.05 128 PRO C N 1
ATOM 3593 C CA . PRO C 1 129 ? 130.820 80.235 43.504 1.00 1.05 128 PRO C CA 1
ATOM 3594 C C . PRO C 1 129 ? 129.915 81.436 43.729 1.00 1.93 128 PRO C C 1
ATOM 3595 O O . PRO C 1 129 ? 130.360 82.581 43.658 1.00 1.36 128 PRO C O 1
ATOM 3599 N N . ILE C 1 130 ? 128.641 81.176 44.002 1.00 1.62 129 ILE C N 1
ATOM 3600 C CA . ILE C 1 130 ? 127.688 82.249 44.232 1.00 1.05 129 ILE C CA 1
ATOM 3601 C C . ILE C 1 130 ? 128.029 83.090 45.456 1.00 1.05 129 ILE C C 1
ATOM 3602 O O . ILE C 1 130 ? 128.037 84.308 45.389 1.00 1.05 129 ILE C O 1
ATOM 3615 N N . PHE C 1 132 ? 130.950 83.197 47.082 1.00 3.87 131 PHE C N 1
ATOM 3616 C CA . PHE C 1 132 ? 132.293 83.772 47.028 1.00 4.81 131 PHE C CA 1
ATOM 3617 C C . PHE C 1 132 ? 132.221 85.102 46.274 1.00 5.72 131 PHE C C 1
ATOM 3618 O O . PHE C 1 132 ? 132.857 86.083 46.661 1.00 5.49 131 PHE C O 1
ATOM 3626 N N . LYS C 1 133 ? 131.442 85.133 45.196 1.00 7.06 132 LYS C N 1
ATOM 3627 C CA . LYS C 1 133 ? 131.310 86.346 44.404 1.00 8.21 132 LYS C CA 1
ATOM 3628 C C . LYS C 1 133 ? 130.515 87.434 45.129 1.00 9.63 132 LYS C C 1
ATOM 3629 O O . LYS C 1 133 ? 130.771 88.622 44.932 1.00 11.88 132 LYS C O 1
ATOM 3643 N N . SER C 1 135 ? 129.062 89.975 48.056 1.00 10.79 134 SER C N 1
ATOM 3644 C CA . SER C 1 135 ? 129.767 90.912 48.917 1.00 10.08 134 SER C CA 1
ATOM 3645 C C . SER C 1 135 ? 129.139 90.811 50.300 1.00 10.07 134 SER C C 1
ATOM 3646 O O . SER C 1 135 ? 128.151 90.092 50.494 1.00 9.11 134 SER C O 1
ATOM 3649 N N . ILE C 1 136 ? 129.710 91.521 51.266 1.00 10.00 135 ILE C N 1
ATOM 3650 C CA . ILE C 1 136 ? 129.185 91.482 52.620 1.00 10.35 135 ILE C CA 1
ATOM 3651 C C . ILE C 1 136 ? 127.764 92.034 52.635 1.00 11.29 135 ILE C C 1
ATOM 3652 O O . ILE C 1 136 ? 126.829 91.343 53.041 1.00 12.03 135 ILE C O 1
ATOM 3657 N N . ARG C 1 137 ? 127.611 93.281 52.192 1.00 10.67 136 ARG C N 1
ATOM 3658 C CA . ARG C 1 137 ? 126.308 93.933 52.138 1.00 9.93 136 ARG C CA 1
ATOM 3659 C C . ARG C 1 137 ? 125.259 93.051 51.461 1.00 8.28 136 ARG C C 1
ATOM 3660 O O . ARG C 1 137 ? 124.161 92.867 51.989 1.00 6.76 136 ARG C O 1
ATOM 3668 N N . GLU C 1 138 ? 125.607 92.531 50.285 1.00 7.65 137 GLU C N 1
ATOM 3669 C CA . GLU C 1 138 ? 124.724 91.650 49.518 1.00 8.23 137 GLU C CA 1
ATOM 3670 C C . GLU C 1 138 ? 124.233 90.522 50.419 1.00 7.45 137 GLU C C 1
ATOM 3671 O O . GLU C 1 138 ? 123.040 90.280 50.550 1.00 6.20 137 GLU C O 1
ATOM 3685 N N . ASP C 1 140 ? 124.272 90.309 53.664 1.00 6.66 139 ASP C N 1
ATOM 3686 C CA . ASP C 1 140 ? 123.483 90.793 54.798 1.00 6.58 139 ASP C CA 1
ATOM 3687 C C . ASP C 1 140 ? 122.006 91.029 54.474 1.00 5.60 139 ASP C C 1
ATOM 3688 O O . ASP C 1 140 ? 121.123 90.593 55.215 1.00 5.32 139 ASP C O 1
ATOM 3693 N N . SER C 1 141 ? 121.731 91.707 53.365 1.00 5.49 140 SER C N 1
ATOM 3694 C CA . SER C 1 141 ? 120.348 91.983 53.004 1.00 3.52 140 SER C CA 1
ATOM 3695 C C . SER C 1 141 ? 119.629 90.760 52.457 1.00 2.82 140 SER C C 1
ATOM 3696 O O . SER C 1 141 ? 118.411 90.644 52.595 1.00 1.77 140 SER C O 1
ATOM 3699 N N . GLN C 1 142 ? 120.378 89.851 51.836 1.00 4.56 141 GLN C N 1
ATOM 3700 C CA . GLN C 1 142 ? 119.793 88.629 51.291 1.00 5.80 141 GLN C CA 1
ATOM 3701 C C . GLN C 1 142 ? 119.316 87.812 52.501 1.00 4.67 141 GLN C C 1
ATOM 3702 O O . GLN C 1 142 ? 118.210 87.265 52.516 1.00 2.89 141 GLN C O 1
ATOM 3708 N N . ILE C 1 143 ? 120.153 87.762 53.530 1.00 4.07 142 ILE C N 1
ATOM 3709 C CA . ILE C 1 143 ? 119.808 87.023 54.729 1.00 3.65 142 ILE C CA 1
ATOM 3710 C C . ILE C 1 143 ? 118.573 87.648 55.380 1.00 3.50 142 ILE C C 1
ATOM 3711 O O . ILE C 1 143 ? 117.671 86.936 55.810 1.00 3.67 142 ILE C O 1
ATOM 3716 N N . GLU C 1 144 ? 118.535 88.977 55.437 1.00 3.86 143 GLU C N 1
ATOM 3717 C CA . GLU C 1 144 ? 117.411 89.691 56.036 1.00 3.78 143 GLU C CA 1
ATOM 3718 C C . GLU C 1 144 ? 116.153 89.391 55.238 1.00 3.32 143 GLU C C 1
ATOM 3719 O O . GLU C 1 144 ? 115.127 88.983 55.784 1.00 3.83 143 GLU C O 1
ATOM 3725 N N . LEU C 1 145 ? 116.242 89.600 53.935 1.00 1.94 144 LEU C N 1
ATOM 3726 C CA . LEU C 1 145 ? 115.124 89.344 53.041 1.00 2.01 144 LEU C CA 1
ATOM 3727 C C . LEU C 1 145 ? 114.556 87.951 53.265 1.00 1.05 144 LEU C C 1
ATOM 3728 O O . LEU C 1 145 ? 113.371 87.798 53.541 1.00 1.05 144 LEU C O 1
ATOM 3733 N N . TYR C 1 146 ? 115.409 86.941 53.139 1.00 1.05 145 TYR C N 1
ATOM 3734 C CA . TYR C 1 146 ? 114.986 85.560 53.322 1.00 1.11 145 TYR C CA 1
ATOM 3735 C C . TYR C 1 146 ? 114.300 85.365 54.652 1.00 2.38 145 TYR C C 1
ATOM 3736 O O . TYR C 1 146 ? 113.246 84.731 54.739 1.00 1.59 145 TYR C O 1
ATOM 3745 N N . GLY C 1 147 ? 114.906 85.917 55.693 1.00 4.78 146 GLY C N 1
ATOM 3746 C CA . GLY C 1 147 ? 114.337 85.798 57.020 1.00 8.15 146 GLY C CA 1
ATOM 3747 C C . GLY C 1 147 ? 112.931 86.365 57.134 1.00 9.58 146 GLY C C 1
ATOM 3748 O O . GLY C 1 147 ? 112.127 85.886 57.928 1.00 9.09 146 GLY C O 1
ATOM 3749 N N . THR C 1 148 ? 112.618 87.371 56.331 1.00 10.79 147 THR C N 1
ATOM 3750 C CA . THR C 1 148 ? 111.309 87.988 56.409 1.00 11.82 147 THR C CA 1
ATOM 3751 C C . THR C 1 148 ? 110.257 87.386 55.477 1.00 14.69 147 THR C C 1
ATOM 3752 O O . THR C 1 148 ? 109.087 87.246 55.853 1.00 15.69 147 THR C O 1
ATOM 3756 N N . LYS C 1 149 ? 110.658 87.010 54.270 1.00 15.46 148 LYS C N 1
ATOM 3757 C CA . LYS C 1 149 ? 109.696 86.445 53.334 1.00 17.10 148 LYS C CA 1
ATOM 3758 C C . LYS C 1 149 ? 109.326 84.989 53.615 1.00 16.96 148 LYS C C 1
ATOM 3759 O O . LYS C 1 149 ? 108.158 84.665 53.800 1.00 20.28 148 LYS C O 1
ATOM 3765 N N . LEU C 1 150 ? 110.323 84.115 53.645 1.00 16.30 149 LEU C N 1
ATOM 3766 C CA . LEU C 1 150 ? 110.101 82.696 53.869 1.00 14.99 149 LEU C CA 1
ATOM 3767 C C . LEU C 1 150 ? 109.154 82.351 55.021 1.00 15.51 149 LEU C C 1
ATOM 3768 O O . LEU C 1 150 ? 108.320 81.460 54.881 1.00 14.83 149 LEU C O 1
ATOM 3773 N N . PRO C 1 151 ? 109.249 83.067 56.163 1.00 16.77 150 PRO C N 1
ATOM 3774 C CA . PRO C 1 151 ? 108.354 82.771 57.295 1.00 16.62 150 PRO C CA 1
ATOM 3775 C C . PRO C 1 151 ? 106.844 82.864 57.009 1.00 16.28 150 PRO C C 1
ATOM 3776 O O . PRO C 1 151 ? 106.140 81.861 57.110 1.00 14.89 150 PRO C O 1
ATOM 3780 N N . LEU C 1 152 ? 106.343 84.050 56.670 1.00 16.17 151 LEU C N 1
ATOM 3781 C CA . LEU C 1 152 ? 104.912 84.213 56.371 1.00 17.83 151 LEU C CA 1
ATOM 3782 C C . LEU C 1 152 ? 104.758 84.208 54.855 1.00 18.24 151 LEU C C 1
ATOM 3783 O O . LEU C 1 152 ? 104.624 85.258 54.230 1.00 18.39 151 LEU C O 1
ATOM 3788 N N . LEU C 1 153 ? 104.777 83.007 54.284 1.00 18.13 152 LEU C N 1
ATOM 3789 C CA . LEU C 1 153 ? 104.694 82.798 52.842 1.00 17.36 152 LEU C CA 1
ATOM 3790 C C . LEU C 1 153 ? 104.168 81.372 52.638 1.00 16.41 152 LEU C C 1
ATOM 3791 O O . LEU C 1 153 ? 103.252 81.125 51.859 1.00 15.11 152 LEU C O 1
ATOM 3796 N N . LYS C 1 154 ? 104.775 80.438 53.361 1.00 16.11 153 LYS C N 1
ATOM 3797 C CA . LYS C 1 154 ? 104.403 79.030 53.303 1.00 15.20 153 LYS C CA 1
ATOM 3798 C C . LYS C 1 154 ? 104.499 78.418 51.910 1.00 14.59 153 LYS C C 1
ATOM 3799 O O . LYS C 1 154 ? 103.492 77.996 51.341 1.00 14.76 153 LYS C O 1
ATOM 3805 N N . LEU C 1 155 ? 105.718 78.370 51.374 1.00 13.18 154 LEU C N 1
ATOM 3806 C CA . LEU C 1 155 ? 105.976 77.792 50.057 1.00 12.40 154 LEU C CA 1
ATOM 3807 C C . LEU C 1 155 ? 105.949 76.268 50.136 1.00 11.35 154 LEU C C 1
ATOM 3808 O O . LEU C 1 155 ? 106.257 75.680 51.167 1.00 9.65 154 LEU C O 1
ATOM 3813 N N . PHE C 1 156 ? 105.578 75.631 49.037 1.00 10.92 155 PHE C N 1
ATOM 3814 C CA . PHE C 1 156 ? 105.574 74.182 48.980 1.00 11.48 155 PHE C CA 1
ATOM 3815 C C . PHE C 1 156 ? 104.560 73.493 49.875 1.00 12.07 155 PHE C C 1
ATOM 3816 O O . PHE C 1 156 ? 104.644 72.291 50.109 1.00 10.71 155 PHE C O 1
ATOM 3824 N N . VAL C 1 157 ? 103.602 74.265 50.375 1.00 15.69 156 VAL C N 1
ATOM 3825 C CA . VAL C 1 157 ? 102.532 73.716 51.203 1.00 17.32 156 VAL C CA 1
ATOM 3826 C C . VAL C 1 157 ? 101.345 73.631 50.255 1.00 18.75 156 VAL C C 1
ATOM 3827 O O . VAL C 1 157 ? 100.635 74.612 50.061 1.00 19.27 156 VAL C O 1
ATOM 3839 N N . THR C 1 159 ? 97.686 72.523 48.471 1.00 23.99 158 THR C N 1
ATOM 3840 C CA . THR C 1 159 ? 96.277 72.489 48.844 1.00 24.52 158 THR C CA 1
ATOM 3841 C C . THR C 1 159 ? 95.671 71.356 48.039 1.00 25.10 158 THR C C 1
ATOM 3842 O O . THR C 1 159 ? 96.281 70.897 47.076 1.00 26.59 158 THR C O 1
ATOM 3846 N N . ASP C 1 160 ? 94.486 70.889 48.425 1.00 26.40 159 ASP C N 1
ATOM 3847 C CA . ASP C 1 160 ? 93.854 69.803 47.678 1.00 25.94 159 ASP C CA 1
ATOM 3848 C C . ASP C 1 160 ? 93.708 70.225 46.223 1.00 25.29 159 ASP C C 1
ATOM 3849 O O . ASP C 1 160 ? 93.971 69.450 45.310 1.00 25.64 159 ASP C O 1
ATOM 3854 N N . GLU C 1 161 ? 93.302 71.471 46.017 1.00 24.66 160 GLU C N 1
ATOM 3855 C CA . GLU C 1 161 ? 93.127 72.004 44.675 1.00 24.58 160 GLU C CA 1
ATOM 3856 C C . GLU C 1 161 ? 94.426 71.876 43.874 1.00 22.79 160 GLU C C 1
ATOM 3857 O O . GLU C 1 161 ? 94.412 71.461 42.712 1.00 20.60 160 GLU C O 1
ATOM 3863 N N . GLU C 1 162 ? 95.544 72.233 44.501 1.00 21.65 161 GLU C N 1
ATOM 3864 C CA . GLU C 1 162 ? 96.846 72.137 43.848 1.00 21.14 161 GLU C CA 1
ATOM 3865 C C . GLU C 1 162 ? 97.197 70.668 43.605 1.00 19.63 161 GLU C C 1
ATOM 3866 O O . GLU C 1 162 ? 97.607 70.281 42.503 1.00 16.07 161 GLU C O 1
ATOM 3880 N N . ASN C 1 164 ? 95.177 68.027 43.433 1.00 19.37 163 ASN C N 1
ATOM 3881 C CA . ASN C 1 164 ? 94.299 67.511 42.384 1.00 19.06 163 ASN C CA 1
ATOM 3882 C C . ASN C 1 164 ? 94.882 67.871 41.023 1.00 17.97 163 ASN C C 1
ATOM 3883 O O . ASN C 1 164 ? 95.086 67.004 40.171 1.00 18.78 163 ASN C O 1
ATOM 3888 N N . PHE C 1 165 ? 95.172 69.153 40.835 1.00 15.87 164 PHE C N 1
ATOM 3889 C CA . PHE C 1 165 ? 95.731 69.628 39.580 1.00 14.47 164 PHE C CA 1
ATOM 3890 C C . PHE C 1 165 ? 96.889 68.760 39.127 1.00 13.54 164 PHE C C 1
ATOM 3891 O O . PHE C 1 165 ? 96.844 68.171 38.052 1.00 13.84 164 PHE C O 1
ATOM 3899 N N . TYR C 1 166 ? 97.929 68.696 39.951 1.00 13.09 165 TYR C N 1
ATOM 3900 C CA . TYR C 1 166 ? 99.112 67.909 39.633 1.00 12.89 165 TYR C CA 1
ATOM 3901 C C . TYR C 1 166 ? 98.749 66.448 39.379 1.00 12.39 165 TYR C C 1
ATOM 3902 O O . TYR C 1 166 ? 99.349 65.768 38.543 1.00 9.51 165 TYR C O 1
ATOM 3911 N N . ALA C 1 167 ? 97.746 65.971 40.100 1.00 13.59 166 ALA C N 1
ATOM 3912 C CA . ALA C 1 167 ? 97.317 64.594 39.937 1.00 13.38 166 ALA C CA 1
ATOM 3913 C C . ALA C 1 167 ? 96.817 64.370 38.514 1.00 14.04 166 ALA C C 1
ATOM 3914 O O . ALA C 1 167 ? 97.003 63.290 37.941 1.00 14.89 166 ALA C O 1
ATOM 3916 N N . ASN C 1 168 ? 96.197 65.397 37.943 1.00 12.97 167 ASN C N 1
ATOM 3917 C CA . ASN C 1 168 ? 95.651 65.306 36.594 1.00 13.59 167 ASN C CA 1
ATOM 3918 C C . ASN C 1 168 ? 96.606 65.643 35.457 1.00 12.94 167 ASN C C 1
ATOM 3919 O O . ASN C 1 168 ? 96.376 65.228 34.322 1.00 12.73 167 ASN C O 1
ATOM 3924 N N . LEU C 1 169 ? 97.660 66.402 35.735 1.00 13.66 168 LEU C N 1
ATOM 3925 C CA . LEU C 1 169 ? 98.602 66.758 34.676 1.00 14.37 168 LEU C CA 1
ATOM 3926 C C . LEU C 1 169 ? 98.843 65.584 33.730 1.00 14.98 168 LEU C C 1
ATOM 3927 O O . LEU C 1 169 ? 99.048 64.450 34.172 1.00 14.66 168 LEU C O 1
ATOM 3932 N N . LYS C 1 170 ? 98.810 65.862 32.429 1.00 14.13 169 LYS C N 1
ATOM 3933 C CA . LYS C 1 170 ? 99.020 64.829 31.429 1.00 13.10 169 LYS C CA 1
ATOM 3934 C C . LYS C 1 170 ? 100.112 65.198 30.439 1.00 11.76 169 LYS C C 1
ATOM 3935 O O . LYS C 1 170 ? 100.944 64.368 30.107 1.00 13.09 169 LYS C O 1
ATOM 3941 N N . THR C 1 171 ? 100.117 66.440 29.968 1.00 10.80 170 THR C N 1
ATOM 3942 C CA . THR C 1 171 ? 101.119 66.865 28.995 1.00 10.55 170 THR C CA 1
ATOM 3943 C C . THR C 1 171 ? 101.819 68.164 29.346 1.00 11.24 170 THR C C 1
ATOM 3944 O O . THR C 1 171 ? 101.327 68.958 30.150 1.00 11.07 170 THR C O 1
ATOM 3948 N N . ILE C 1 172 ? 102.972 68.380 28.725 1.00 12.00 171 ILE C N 1
ATOM 3949 C CA . ILE C 1 172 ? 103.736 69.598 28.952 1.00 13.18 171 ILE C CA 1
ATOM 3950 C C . ILE C 1 172 ? 102.978 70.762 28.375 1.00 13.23 171 ILE C C 1
ATOM 3951 O O . ILE C 1 172 ? 103.272 71.911 28.694 1.00 15.54 171 ILE C O 1
ATOM 3956 N N . GLU C 1 173 ? 102.024 70.459 27.501 1.00 13.16 172 GLU C N 1
ATOM 3957 C CA . GLU C 1 173 ? 101.221 71.489 26.864 1.00 14.17 172 GLU C CA 1
ATOM 3958 C C . GLU C 1 173 ? 100.407 72.188 27.939 1.00 14.74 172 GLU C C 1
ATOM 3959 O O . GLU C 1 173 ? 100.523 73.397 28.125 1.00 15.22 172 GLU C O 1
ATOM 3965 N N . GLN C 1 174 ? 99.583 71.427 28.654 1.00 15.88 173 GLN C N 1
ATOM 3966 C CA . GLN C 1 174 ? 98.762 72.011 29.709 1.00 16.75 173 GLN C CA 1
ATOM 3967 C C . GLN C 1 174 ? 99.640 72.752 30.707 1.00 17.27 173 GLN C C 1
ATOM 3968 O O . GLN C 1 174 ? 99.403 73.923 31.015 1.00 17.87 173 GLN C O 1
ATOM 3974 N N . TYR C 1 175 ? 100.657 72.064 31.207 1.00 16.64 174 TYR C N 1
ATOM 3975 C CA . TYR C 1 175 ? 101.562 72.654 32.181 1.00 15.27 174 TYR C CA 1
ATOM 3976 C C . TYR C 1 175 ? 102.100 73.995 31.703 1.00 15.43 174 TYR C C 1
ATOM 3977 O O . TYR C 1 175 ? 102.013 74.993 32.411 1.00 15.41 174 TYR C O 1
ATOM 3986 N N . ASN C 1 176 ? 102.656 74.011 30.495 1.00 15.50 175 ASN C N 1
ATOM 3987 C CA . ASN C 1 176 ? 103.226 75.230 29.938 1.00 14.44 175 ASN C CA 1
ATOM 3988 C C . ASN C 1 176 ? 102.257 76.411 29.882 1.00 14.50 175 ASN C C 1
ATOM 3989 O O . ASN C 1 176 ? 102.682 77.558 30.015 1.00 14.92 175 ASN C O 1
ATOM 3994 N N . ASP C 1 177 ? 100.969 76.147 29.677 1.00 14.50 176 ASP C N 1
ATOM 3995 C CA . ASP C 1 177 ? 99.993 77.232 29.633 1.00 13.95 176 ASP C CA 1
ATOM 3996 C C . ASP C 1 177 ? 99.613 77.548 31.062 1.00 13.94 176 ASP C C 1
ATOM 3997 O O . ASP C 1 177 ? 99.376 78.701 31.414 1.00 14.04 176 ASP C O 1
ATOM 4002 N N . TYR C 1 178 ? 99.552 76.507 31.882 1.00 13.61 177 TYR C N 1
ATOM 4003 C CA . TYR C 1 178 ? 99.221 76.664 33.284 1.00 14.01 177 TYR C CA 1
ATOM 4004 C C . TYR C 1 178 ? 100.183 77.650 33.927 1.00 14.83 177 TYR C C 1
ATOM 4005 O O . TYR C 1 178 ? 99.779 78.488 34.726 1.00 14.92 177 TYR C O 1
ATOM 4014 N N . VAL C 1 179 ? 101.462 77.529 33.580 1.00 14.26 178 VAL C N 1
ATOM 4015 C CA . VAL C 1 179 ? 102.500 78.401 34.114 1.00 15.58 178 VAL C CA 1
ATOM 4016 C C . VAL C 1 179 ? 102.635 79.671 33.276 1.00 16.46 178 VAL C C 1
ATOM 4017 O O . VAL C 1 179 ? 102.931 80.736 33.798 1.00 14.24 178 VAL C O 1
ATOM 4021 N N . ARG C 1 180 ? 102.422 79.550 31.973 1.00 18.11 179 ARG C N 1
ATOM 4022 C CA . ARG C 1 180 ? 102.495 80.694 31.080 1.00 18.63 179 ARG C CA 1
ATOM 4023 C C . ARG C 1 180 ? 101.457 81.688 31.600 1.00 19.52 179 ARG C C 1
ATOM 4024 O O . ARG C 1 180 ? 101.622 82.903 31.510 1.00 18.86 179 ARG C O 1
ATOM 4032 N N . ASP C 1 181 ? 100.376 81.151 32.147 1.00 19.21 180 ASP C N 1
ATOM 4033 C CA . ASP C 1 181 ? 99.304 81.967 32.690 1.00 19.54 180 ASP C CA 1
ATOM 4034 C C . ASP C 1 181 ? 99.792 82.581 33.991 1.00 19.82 180 ASP C C 1
ATOM 4035 O O . ASP C 1 181 ? 99.092 83.386 34.614 1.00 20.20 180 ASP C O 1
ATOM 4040 N N . LEU C 1 182 ? 101.006 82.198 34.383 1.00 18.99 181 LEU C N 1
ATOM 4041 C CA . LEU C 1 182 ? 101.633 82.678 35.614 1.00 19.02 181 LEU C CA 1
ATOM 4042 C C . LEU C 1 182 ? 100.632 82.696 36.759 1.00 19.27 181 LEU C C 1
ATOM 4043 O O . LEU C 1 182 ? 100.132 81.644 37.161 1.00 17.28 181 LEU C O 1
ATOM 4048 N N . LYS D 1 22 ? 76.325 97.492 35.517 1.00 15.00 21 LYS D N 1
ATOM 4049 C CA . LYS D 1 22 ? 75.019 96.955 35.031 1.00 16.42 21 LYS D CA 1
ATOM 4050 C C . LYS D 1 22 ? 74.365 97.922 34.049 1.00 15.56 21 LYS D C 1
ATOM 4051 O O . LYS D 1 22 ? 73.591 97.509 33.184 1.00 14.46 21 LYS D O 1
ATOM 4057 N N . LEU D 1 23 ? 74.663 99.209 34.200 1.00 15.45 22 LEU D N 1
ATOM 4058 C CA . LEU D 1 23 ? 74.080 100.226 33.329 1.00 16.14 22 LEU D CA 1
ATOM 4059 C C . LEU D 1 23 ? 75.098 101.239 32.776 1.00 16.98 22 LEU D C 1
ATOM 4060 O O . LEU D 1 23 ? 75.146 102.403 33.190 1.00 15.34 22 LEU D O 1
ATOM 4065 N N . ILE D 1 24 ? 75.910 100.778 31.826 1.00 18.80 23 ILE D N 1
ATOM 4066 C CA . ILE D 1 24 ? 76.908 101.630 31.195 1.00 19.11 23 ILE D CA 1
ATOM 4067 C C . ILE D 1 24 ? 76.170 102.469 30.176 1.00 19.12 23 ILE D C 1
ATOM 4068 O O . ILE D 1 24 ? 76.691 103.476 29.691 1.00 18.41 23 ILE D O 1
ATOM 4073 N N . GLU D 1 25 ? 74.956 102.027 29.850 1.00 19.37 24 GLU D N 1
ATOM 4074 C CA . GLU D 1 25 ? 74.106 102.712 28.882 1.00 21.27 24 GLU D CA 1
ATOM 4075 C C . GLU D 1 25 ? 74.231 104.221 29.080 1.00 22.23 24 GLU D C 1
ATOM 4076 O O . GLU D 1 25 ? 74.787 104.932 28.234 1.00 20.99 24 GLU D O 1
ATOM 4082 N N . SER D 1 26 ? 73.726 104.707 30.211 1.00 24.35 25 SER D N 1
ATOM 4083 C CA . SER D 1 26 ? 73.793 106.133 30.514 1.00 26.47 25 SER D CA 1
ATOM 4084 C C . SER D 1 26 ? 75.232 106.636 30.408 1.00 27.95 25 SER D C 1
ATOM 4085 O O . SER D 1 26 ? 75.475 107.771 30.007 1.00 27.33 25 SER D O 1
ATOM 4088 N N . LEU D 1 27 ? 76.181 105.773 30.761 1.00 30.10 26 LEU D N 1
ATOM 4089 C CA . LEU D 1 27 ? 77.592 106.127 30.742 1.00 32.32 26 LEU D CA 1
ATOM 4090 C C . LEU D 1 27 ? 78.172 106.170 29.337 1.00 32.71 26 LEU D C 1
ATOM 4091 O O . LEU D 1 27 ? 79.201 106.806 29.101 1.00 32.80 26 LEU D O 1
ATOM 4096 N N . GLN D 1 28 ? 77.518 105.499 28.400 1.00 33.19 27 GLN D N 1
ATOM 4097 C CA . GLN D 1 28 ? 78.019 105.499 27.039 1.00 33.70 27 GLN D CA 1
ATOM 4098 C C . GLN D 1 28 ? 77.901 106.911 26.504 1.00 33.11 27 GLN D C 1
ATOM 4099 O O . GLN D 1 28 ? 78.849 107.695 26.563 1.00 33.06 27 GLN D O 1
ATOM 4105 N N . GLU D 1 29 ? 76.722 107.227 25.989 1.00 31.84 28 GLU D N 1
ATOM 4106 C CA . GLU D 1 29 ? 76.445 108.544 25.448 1.00 30.32 28 GLU D CA 1
ATOM 4107 C C . GLU D 1 29 ? 76.232 109.526 26.605 1.00 28.39 28 GLU D C 1
ATOM 4108 O O . GLU D 1 29 ? 75.160 110.116 26.752 1.00 27.94 28 GLU D O 1
ATOM 4114 N N . ASN D 1 30 ? 77.272 109.696 27.417 1.00 24.71 29 ASN D N 1
ATOM 4115 C CA . ASN D 1 30 ? 77.228 110.579 28.579 1.00 21.92 29 ASN D CA 1
ATOM 4116 C C . ASN D 1 30 ? 77.705 111.988 28.257 1.00 20.30 29 ASN D C 1
ATOM 4117 O O . ASN D 1 30 ? 78.891 112.206 27.988 1.00 19.01 29 ASN D O 1
ATOM 4122 N N . GLU D 1 31 ? 76.774 112.938 28.307 1.00 18.82 30 GLU D N 1
ATOM 4123 C CA . GLU D 1 31 ? 77.073 114.335 28.016 1.00 18.48 30 GLU D CA 1
ATOM 4124 C C . GLU D 1 31 ? 77.185 115.235 29.239 1.00 17.48 30 GLU D C 1
ATOM 4125 O O . GLU D 1 31 ? 76.829 114.862 30.354 1.00 17.78 30 GLU D O 1
ATOM 4131 N N . LEU D 1 32 ? 77.682 116.440 28.998 1.00 17.63 31 LEU D N 1
ATOM 4132 C CA . LEU D 1 32 ? 77.876 117.450 30.028 1.00 16.73 31 LEU D CA 1
ATOM 4133 C C . LEU D 1 32 ? 76.565 118.005 30.566 1.00 18.13 31 LEU D C 1
ATOM 4134 O O . LEU D 1 32 ? 75.586 118.135 29.830 1.00 18.87 31 LEU D O 1
ATOM 4139 N N . LEU D 1 33 ? 76.548 118.343 31.853 1.00 18.66 32 LEU D N 1
ATOM 4140 C CA . LEU D 1 33 ? 75.354 118.929 32.455 1.00 18.53 32 LEU D CA 1
ATOM 4141 C C . LEU D 1 33 ? 75.443 120.432 32.283 1.00 18.77 32 LEU D C 1
ATOM 4142 O O . LEU D 1 33 ? 76.396 121.058 32.755 1.00 18.50 32 LEU D O 1
ATOM 4147 N N . ASN D 1 34 ? 74.463 121.010 31.593 1.00 18.22 33 ASN D N 1
ATOM 4148 C CA . ASN D 1 34 ? 74.457 122.448 31.393 1.00 18.14 33 ASN D CA 1
ATOM 4149 C C . ASN D 1 34 ? 74.022 123.086 32.713 1.00 17.88 33 ASN D C 1
ATOM 4150 O O . ASN D 1 34 ? 73.360 122.442 33.537 1.00 18.31 33 ASN D O 1
ATOM 4155 N N . THR D 1 35 ? 74.413 124.342 32.908 1.00 17.58 34 THR D N 1
ATOM 4156 C CA . THR D 1 35 ? 74.101 125.107 34.116 1.00 17.55 34 THR D CA 1
ATOM 4157 C C . THR D 1 35 ? 72.733 124.841 34.748 1.00 17.83 34 THR D C 1
ATOM 4158 O O . THR D 1 35 ? 72.646 124.611 35.955 1.00 16.57 34 THR D O 1
ATOM 4162 N N . ASP D 1 36 ? 71.673 124.876 33.941 1.00 18.16 35 ASP D N 1
ATOM 4163 C CA . ASP D 1 36 ? 70.325 124.641 34.445 1.00 18.40 35 ASP D CA 1
ATOM 4164 C C . ASP D 1 36 ? 70.043 123.208 34.854 1.00 17.77 35 ASP D C 1
ATOM 4165 O O . ASP D 1 36 ? 69.386 122.982 35.867 1.00 19.37 35 ASP D O 1
ATOM 4170 N N . GLU D 1 37 ? 70.509 122.242 34.066 1.00 18.01 36 GLU D N 1
ATOM 4171 C CA . GLU D 1 37 ? 70.294 120.831 34.397 1.00 17.45 36 GLU D CA 1
ATOM 4172 C C . GLU D 1 37 ? 70.994 120.526 35.720 1.00 17.01 36 GLU D C 1
ATOM 4173 O O . GLU D 1 37 ? 70.524 119.713 36.513 1.00 18.31 36 GLU D O 1
ATOM 4179 N N . LYS D 1 38 ? 72.111 121.205 35.956 1.00 15.06 37 LYS D N 1
ATOM 4180 C CA . LYS D 1 38 ? 72.879 121.009 37.167 1.00 14.58 37 LYS D CA 1
ATOM 4181 C C . LYS D 1 38 ? 72.071 121.462 38.370 1.00 14.83 37 LYS D C 1
ATOM 4182 O O . LYS D 1 38 ? 71.868 120.707 39.322 1.00 16.20 37 LYS D O 1
ATOM 4188 N N . LYS D 1 39 ? 71.600 122.700 38.318 1.00 15.30 38 LYS D N 1
ATOM 4189 C CA . LYS D 1 39 ? 70.805 123.256 39.401 1.00 15.13 38 LYS D CA 1
ATOM 4190 C C . LYS D 1 39 ? 69.560 122.409 39.612 1.00 14.89 38 LYS D C 1
ATOM 4191 O O . LYS D 1 39 ? 69.096 122.242 40.735 1.00 15.65 38 LYS D O 1
ATOM 4197 N N . LYS D 1 40 ? 69.015 121.878 38.527 1.00 14.78 39 LYS D N 1
ATOM 4198 C CA . LYS D 1 40 ? 67.832 121.041 38.622 1.00 14.77 39 LYS D CA 1
ATOM 4199 C C . LYS D 1 40 ? 68.153 119.919 39.613 1.00 13.36 39 LYS D C 1
ATOM 4200 O O . LYS D 1 40 ? 67.329 119.556 40.450 1.00 14.60 39 LYS D O 1
ATOM 4206 N N . ILE D 1 41 ? 69.368 119.387 39.515 1.00 10.87 40 ILE D N 1
ATOM 4207 C CA . ILE D 1 41 ? 69.816 118.304 40.388 1.00 8.16 40 ILE D CA 1
ATOM 4208 C C . ILE D 1 41 ? 69.913 118.790 41.833 1.00 7.73 40 ILE D C 1
ATOM 4209 O O . ILE D 1 41 ? 69.354 118.190 42.747 1.00 7.16 40 ILE D O 1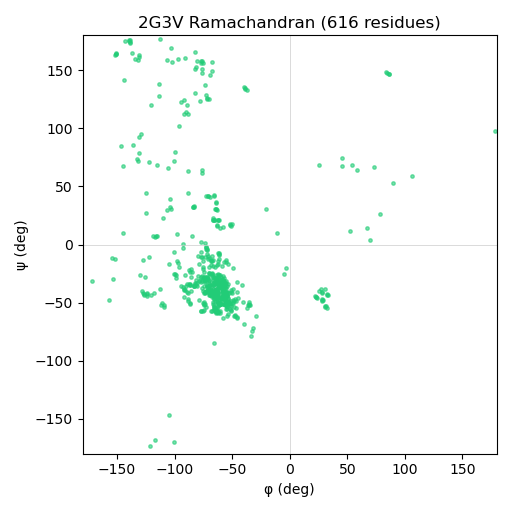
ATOM 4214 N N . ILE D 1 42 ? 70.630 119.894 42.019 1.00 7.68 41 ILE D N 1
ATOM 4215 C CA . ILE D 1 42 ? 70.837 120.490 43.330 1.00 7.56 41 ILE D CA 1
ATOM 4216 C C . ILE D 1 42 ? 69.562 120.829 44.110 1.00 6.64 41 ILE D C 1
ATOM 4217 O O . ILE D 1 42 ? 69.497 120.592 45.316 1.00 3.83 41 ILE D O 1
ATOM 4222 N N . ASP D 1 43 ? 68.567 121.408 43.438 1.00 6.88 42 ASP D N 1
ATOM 4223 C CA . ASP D 1 43 ? 67.307 121.748 44.091 1.00 5.36 42 ASP D CA 1
ATOM 4224 C C . ASP D 1 43 ? 66.587 120.479 44.508 1.00 5.24 42 ASP D C 1
ATOM 4225 O O . ASP D 1 43 ? 65.899 120.447 45.534 1.00 4.34 42 ASP D O 1
ATOM 4230 N N . GLN D 1 44 ? 66.734 119.436 43.698 1.00 4.15 43 GLN D N 1
ATOM 4231 C CA . GLN D 1 44 ? 66.117 118.154 43.996 1.00 5.37 43 GLN D CA 1
ATOM 4232 C C . GLN D 1 44 ? 66.697 117.538 45.277 1.00 5.99 43 GLN D C 1
ATOM 4233 O O . GLN D 1 44 ? 65.969 116.975 46.110 1.00 7.12 43 GLN D O 1
ATOM 4239 N N . ILE D 1 45 ? 68.013 117.645 45.423 1.00 6.03 44 ILE D N 1
ATOM 4240 C CA . ILE D 1 45 ? 68.698 117.114 46.592 1.00 4.20 44 ILE D CA 1
ATOM 4241 C C . ILE D 1 45 ? 68.278 117.928 47.812 1.00 4.07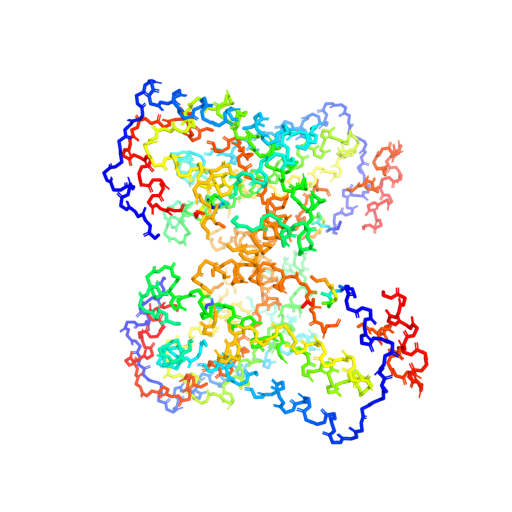 44 ILE D C 1
ATOM 4242 O O . ILE D 1 45 ? 68.147 117.397 48.916 1.00 5.18 44 ILE D O 1
ATOM 4247 N N . LYS D 1 46 ? 68.076 119.222 47.609 1.00 1.73 45 LYS D N 1
ATOM 4248 C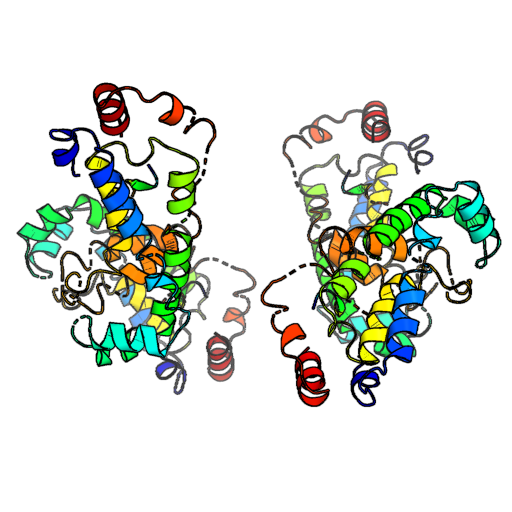 CA . LYS D 1 46 ? 67.662 120.112 48.686 1.00 1.57 45 LYS D CA 1
ATOM 4249 C C . LYS D 1 46 ? 66.221 119.849 49.113 1.00 1.05 45 LYS D C 1
ATOM 4250 O O . LYS D 1 46 ? 65.892 119.904 50.294 1.00 1.05 45 LYS D O 1
ATOM 4256 N N . THR D 1 47 ? 65.359 119.579 48.142 1.00 1.05 46 THR D N 1
ATOM 4257 C CA . THR D 1 47 ? 63.969 119.307 48.425 1.00 2.08 46 THR D CA 1
ATOM 4258 C C . THR D 1 47 ? 63.842 118.021 49.236 1.00 1.94 46 THR D C 1
ATOM 4259 O O . THR D 1 47 ? 63.035 117.948 50.166 1.00 1.52 46 THR D O 1
ATOM 4271 N N . HIS D 1 49 ? 66.288 116.625 51.091 1.00 1.05 48 HIS D N 1
ATOM 4272 C CA . HIS D 1 49 ? 66.953 116.875 52.358 1.00 1.30 48 HIS D CA 1
ATOM 4273 C C . HIS D 1 49 ? 66.020 117.487 53.401 1.00 1.05 48 HIS D C 1
ATOM 4274 O O . HIS D 1 49 ? 66.033 117.086 54.573 1.00 1.05 48 HIS D O 1
ATOM 4281 N N . ASP D 1 50 ? 65.210 118.455 52.977 1.00 1.05 49 ASP D N 1
ATOM 4282 C CA . ASP D 1 50 ? 64.272 119.102 53.879 1.00 1.05 49 ASP D CA 1
ATOM 4283 C C . ASP D 1 50 ? 63.138 118.151 54.238 1.00 1.33 49 ASP D C 1
ATOM 4284 O O . ASP D 1 50 ? 62.651 118.148 55.377 1.00 2.09 49 ASP D O 1
ATOM 4289 N N . PHE D 1 51 ? 62.722 117.347 53.266 1.00 1.05 50 PHE D N 1
ATOM 4290 C CA . PHE D 1 51 ? 61.665 116.358 53.473 1.00 1.40 50 PHE D CA 1
ATOM 4291 C C . PHE D 1 51 ? 62.134 115.389 54.552 1.00 1.78 50 PHE D C 1
ATOM 4292 O O . PHE D 1 51 ? 61.415 115.133 55.531 1.00 2.18 50 PHE D O 1
ATOM 4300 N N . PHE D 1 52 ? 63.346 114.862 54.370 1.00 1.05 51 PHE D N 1
ATOM 4301 C CA . PHE D 1 52 ? 63.910 113.919 55.326 1.00 1.05 51 PHE D CA 1
ATOM 4302 C C . PHE D 1 52 ? 63.932 114.515 56.728 1.00 1.67 51 PHE D C 1
ATOM 4303 O O . PHE D 1 52 ? 63.482 113.887 57.679 1.00 5.61 51 PHE D O 1
ATOM 4311 N N . LYS D 1 53 ? 64.439 115.735 56.860 1.00 3.35 52 LYS D N 1
ATOM 4312 C CA . LYS D 1 53 ? 64.483 116.402 58.160 1.00 2.93 52 LYS D CA 1
ATOM 4313 C C . LYS D 1 53 ? 63.069 116.517 58.745 1.00 3.89 52 LYS D C 1
ATOM 4314 O O . LYS D 1 53 ? 62.851 116.290 59.925 1.00 4.34 52 LYS D O 1
ATOM 4320 N N . GLN D 1 54 ? 62.108 116.873 57.906 1.00 4.54 53 GLN D N 1
ATOM 4321 C CA . GLN D 1 54 ? 60.724 117.006 58.342 1.00 6.43 53 GLN D CA 1
ATOM 4322 C C . GLN D 1 54 ? 60.153 115.659 58.760 1.00 7.48 53 GLN D C 1
ATOM 4323 O O . GLN D 1 54 ? 59.292 115.574 59.641 1.00 7.11 53 GLN D O 1
ATOM 4337 N N . HIS D 1 56 ? 61.518 113.519 60.378 1.00 10.99 55 HIS D N 1
ATOM 4338 C CA . HIS D 1 56 ? 61.923 113.150 61.729 1.00 10.89 55 HIS D CA 1
ATOM 4339 C C . HIS D 1 56 ? 62.008 114.372 62.655 1.00 10.65 55 HIS D C 1
ATOM 4340 O O . HIS D 1 56 ? 62.786 114.400 63.609 1.00 10.94 55 HIS D O 1
ATOM 4347 N N . THR D 1 57 ? 61.168 115.365 62.370 1.00 10.45 56 THR D N 1
ATOM 4348 C CA . THR D 1 57 ? 61.102 116.599 63.151 1.00 11.17 56 THR D CA 1
ATOM 4349 C C . THR D 1 57 ? 59.664 116.907 63.539 1.00 11.67 56 THR D C 1
ATOM 4350 O O . THR D 1 57 ? 59.408 117.578 64.532 1.00 10.89 56 THR D O 1
ATOM 4354 N N . ASN D 1 58 ? 58.722 116.423 62.744 1.00 13.25 57 ASN D N 1
ATOM 4355 C CA . ASN D 1 58 ? 57.316 116.663 63.032 1.00 15.58 57 ASN D CA 1
ATOM 4356 C C . ASN D 1 58 ? 56.438 115.467 62.681 1.00 15.56 57 ASN D C 1
ATOM 4357 O O . ASN D 1 58 ? 56.652 114.815 61.658 1.00 16.36 57 ASN D O 1
ATOM 4362 N N . LYS D 1 59 ? 55.440 115.199 63.523 1.00 16.23 58 LYS D N 1
ATOM 4363 C CA . LYS D 1 59 ? 54.535 114.058 63.331 1.00 15.77 58 LYS D CA 1
ATOM 4364 C C . LYS D 1 59 ? 53.505 114.213 62.221 1.00 14.70 58 LYS D C 1
ATOM 4365 O O . LYS D 1 59 ? 52.990 113.226 61.696 1.00 15.97 58 LYS D O 1
ATOM 4371 N N . GLY D 1 60 ? 53.182 115.448 61.876 1.00 13.93 59 GLY D N 1
ATOM 4372 C CA . GLY D 1 60 ? 52.227 115.655 60.811 1.00 11.32 59 GLY D CA 1
ATOM 4373 C C . GLY D 1 60 ? 52.870 115.164 59.533 1.00 8.81 59 GLY D C 1
ATOM 4374 O O . GLY D 1 60 ? 52.303 114.339 58.809 1.00 8.96 59 GLY D O 1
ATOM 4375 N N . ALA D 1 61 ? 54.081 115.654 59.286 1.00 5.63 60 ALA D N 1
ATOM 4376 C CA . ALA D 1 61 ? 54.841 115.310 58.086 1.00 3.81 60 ALA D CA 1
ATOM 4377 C C . ALA D 1 61 ? 54.965 113.806 57.851 1.00 1.71 60 ALA D C 1
ATOM 4378 O O . ALA D 1 61 ? 54.675 113.322 56.754 1.00 1.05 60 ALA D O 1
ATOM 4380 N N . LEU D 1 62 ? 55.384 113.079 58.883 1.00 1.05 61 LEU D N 1
ATOM 4381 C CA . LEU D 1 62 ? 55.557 111.630 58.794 1.00 1.05 61 LEU D CA 1
ATOM 4382 C C . LEU D 1 62 ? 54.278 110.799 58.949 1.00 1.73 61 LEU D C 1
ATOM 4383 O O . LEU D 1 62 ? 54.153 109.753 58.329 1.00 1.05 61 LEU D O 1
ATOM 4388 N N . ASP D 1 63 ? 53.334 111.229 59.777 1.00 2.13 62 ASP D N 1
ATOM 4389 C CA . ASP D 1 63 ? 52.124 110.432 59.914 1.00 3.04 62 ASP D CA 1
ATOM 4390 C C . ASP D 1 63 ? 51.385 110.524 58.591 1.00 2.72 62 ASP D C 1
ATOM 4391 O O . ASP D 1 63 ? 51.111 109.516 57.943 1.00 1.05 62 ASP D O 1
ATOM 4396 N N . LYS D 1 64 ? 51.070 111.750 58.193 1.00 4.22 63 LYS D N 1
ATOM 4397 C CA . LYS D 1 64 ? 50.355 111.951 56.952 1.00 5.43 63 LYS D CA 1
ATOM 4398 C C . LYS D 1 64 ? 51.009 111.082 55.889 1.00 6.22 63 LYS D C 1
ATOM 4399 O O . LYS D 1 64 ? 50.377 110.163 55.351 1.00 7.36 63 LYS D O 1
ATOM 4405 N N . VAL D 1 65 ? 52.283 111.376 55.612 1.00 5.63 64 VAL D N 1
ATOM 4406 C CA . VAL D 1 65 ? 53.072 110.682 54.605 1.00 3.96 64 VAL D CA 1
ATOM 4407 C C . VAL D 1 65 ? 52.721 109.210 54.459 1.00 3.84 64 VAL D C 1
ATOM 4408 O O . VAL D 1 65 ? 52.070 108.844 53.484 1.00 4.31 64 VAL D O 1
ATOM 4412 N N . LEU D 1 66 ? 53.137 108.378 55.413 1.00 3.61 65 LEU D N 1
ATOM 4413 C CA . LEU D 1 66 ? 52.850 106.943 55.384 1.00 3.59 65 LEU D CA 1
ATOM 4414 C C . LEU D 1 66 ? 51.435 106.634 54.911 1.00 4.95 65 LEU D C 1
ATOM 4415 O O . LEU D 1 66 ? 51.234 105.772 54.054 1.00 5.48 65 LEU D O 1
ATOM 4420 N N . ARG D 1 67 ? 50.459 107.315 55.508 1.00 5.34 66 ARG D N 1
ATOM 4421 C CA . ARG D 1 67 ? 49.054 107.138 55.150 1.00 6.20 66 ARG D CA 1
ATOM 4422 C C . ARG D 1 67 ? 48.833 107.461 53.681 1.00 6.80 66 ARG D C 1
ATOM 4423 O O . ARG D 1 67 ? 47.951 106.888 53.039 1.00 6.56 66 ARG D O 1
ATOM 4431 N N . ASN D 1 68 ? 49.612 108.408 53.163 1.00 8.09 67 ASN D N 1
ATOM 4432 C CA . ASN D 1 68 ? 49.465 108.808 51.777 1.00 8.73 67 ASN D CA 1
ATOM 4433 C C . ASN D 1 68 ? 50.428 108.115 50.810 1.00 9.21 67 ASN D C 1
ATOM 4434 O O . ASN D 1 68 ? 50.176 108.086 49.599 1.00 8.01 67 ASN D O 1
ATOM 4439 N N . TYR D 1 69 ? 51.517 107.547 51.327 1.00 7.96 68 TYR D N 1
ATOM 4440 C CA . TYR D 1 69 ? 52.486 106.886 50.458 1.00 7.43 68 TYR D CA 1
ATOM 4441 C C . TYR D 1 69 ? 52.403 105.377 50.502 1.00 7.82 68 TYR D C 1
ATOM 4442 O O . TYR D 1 69 ? 52.524 104.717 49.479 1.00 7.93 68 TYR D O 1
ATOM 4459 N N . LYS D 1 71 ? 50.903 101.580 50.821 1.00 10.93 70 LYS D N 1
ATOM 4460 C CA . LYS D 1 71 ? 49.759 100.921 50.203 1.00 11.94 70 LYS D CA 1
ATOM 4461 C C . LYS D 1 71 ? 48.825 100.262 51.233 1.00 11.68 70 LYS D C 1
ATOM 4462 O O . LYS D 1 71 ? 47.711 99.872 50.905 1.00 12.29 70 LYS D O 1
ATOM 4468 N N . ASP D 1 72 ? 49.300 100.133 52.470 1.00 12.91 71 ASP D N 1
ATOM 4469 C CA . ASP D 1 72 ? 48.546 99.503 53.561 1.00 11.95 71 ASP D CA 1
ATOM 4470 C C . ASP D 1 72 ? 48.848 100.212 54.886 1.00 11.08 71 ASP D C 1
ATOM 4471 O O . ASP D 1 72 ? 49.448 99.624 55.784 1.00 10.53 71 ASP D O 1
ATOM 4476 N N . TYR D 1 73 ? 48.422 101.461 55.019 1.00 8.89 72 TYR D N 1
ATOM 4477 C CA . TYR D 1 73 ? 48.705 102.207 56.234 1.00 7.43 72 TYR D CA 1
ATOM 4478 C C . TYR D 1 73 ? 48.849 101.442 57.555 1.00 7.13 72 TYR D C 1
ATOM 4479 O O . TYR D 1 73 ? 49.908 101.478 58.180 1.00 6.22 72 TYR D O 1
ATOM 4488 N N . ARG D 1 74 ? 47.810 100.752 58.001 1.00 7.50 73 ARG D N 1
ATOM 4489 C CA . ARG D 1 74 ? 47.912 100.064 59.287 1.00 7.21 73 ARG D CA 1
ATOM 4490 C C . ARG D 1 74 ? 48.938 98.936 59.439 1.00 6.43 73 ARG D C 1
ATOM 4491 O O . ARG D 1 74 ? 49.505 98.749 60.512 1.00 6.64 73 ARG D O 1
ATOM 4499 N N . ALA D 1 75 ? 49.205 98.176 58.392 1.00 7.36 74 ALA D N 1
ATOM 4500 C CA . ALA D 1 75 ? 50.164 97.089 58.557 1.00 6.43 74 ALA D CA 1
ATOM 4501 C C . ALA D 1 75 ? 51.567 97.637 58.743 1.00 5.39 74 ALA D C 1
ATOM 4502 O O . ALA D 1 75 ? 52.377 97.036 59.423 1.00 5.12 74 ALA D O 1
ATOM 4504 N N . VAL D 1 76 ? 51.849 98.789 58.149 1.00 6.35 75 VAL D N 1
ATOM 4505 C CA . VAL D 1 76 ? 53.163 99.391 58.273 1.00 4.86 75 VAL D CA 1
ATOM 4506 C C . VAL D 1 76 ? 53.419 99.811 59.718 1.00 6.00 75 VAL D C 1
ATOM 4507 O O . VAL D 1 76 ? 54.500 99.551 60.261 1.00 3.95 75 VAL D O 1
ATOM 4511 N N . ILE D 1 77 ? 52.427 100.435 60.359 1.00 6.49 76 ILE D N 1
ATOM 4512 C CA . ILE D 1 77 ? 52.619 100.880 61.750 1.00 7.67 76 ILE D CA 1
ATOM 4513 C C . ILE D 1 77 ? 52.755 99.721 62.704 1.00 7.74 76 ILE D C 1
ATOM 4514 O O . ILE D 1 77 ? 53.370 99.855 63.759 1.00 7.26 76 ILE D O 1
ATOM 4519 N N . LYS D 1 78 ? 52.190 98.577 62.329 1.00 8.61 77 LYS D N 1
ATOM 4520 C CA . LYS D 1 78 ? 52.275 97.392 63.162 1.00 9.40 77 LYS D CA 1
ATOM 4521 C C . LYS D 1 78 ? 53.546 96.607 62.870 1.00 9.95 77 LYS D C 1
ATOM 4522 O O . LYS D 1 78 ? 54.300 96.263 63.786 1.00 10.58 77 LYS D O 1
ATOM 4528 N N . SER D 1 79 ? 53.790 96.333 61.593 1.00 9.20 78 SER D N 1
ATOM 4529 C CA . SER D 1 79 ? 54.958 95.561 61.193 1.00 8.77 78 SER D CA 1
ATOM 4530 C C . SER D 1 79 ? 56.277 96.321 61.327 1.00 9.69 78 SER D C 1
ATOM 4531 O O . SER D 1 79 ? 57.288 95.744 61.750 1.00 8.82 78 SER D O 1
ATOM 4534 N N . ILE D 1 80 ? 56.267 97.609 60.978 1.00 7.71 79 ILE D N 1
ATOM 4535 C CA . ILE D 1 80 ? 57.473 98.411 61.033 1.00 6.92 79 ILE D CA 1
ATOM 4536 C C . ILE D 1 80 ? 57.489 99.505 62.092 1.00 7.06 79 ILE D C 1
ATOM 4537 O O . ILE D 1 80 ? 58.428 99.598 62.876 1.00 7.65 79 ILE D O 1
ATOM 4542 N N . GLY D 1 81 ? 56.468 100.347 62.114 1.00 6.96 80 GLY D N 1
ATOM 4543 C CA . GLY D 1 81 ? 56.424 101.404 63.108 1.00 6.83 80 GLY D CA 1
ATOM 4544 C C . GLY D 1 81 ? 57.182 102.664 62.734 1.00 8.20 80 GLY D C 1
ATOM 4545 O O . GLY D 1 81 ? 58.207 102.608 62.053 1.00 8.40 80 GLY D O 1
ATOM 4546 N N . VAL D 1 82 ? 56.675 103.807 63.195 1.00 8.21 81 VAL D N 1
ATOM 4547 C CA . VAL D 1 82 ? 57.281 105.101 62.900 1.00 9.38 81 VAL D CA 1
ATOM 4548 C C . VAL D 1 82 ? 58.691 105.218 63.454 1.00 10.08 81 VAL D C 1
ATOM 4549 O O . VAL D 1 82 ? 59.514 105.978 62.946 1.00 11.28 81 VAL D O 1
ATOM 4553 N N . ASP D 1 83 ? 58.965 104.457 64.503 1.00 12.05 82 ASP D N 1
ATOM 4554 C CA . ASP D 1 83 ? 60.272 104.482 65.144 1.00 11.96 82 ASP D CA 1
ATOM 4555 C C . ASP D 1 83 ? 61.434 104.089 64.225 1.00 11.52 82 ASP D C 1
ATOM 4556 O O . ASP D 1 83 ? 62.525 104.655 64.310 1.00 11.72 82 ASP D O 1
ATOM 4561 N N . LYS D 1 84 ? 61.197 103.124 63.343 1.00 11.47 83 LYS D N 1
ATOM 4562 C CA . LYS D 1 84 ? 62.228 102.660 62.419 1.00 11.47 83 LYS D CA 1
ATOM 4563 C C . LYS D 1 84 ? 62.343 103.614 61.220 1.00 10.05 83 LYS D C 1
ATOM 4564 O O . LYS D 1 84 ? 63.433 103.841 60.695 1.00 7.59 83 LYS D O 1
ATOM 4570 N N . PHE D 1 85 ? 61.210 104.164 60.789 1.00 9.14 84 PHE D N 1
ATOM 4571 C CA . PHE D 1 85 ? 61.199 105.097 59.672 1.00 7.94 84 PHE D CA 1
ATOM 4572 C C . PHE D 1 85 ? 61.963 106.371 60.039 1.00 8.77 84 PHE D C 1
ATOM 4573 O O . PHE D 1 85 ? 62.778 106.891 59.259 1.00 7.77 84 PHE D O 1
ATOM 4581 N N . LYS D 1 86 ? 61.697 106.872 61.237 1.00 8.29 85 LYS D N 1
ATOM 4582 C CA . LYS D 1 86 ? 62.358 108.072 61.714 1.00 6.99 85 LYS D CA 1
ATOM 4583 C C . LYS D 1 86 ? 63.886 107.886 61.713 1.00 6.62 85 LYS D C 1
ATOM 4584 O O . LYS D 1 86 ? 64.642 108.835 61.479 1.00 6.23 85 LYS D O 1
ATOM 4590 N N . LYS D 1 87 ? 64.329 106.654 61.950 1.00 4.87 86 LYS D N 1
ATOM 4591 C CA . LYS D 1 87 ? 65.744 106.332 61.990 1.00 4.31 86 LYS D CA 1
ATOM 4592 C C . LYS D 1 87 ? 66.431 106.556 60.636 1.00 3.59 86 LYS D C 1
ATOM 4593 O O . LYS D 1 87 ? 67.396 107.317 60.547 1.00 2.00 86 LYS D O 1
ATOM 4599 N N . VAL D 1 88 ? 65.945 105.897 59.585 1.00 1.86 87 VAL D N 1
ATOM 4600 C CA . VAL D 1 88 ? 66.556 106.062 58.270 1.00 2.08 87 VAL D CA 1
ATOM 4601 C C . VAL D 1 88 ? 66.547 107.509 57.838 1.00 1.05 87 VAL D C 1
ATOM 4602 O O . VAL D 1 88 ? 67.515 108.000 57.277 1.00 1.05 87 VAL D O 1
ATOM 4606 N N . TYR D 1 89 ? 65.453 108.198 58.115 1.00 1.05 88 TYR D N 1
ATOM 4607 C CA . TYR D 1 89 ? 65.343 109.602 57.760 1.00 1.05 88 TYR D CA 1
ATOM 4608 C C . TYR D 1 89 ? 66.357 110.516 58.447 1.00 1.05 88 TYR D C 1
ATOM 4609 O O . TYR D 1 89 ? 66.736 111.542 57.885 1.00 3.22 88 TYR D O 1
ATOM 4618 N N . ARG D 1 90 ? 66.791 110.163 59.656 1.00 3.39 89 ARG D N 1
ATOM 4619 C CA . ARG D 1 90 ? 67.801 110.959 60.346 1.00 2.48 89 ARG D CA 1
ATOM 4620 C C . ARG D 1 90 ? 69.084 110.748 59.568 1.00 1.44 89 ARG D C 1
ATOM 4621 O O . ARG D 1 90 ? 69.828 111.695 59.297 1.00 1.05 89 ARG D O 1
ATOM 4629 N N . LEU D 1 91 ? 69.328 109.493 59.197 1.00 2.12 90 LEU D N 1
ATOM 4630 C CA . LEU D 1 91 ? 70.535 109.118 58.448 1.00 2.45 90 LEU D CA 1
ATOM 4631 C C . LEU D 1 91 ? 70.467 109.615 56.999 1.00 1.87 90 LEU D C 1
ATOM 4632 O O . LEU D 1 91 ? 71.503 109.883 56.378 1.00 1.05 90 LEU D O 1
ATOM 4637 N N . LEU D 1 92 ? 69.245 109.743 56.475 1.00 2.13 91 LEU D N 1
ATOM 4638 C CA . LEU D 1 92 ? 69.022 110.217 55.108 1.00 1.05 91 LEU D CA 1
ATOM 4639 C C . LEU D 1 92 ? 69.278 111.718 55.032 1.00 1.50 91 LEU D C 1
ATOM 4640 O O . LEU D 1 92 ? 69.861 112.209 54.065 1.00 3.25 91 LEU D O 1
ATOM 4645 N N . GLU D 1 93 ? 68.835 112.442 56.055 1.00 1.60 92 GLU D N 1
ATOM 4646 C CA . GLU D 1 93 ? 69.038 113.883 56.119 1.00 2.14 92 GLU D CA 1
ATOM 4647 C C . GLU D 1 93 ? 70.533 114.161 56.174 1.00 1.05 92 GLU D C 1
ATOM 4648 O O . GLU D 1 93 ? 71.029 115.072 55.514 1.00 1.05 92 GLU D O 1
ATOM 4654 N N . SER D 1 94 ? 71.245 113.358 56.964 1.00 1.79 93 SER D N 1
ATOM 4655 C CA . SER D 1 94 ? 72.688 113.494 57.126 1.00 1.57 93 SER D CA 1
ATOM 4656 C C . SER D 1 94 ? 73.421 113.290 55.808 1.00 2.50 93 SER D C 1
ATOM 4657 O O . SER D 1 94 ? 74.280 114.086 55.437 1.00 4.92 93 SER D O 1
ATOM 4660 N N . GLU D 1 95 ? 73.068 112.230 55.091 1.00 3.82 94 GLU D N 1
ATOM 4661 C CA . GLU D 1 95 ? 73.705 111.925 53.816 1.00 3.09 94 GLU D CA 1
ATOM 4662 C C . GLU D 1 95 ? 73.409 112.968 52.769 1.00 2.02 94 GLU D C 1
ATOM 4663 O O . GLU D 1 95 ? 74.292 113.312 51.989 1.00 1.05 94 GLU D O 1
ATOM 4669 N N . THR D 1 96 ? 72.176 113.474 52.733 1.00 2.83 95 THR D N 1
ATOM 4670 C CA . THR D 1 96 ? 71.857 114.517 51.762 1.00 3.82 95 THR D CA 1
ATOM 4671 C C . THR D 1 96 ? 72.687 115.774 52.081 1.00 2.45 95 THR D C 1
ATOM 4672 O O . THR D 1 96 ? 73.028 116.539 51.194 1.00 1.17 95 THR D O 1
ATOM 4684 N N . GLU D 1 98 ? 75.853 115.788 53.514 1.00 1.05 97 GLU D N 1
ATOM 4685 C CA . GLU D 1 98 ? 77.220 115.544 53.118 1.00 1.05 97 GLU D CA 1
ATOM 4686 C C . GLU D 1 98 ? 77.364 115.748 51.605 1.00 1.05 97 GLU D C 1
ATOM 4687 O O . GLU D 1 98 ? 78.290 116.413 51.148 1.00 1.05 97 GLU D O 1
ATOM 4693 N N . LEU D 1 99 ? 76.438 115.189 50.832 1.00 1.05 98 LEU D N 1
ATOM 4694 C CA . LEU D 1 99 ? 76.466 115.317 49.375 1.00 1.05 98 LEU D CA 1
ATOM 4695 C C . LEU D 1 99 ? 76.399 116.791 48.989 1.00 1.34 98 LEU D C 1
ATOM 4696 O O . LEU D 1 99 ? 77.172 117.263 48.155 1.00 1.05 98 LEU D O 1
ATOM 4701 N N . LEU D 1 100 ? 75.471 117.509 49.613 1.00 1.05 99 LEU D N 1
ATOM 4702 C CA . LEU D 1 100 ? 75.287 118.929 49.351 1.00 3.96 99 LEU D CA 1
ATOM 4703 C C . LEU D 1 100 ? 76.590 119.696 49.547 1.00 4.68 99 LEU D C 1
ATOM 4704 O O . LEU D 1 100 ? 76.911 120.598 48.772 1.00 5.53 99 LEU D O 1
ATOM 4709 N N . HIS D 1 101 ? 77.330 119.342 50.593 1.00 6.00 100 HIS D N 1
ATOM 4710 C CA . HIS D 1 101 ? 78.604 120.002 50.873 1.00 7.68 100 HIS D CA 1
ATOM 4711 C C . HIS D 1 101 ? 79.663 119.597 49.876 1.00 6.07 100 HIS D C 1
ATOM 4712 O O . HIS D 1 101 ? 80.505 120.412 49.494 1.00 7.14 100 HIS D O 1
ATOM 4719 N N . ALA D 1 102 ? 79.620 118.329 49.473 1.00 4.74 101 ALA D N 1
ATOM 4720 C CA . ALA D 1 102 ? 80.555 117.811 48.492 1.00 3.83 101 ALA D CA 1
ATOM 4721 C C . ALA D 1 102 ? 80.366 118.674 47.254 1.00 2.88 101 ALA D C 1
ATOM 4722 O O . ALA D 1 102 ? 81.324 119.148 46.664 1.00 3.72 101 ALA D O 1
ATOM 4724 N N . ILE D 1 103 ? 79.108 118.878 46.886 1.00 4.07 102 ILE D N 1
ATOM 4725 C CA . ILE D 1 103 ? 78.741 119.689 45.730 1.00 5.33 102 ILE D CA 1
ATOM 4726 C C . ILE D 1 103 ? 79.309 121.116 45.853 1.00 6.58 102 ILE D C 1
ATOM 4727 O O . ILE D 1 103 ? 79.849 121.667 44.880 1.00 5.95 102 ILE D O 1
ATOM 4732 N N . ALA D 1 104 ? 79.214 121.702 47.048 1.00 5.77 103 ALA D N 1
ATOM 4733 C CA . ALA D 1 104 ? 79.730 123.050 47.277 1.00 5.93 103 ALA D CA 1
ATOM 4734 C C . ALA D 1 104 ? 81.248 123.051 47.487 1.00 8.02 103 ALA D C 1
ATOM 4735 O O . ALA D 1 104 ? 81.934 124.046 47.216 1.00 9.41 103 ALA D O 1
ATOM 4737 N N . GLU D 1 105 ? 81.784 121.941 47.978 1.00 7.84 104 GLU D N 1
ATOM 4738 C CA . GLU D 1 105 ? 83.217 121.867 48.197 1.00 9.37 104 GLU D CA 1
ATOM 4739 C C . GLU D 1 105 ? 83.916 121.650 46.860 1.00 9.78 104 GLU D C 1
ATOM 4740 O O . GLU D 1 105 ? 85.060 122.075 46.669 1.00 9.93 104 GLU D O 1
ATOM 4746 N N . ASN D 1 106 ? 83.208 121.015 45.927 1.00 8.93 105 ASN D N 1
ATOM 4747 C CA . ASN D 1 106 ? 83.774 120.704 44.624 1.00 7.42 105 ASN D CA 1
ATOM 4748 C C . ASN D 1 106 ? 82.827 120.983 43.472 1.00 8.62 105 ASN D C 1
ATOM 4749 O O . ASN D 1 106 ? 82.133 120.086 43.012 1.00 9.56 105 ASN D O 1
ATOM 4754 N N . PRO D 1 107 ? 82.792 122.233 42.979 1.00 9.31 106 PRO D N 1
ATOM 4755 C CA . PRO D 1 107 ? 81.912 122.594 41.861 1.00 9.42 106 PRO D CA 1
ATOM 4756 C C . PRO D 1 107 ? 81.844 121.557 40.732 1.00 8.62 106 PRO D C 1
ATOM 4757 O O . PRO D 1 107 ? 80.792 121.368 40.126 1.00 8.09 106 PRO D O 1
ATOM 4761 N N . ASN D 1 108 ? 82.960 120.885 40.453 1.00 8.22 107 ASN D N 1
ATOM 4762 C CA . ASN D 1 108 ? 82.975 119.895 39.386 1.00 7.35 107 ASN D CA 1
ATOM 4763 C C . ASN D 1 108 ? 82.237 118.601 39.716 1.00 7.22 107 ASN D C 1
ATOM 4764 O O . ASN D 1 108 ? 82.158 117.715 38.876 1.00 6.96 107 ASN D O 1
ATOM 4769 N N . PHE D 1 109 ? 81.707 118.475 40.931 1.00 9.07 108 PHE D N 1
ATOM 4770 C CA . PHE D 1 109 ? 80.964 117.265 41.300 1.00 9.44 108 PHE D CA 1
ATOM 4771 C C . PHE D 1 109 ? 79.638 117.367 40.562 1.00 9.94 108 PHE D C 1
ATOM 4772 O O . PHE D 1 109 ? 79.037 118.442 40.526 1.00 10.40 108 PHE D O 1
ATOM 4780 N N . LEU D 1 110 ? 79.179 116.256 39.990 1.00 10.90 109 LEU D N 1
ATOM 4781 C CA . LEU D 1 110 ? 77.938 116.249 39.204 1.00 11.00 109 LEU D CA 1
ATOM 4782 C C . LEU D 1 110 ? 78.344 116.964 37.923 1.00 11.03 109 LEU D C 1
ATOM 4783 O O . LEU D 1 110 ? 77.874 118.067 37.623 1.00 9.70 109 LEU D O 1
ATOM 4788 N N . PHE D 1 111 ? 79.225 116.299 37.181 1.00 9.59 110 PHE D N 1
ATOM 4789 C CA . PHE D 1 111 ? 79.822 116.806 35.950 1.00 9.24 110 PHE D CA 1
ATOM 4790 C C . PHE D 1 111 ? 79.061 116.425 34.698 1.00 8.20 110 PHE D C 1
ATOM 4791 O O . PHE D 1 111 ? 78.832 117.260 33.820 1.00 9.75 110 PHE D O 1
ATOM 4799 N N . SER D 1 112 ? 78.672 115.156 34.632 1.00 7.78 111 SER D N 1
ATOM 4800 C CA . SER D 1 112 ? 77.950 114.602 33.489 1.00 7.27 111 SER D CA 1
ATOM 4801 C C . SER D 1 112 ? 76.538 114.221 33.879 1.00 6.85 111 SER D C 1
ATOM 4802 O O . SER D 1 112 ? 76.174 114.322 35.043 1.00 8.23 111 SER D O 1
ATOM 4805 N N . LYS D 1 113 ? 75.755 113.770 32.899 1.00 8.11 112 LYS D N 1
ATOM 4806 C CA . LYS D 1 113 ? 74.370 113.343 33.112 1.00 7.00 112 LYS D CA 1
ATOM 4807 C C . LYS D 1 113 ? 74.254 111.948 33.746 1.00 6.93 112 LYS D C 1
ATOM 4808 O O . LYS D 1 113 ? 73.146 111.432 33.937 1.00 6.26 112 LYS D O 1
ATOM 4814 N N . PHE D 1 114 ? 75.403 111.345 34.046 1.00 6.35 113 PHE D N 1
ATOM 4815 C CA . PHE D 1 114 ? 75.500 110.025 34.684 1.00 7.14 113 PHE D CA 1
ATOM 4816 C C . PHE D 1 114 ? 75.418 110.188 36.199 1.00 7.58 113 PHE D C 1
ATOM 4817 O O . PHE D 1 114 ? 74.979 109.296 36.928 1.00 8.28 113 PHE D O 1
ATOM 4825 N N . ASP D 1 115 ? 75.853 111.343 36.670 1.00 7.94 114 ASP D N 1
ATOM 4826 C CA . ASP D 1 115 ? 75.850 111.588 38.093 1.00 8.48 114 ASP D CA 1
ATOM 4827 C C . ASP D 1 115 ? 74.451 111.661 38.694 1.00 8.81 114 ASP D C 1
ATOM 4828 O O . ASP D 1 115 ? 74.296 111.591 39.910 1.00 11.27 114 ASP D O 1
ATOM 4833 N N . ARG D 1 116 ? 73.436 111.777 37.841 1.00 8.56 115 ARG D N 1
ATOM 4834 C CA . ARG D 1 116 ? 72.058 111.822 38.315 1.00 8.53 115 ARG D CA 1
ATOM 4835 C C . ARG D 1 116 ? 71.768 110.507 39.018 1.00 8.61 115 ARG D C 1
ATOM 4836 O O . ARG D 1 116 ? 70.709 110.345 39.627 1.00 10.14 115 ARG D O 1
ATOM 4844 N N . SER D 1 117 ? 72.714 109.571 38.931 1.00 8.76 116 SER D N 1
ATOM 4845 C CA . SER D 1 117 ? 72.580 108.253 39.558 1.00 7.80 116 SER D CA 1
ATOM 4846 C C . SER D 1 117 ? 72.808 108.310 41.059 1.00 7.26 116 SER D C 1
ATOM 4847 O O . SER D 1 117 ? 72.571 107.336 41.764 1.00 9.01 116 SER D O 1
ATOM 4850 N N . ILE D 1 118 ? 73.300 109.441 41.546 1.00 5.14 117 ILE D N 1
ATOM 4851 C CA . ILE D 1 118 ? 73.511 109.609 42.981 1.00 4.71 117 ILE D CA 1
ATOM 4852 C C . ILE D 1 118 ? 72.142 109.741 43.663 1.00 4.37 117 ILE D C 1
ATOM 4853 O O . ILE D 1 118 ? 71.975 109.395 44.836 1.00 2.86 117 ILE D O 1
ATOM 4858 N N . LEU D 1 119 ? 71.170 110.249 42.898 1.00 3.72 118 LEU D N 1
ATOM 4859 C CA . LEU D 1 119 ? 69.798 110.468 43.342 1.00 3.36 118 LEU D CA 1
ATOM 4860 C C . LEU D 1 119 ? 69.130 109.152 43.725 1.00 4.12 118 LEU D C 1
ATOM 4861 O O . LEU D 1 119 ? 68.273 109.120 44.622 1.00 5.81 118 LEU D O 1
ATOM 4866 N N . GLY D 1 120 ? 69.511 108.079 43.040 1.00 3.82 119 GLY D N 1
ATOM 4867 C CA . GLY D 1 120 ? 68.947 106.756 43.291 1.00 3.99 119 GLY D CA 1
ATOM 4868 C C . GLY D 1 120 ? 69.085 106.246 44.713 1.00 4.22 119 GLY D C 1
ATOM 4869 O O . GLY D 1 120 ? 68.422 105.291 45.099 1.00 5.79 119 GLY D O 1
ATOM 4870 N N . ILE D 1 121 ? 69.950 106.877 45.499 1.00 5.09 120 ILE D N 1
ATOM 4871 C CA . ILE D 1 121 ? 70.124 106.470 46.884 1.00 4.97 120 ILE D CA 1
ATOM 4872 C C . ILE D 1 121 ? 68.983 106.986 47.757 1.00 4.72 120 ILE D C 1
ATOM 4873 O O . ILE D 1 121 ? 68.599 106.345 48.739 1.00 4.84 120 ILE D O 1
ATOM 4878 N N . PHE D 1 122 ? 68.422 108.128 47.380 1.00 4.57 121 PHE D N 1
ATOM 4879 C CA . PHE D 1 122 ? 67.367 108.749 48.173 1.00 2.99 121 PHE D CA 1
ATOM 4880 C C . PHE D 1 122 ? 65.936 108.558 47.711 1.00 2.01 121 PHE D C 1
ATOM 4881 O O . PHE D 1 122 ? 65.015 108.617 48.526 1.00 2.19 121 PHE D O 1
ATOM 4889 N N . LEU D 1 123 ? 65.757 108.322 46.410 1.00 2.58 122 LEU D N 1
ATOM 4890 C CA . LEU D 1 123 ? 64.443 108.134 45.797 1.00 2.34 122 LEU D CA 1
ATOM 4891 C C . LEU D 1 123 ? 63.491 107.121 46.430 1.00 1.41 122 LEU D C 1
ATOM 4892 O O . LEU D 1 123 ? 62.278 107.372 46.500 1.00 1.05 122 LEU D O 1
ATOM 4897 N N . PRO D 1 124 ? 64.012 105.965 46.889 1.00 1.80 123 PRO D N 1
ATOM 4898 C CA . PRO D 1 124 ? 63.185 104.921 47.518 1.00 2.66 123 PRO D CA 1
ATOM 4899 C C . PRO D 1 124 ? 62.486 105.360 48.805 1.00 2.54 123 PRO D C 1
ATOM 4900 O O . PRO D 1 124 ? 61.553 104.705 49.265 1.00 3.94 123 PRO D O 1
ATOM 4904 N N . PHE D 1 125 ? 62.947 106.457 49.395 1.00 2.47 124 PHE D N 1
ATOM 4905 C CA . PHE D 1 125 ? 62.359 106.936 50.639 1.00 2.65 124 PHE D CA 1
ATOM 4906 C C . PHE D 1 125 ? 61.717 108.301 50.449 1.00 1.05 124 PHE D C 1
ATOM 4907 O O . PHE D 1 125 ? 61.270 108.922 51.411 1.00 1.05 124 PHE D O 1
ATOM 4915 N N . PHE D 1 126 ? 61.657 108.755 49.205 1.00 1.05 125 PHE D N 1
ATOM 4916 C CA . PHE D 1 126 ? 61.104 110.067 48.922 1.00 1.83 125 PHE D CA 1
ATOM 4917 C C . PHE D 1 126 ? 59.960 110.021 47.925 1.00 3.47 125 PHE D C 1
ATOM 4918 O O . PHE D 1 126 ? 58.945 110.701 48.094 1.00 4.32 125 PHE D O 1
ATOM 4926 N N . SER D 1 127 ? 60.131 109.229 46.875 1.00 5.47 126 SER D N 1
ATOM 4927 C CA . SER D 1 127 ? 59.115 109.111 45.831 1.00 6.41 126 SER D CA 1
ATOM 4928 C C . SER D 1 127 ? 57.858 108.345 46.264 1.00 5.32 126 SER D C 1
ATOM 4929 O O . SER D 1 127 ? 57.944 107.214 46.738 1.00 7.42 126 SER D O 1
ATOM 4932 N N . LYS D 1 128 ? 56.692 108.965 46.094 1.00 5.05 127 LYS D N 1
ATOM 4933 C CA . LYS D 1 128 ? 55.432 108.320 46.446 1.00 3.79 127 LYS D CA 1
ATOM 4934 C C . LYS D 1 128 ? 55.170 107.068 45.610 1.00 3.93 127 LYS D C 1
ATOM 4935 O O . LYS D 1 128 ? 54.698 106.064 46.141 1.00 4.88 127 LYS D O 1
ATOM 4941 N N . PRO D 1 129 ? 55.460 107.109 44.292 1.00 2.89 128 PRO D N 1
ATOM 4942 C CA . PRO D 1 129 ? 55.223 105.921 43.468 1.00 2.18 128 PRO D CA 1
ATOM 4943 C C . PRO D 1 129 ? 56.090 104.736 43.883 1.00 2.38 128 PRO D C 1
ATOM 4944 O O . PRO D 1 129 ? 55.617 103.609 43.921 1.00 2.90 128 PRO D O 1
ATOM 4948 N N . ILE D 1 130 ? 57.357 104.994 44.192 1.00 1.97 129 ILE D N 1
ATOM 4949 C CA . ILE D 1 130 ? 58.277 103.934 44.605 1.00 2.75 129 ILE D CA 1
ATOM 4950 C C . ILE D 1 130 ? 57.864 103.254 45.904 1.00 2.73 129 ILE D C 1
ATOM 4951 O O . ILE D 1 130 ? 57.845 102.032 45.993 1.00 3.98 129 ILE D O 1
ATOM 4964 N N . PHE D 1 132 ? 54.845 103.393 47.351 1.00 8.18 131 PHE D N 1
ATOM 4965 C CA . PHE D 1 132 ? 53.495 102.834 47.310 1.00 6.48 131 PHE D CA 1
ATOM 4966 C C . PHE D 1 132 ? 53.571 101.451 46.697 1.00 8.26 131 PHE D C 1
ATOM 4967 O O . PHE D 1 132 ? 52.899 100.523 47.151 1.00 7.61 131 PHE D O 1
ATOM 4975 N N . LYS D 1 133 ? 54.398 101.293 45.670 1.00 9.22 132 LYS D N 1
ATOM 4976 C CA . LYS D 1 133 ? 54.507 99.989 45.029 1.00 10.30 132 LYS D CA 1
ATOM 4977 C C . LYS D 1 133 ? 55.216 98.970 45.916 1.00 10.36 132 LYS D C 1
ATOM 4978 O O . LYS D 1 133 ? 54.937 97.768 45.836 1.00 9.54 132 LYS D O 1
ATOM 4992 N N . SER D 1 135 ? 56.442 96.746 49.197 1.00 10.08 134 SER D N 1
ATOM 4993 C CA . SER D 1 135 ? 55.651 95.943 50.113 1.00 9.44 134 SER D CA 1
ATOM 4994 C C . SER D 1 135 ? 56.203 96.184 51.509 1.00 8.69 134 SER D C 1
ATOM 4995 O O . SER D 1 135 ? 57.194 96.889 51.671 1.00 6.85 134 SER D O 1
ATOM 4998 N N . ILE D 1 136 ? 55.562 95.602 52.516 1.00 8.55 135 ILE D N 1
ATOM 4999 C CA . ILE D 1 136 ? 56.024 95.768 53.887 1.00 9.02 135 ILE D CA 1
ATOM 5000 C C . ILE D 1 136 ? 57.424 95.198 54.040 1.00 10.56 135 ILE D C 1
ATOM 5001 O O . ILE D 1 136 ? 58.352 95.912 54.414 1.00 12.93 135 ILE D O 1
ATOM 5006 N N . ARG D 1 137 ? 57.573 93.910 53.747 1.00 11.09 136 ARG D N 1
ATOM 5007 C CA . ARG D 1 137 ? 58.861 93.229 53.853 1.00 11.74 136 ARG D CA 1
ATOM 5008 C C . ARG D 1 137 ? 59.959 93.999 53.131 1.00 11.47 136 ARG D C 1
ATOM 5009 O O . ARG D 1 137 ? 61.026 94.246 53.700 1.00 12.78 136 ARG D O 1
ATOM 5017 N N . GLU D 1 138 ? 59.696 94.358 51.877 1.00 10.45 137 GLU D N 1
ATOM 5018 C CA . GLU D 1 138 ? 60.639 95.129 51.073 1.00 10.07 137 GLU D CA 1
ATOM 5019 C C . GLU D 1 138 ? 61.111 96.350 51.854 1.00 8.48 137 GLU D C 1
ATOM 5020 O O . GLU D 1 138 ? 62.306 96.616 51.966 1.00 6.54 137 GLU D O 1
ATOM 5034 N N . ASP D 1 140 ? 60.952 96.923 55.075 1.00 4.41 139 ASP D N 1
ATOM 5035 C CA . ASP D 1 140 ? 61.653 96.572 56.296 1.00 4.59 139 ASP D CA 1
ATOM 5036 C C . ASP D 1 140 ? 63.122 96.272 56.067 1.00 3.85 139 ASP D C 1
ATOM 5037 O O . ASP D 1 140 ? 63.981 96.806 56.764 1.00 3.66 139 ASP D O 1
ATOM 5042 N N . SER D 1 141 ? 63.426 95.433 55.086 1.00 2.43 140 SER D N 1
ATOM 5043 C CA . SER D 1 141 ? 64.819 95.105 54.811 1.00 1.87 140 SER D CA 1
ATOM 5044 C C . SER D 1 141 ? 65.574 96.263 54.176 1.00 1.49 140 SER D C 1
ATOM 5045 O O . SER D 1 141 ? 66.795 96.379 54.357 1.00 1.05 140 SER D O 1
ATOM 5048 N N . GLN D 1 142 ? 64.863 97.108 53.428 1.00 1.05 141 GLN D N 1
ATOM 5049 C CA . GLN D 1 142 ? 65.495 98.272 52.794 1.00 2.71 141 GLN D CA 1
ATOM 5050 C C . GLN D 1 142 ? 65.951 99.195 53.922 1.00 1.91 141 GLN D C 1
ATOM 5051 O O . GLN D 1 142 ? 67.079 99.700 53.945 1.00 1.05 141 GLN D O 1
ATOM 5057 N N . ILE D 1 143 ? 65.063 99.401 54.878 1.00 1.93 142 ILE D N 1
ATOM 5058 C CA . ILE D 1 143 ? 65.404 100.222 56.022 1.00 2.47 142 ILE D CA 1
ATOM 5059 C C . ILE D 1 143 ? 66.609 99.641 56.770 1.00 2.39 142 ILE D C 1
ATOM 5060 O O . ILE D 1 143 ? 67.556 100.357 57.114 1.00 1.33 142 ILE D O 1
ATOM 5065 N N . GLU D 1 144 ? 66.574 98.335 57.006 1.00 3.08 143 GLU D N 1
ATOM 5066 C CA . GLU D 1 144 ? 67.642 97.655 57.725 1.00 5.88 143 GLU D CA 1
ATOM 5067 C C . GLU D 1 144 ? 68.962 97.819 56.990 1.00 5.60 143 GLU D C 1
ATOM 5068 O O . GLU D 1 144 ? 69.970 98.221 57.571 1.00 7.32 143 GLU D O 1
ATOM 5074 N N . LEU D 1 145 ? 68.943 97.503 55.704 1.00 4.93 144 LEU D N 1
ATOM 5075 C CA . LEU D 1 145 ? 70.126 97.603 54.861 1.00 4.54 144 LEU D CA 1
ATOM 5076 C C . LEU D 1 145 ? 70.726 99.001 54.934 1.00 5.85 144 LEU D C 1
ATOM 5077 O O . LEU D 1 145 ? 71.909 99.164 55.243 1.00 5.80 144 LEU D O 1
ATOM 5082 N N . TYR D 1 146 ? 69.904 100.007 54.634 1.00 6.41 145 TYR D N 1
ATOM 5083 C CA . TYR D 1 146 ? 70.349 101.392 54.678 1.00 6.66 145 TYR D CA 1
ATOM 5084 C C . TYR D 1 146 ? 70.969 101.713 56.024 1.00 7.20 145 TYR D C 1
ATOM 5085 O O . TYR D 1 146 ? 72.039 102.323 56.094 1.00 7.66 145 TYR D O 1
ATOM 5094 N N . GLY D 1 147 ? 70.284 101.303 57.090 1.00 6.61 146 GLY D N 1
ATOM 5095 C CA . GLY D 1 147 ? 70.783 101.565 58.425 1.00 6.91 146 GLY D CA 1
ATOM 5096 C C . GLY D 1 147 ? 72.154 100.978 58.676 1.00 8.43 146 GLY D C 1
ATOM 5097 O O . GLY D 1 147 ? 72.927 101.532 59.449 1.00 8.16 146 GLY D O 1
ATOM 5098 N N . THR D 1 148 ? 72.470 99.865 58.022 1.00 10.29 147 THR D N 1
ATOM 5099 C CA . THR D 1 148 ? 73.765 99.231 58.227 1.00 11.53 147 THR D CA 1
ATOM 5100 C C . THR D 1 148 ? 74.894 99.712 57.309 1.00 12.46 147 THR D C 1
ATOM 5101 O O . THR D 1 148 ? 76.027 99.915 57.757 1.00 12.85 147 THR D O 1
ATOM 5105 N N . LYS D 1 149 ? 74.594 99.922 56.035 1.00 13.88 148 LYS D N 1
ATOM 5106 C CA . LYS D 1 149 ? 75.620 100.363 55.099 1.00 15.39 148 LYS D CA 1
ATOM 5107 C C . LYS D 1 149 ? 76.024 101.827 55.232 1.00 16.08 148 LYS D C 1
ATOM 5108 O O . LYS D 1 149 ? 77.196 102.129 55.439 1.00 16.84 148 LYS D O 1
ATOM 5114 N N . LEU D 1 150 ? 75.053 102.727 55.119 1.00 15.63 149 LEU D N 1
ATOM 5115 C CA . LEU D 1 150 ? 75.298 104.167 55.199 1.00 15.38 149 LEU D CA 1
ATOM 5116 C C . LEU D 1 150 ? 76.173 104.679 56.342 1.00 15.98 149 LEU D C 1
ATOM 5117 O O . LEU D 1 150 ? 77.151 105.381 56.098 1.00 15.55 149 LEU D O 1
ATOM 5122 N N . PRO D 1 151 ? 75.842 104.352 57.599 1.00 15.61 150 PRO D N 1
ATOM 5123 C CA . PRO D 1 151 ? 76.698 104.865 58.673 1.00 16.93 150 PRO D CA 1
ATOM 5124 C C . PRO D 1 151 ? 78.182 104.557 58.504 1.00 18.30 150 PRO D C 1
ATOM 5125 O O . PRO D 1 151 ? 79.034 105.418 58.745 1.00 18.10 150 PRO D O 1
ATOM 5129 N N . LEU D 1 152 ? 78.482 103.333 58.074 1.00 20.18 151 LEU D N 1
ATOM 5130 C CA . LEU D 1 152 ? 79.862 102.890 57.899 1.00 21.32 151 LEU D CA 1
ATOM 5131 C C . LEU D 1 152 ? 80.250 102.569 56.452 1.00 21.25 151 LEU D C 1
ATOM 5132 O O . LEU D 1 152 ? 80.497 101.414 56.092 1.00 22.70 151 LEU D O 1
ATOM 5137 N N . LEU D 1 153 ? 80.302 103.622 55.642 1.00 20.32 152 LEU D N 1
ATOM 5138 C CA . LEU D 1 153 ? 80.678 103.567 54.230 1.00 19.00 152 LEU D CA 1
ATOM 5139 C C . LEU D 1 153 ? 81.227 104.957 53.918 1.00 18.08 152 LEU D C 1
ATOM 5140 O O . LEU D 1 153 ? 82.101 105.130 53.068 1.00 17.62 152 LEU D O 1
ATOM 5145 N N . LYS D 1 154 ? 80.702 105.943 54.640 1.00 17.93 153 LYS D N 1
ATOM 5146 C CA . LYS D 1 154 ? 81.097 107.336 54.474 1.00 17.01 153 LYS D CA 1
ATOM 5147 C C . LYS D 1 154 ? 81.179 107.753 53.011 1.00 15.77 153 LYS D C 1
ATOM 5148 O O . LYS D 1 154 ? 82.264 107.894 52.447 1.00 15.72 153 LYS D O 1
ATOM 5154 N N . LEU D 1 155 ? 80.009 107.925 52.405 1.00 14.49 154 LEU D N 1
ATOM 5155 C CA . LEU D 1 155 ? 79.889 108.341 51.014 1.00 13.92 154 LEU D CA 1
ATOM 5156 C C . LEU D 1 155 ? 80.022 109.861 50.958 1.00 13.33 154 LEU D C 1
ATOM 5157 O O . LEU D 1 155 ? 79.942 110.539 51.979 1.00 14.38 154 LEU D O 1
ATOM 5162 N N . PHE D 1 156 ? 80.228 110.385 49.759 1.00 11.55 155 PHE D N 1
ATOM 5163 C CA . PHE D 1 156 ? 80.331 111.818 49.536 1.00 11.14 155 PHE D CA 1
ATOM 5164 C C . PHE D 1 156 ? 81.337 112.588 50.398 1.00 12.27 155 PHE D C 1
ATOM 5165 O O . PHE D 1 156 ? 81.316 113.815 50.410 1.00 12.31 155 PHE D O 1
ATOM 5173 N N . VAL D 1 157 ? 82.206 111.880 51.115 1.00 14.19 156 VAL D N 1
ATOM 5174 C CA . VAL D 1 157 ? 83.249 112.512 51.933 1.00 16.87 156 VAL D CA 1
ATOM 5175 C C . VAL D 1 157 ? 84.496 112.478 51.049 1.00 18.68 156 VAL D C 1
ATOM 5176 O O . VAL D 1 157 ? 85.198 111.466 51.001 1.00 20.23 156 VAL D O 1
ATOM 5188 N N . THR D 1 159 ? 88.291 113.286 49.369 1.00 24.30 158 THR D N 1
ATOM 5189 C CA . THR D 1 159 ? 89.679 113.344 49.821 1.00 25.28 158 THR D CA 1
ATOM 5190 C C . THR D 1 159 ? 90.369 114.361 48.925 1.00 25.47 158 THR D C 1
ATOM 5191 O O . THR D 1 159 ? 89.836 114.722 47.876 1.00 25.50 158 THR D O 1
ATOM 5195 N N . ASP D 1 160 ? 91.541 114.835 49.327 1.00 25.50 159 ASP D N 1
ATOM 5196 C CA . ASP D 1 160 ? 92.250 115.795 48.492 1.00 26.55 159 ASP D CA 1
ATOM 5197 C C . ASP D 1 160 ? 92.461 115.193 47.108 1.00 26.89 159 ASP D C 1
ATOM 5198 O O . ASP D 1 160 ? 92.288 115.874 46.098 1.00 28.29 159 ASP D O 1
ATOM 5203 N N . GLU D 1 161 ? 92.823 113.912 47.070 1.00 26.50 160 GLU D N 1
ATOM 5204 C CA . GLU D 1 161 ? 93.050 113.214 45.811 1.00 25.91 160 GLU D CA 1
ATOM 5205 C C . GLU D 1 161 ? 91.803 113.313 44.938 1.00 25.00 160 GLU D C 1
ATOM 5206 O O . GLU D 1 161 ? 91.880 113.629 43.749 1.00 26.25 160 GLU D O 1
ATOM 5212 N N . GLU D 1 162 ? 90.650 113.053 45.535 1.00 24.10 161 GLU D N 1
ATOM 5213 C CA . GLU D 1 162 ? 89.397 113.120 44.799 1.00 22.79 161 GLU D CA 1
ATOM 5214 C C . GLU D 1 162 ? 89.098 114.558 44.380 1.00 21.76 161 GLU D C 1
ATOM 5215 O O . GLU D 1 162 ? 88.730 114.823 43.234 1.00 19.66 161 GLU D O 1
ATOM 5229 N N . ASN D 1 164 ? 91.219 117.099 44.008 1.00 20.56 163 ASN D N 1
ATOM 5230 C CA . ASN D 1 164 ? 92.158 117.461 42.954 1.00 20.65 163 ASN D CA 1
ATOM 5231 C C . ASN D 1 164 ? 91.627 116.966 41.614 1.00 20.25 163 ASN D C 1
ATOM 5232 O O . ASN D 1 164 ? 91.500 117.735 40.663 1.00 20.82 163 ASN D O 1
ATOM 5237 N N . PHE D 1 165 ? 91.318 115.676 41.548 1.00 18.32 164 PHE D N 1
ATOM 5238 C CA . PHE D 1 165 ? 90.810 115.082 40.322 1.00 16.68 164 PHE D CA 1
ATOM 5239 C C . PHE D 1 165 ? 89.696 115.922 39.706 1.00 15.61 164 PHE D C 1
ATOM 5240 O O . PHE D 1 165 ? 89.808 116.389 38.579 1.00 15.53 164 PHE D O 1
ATOM 5248 N N . TYR D 1 166 ? 88.609 116.083 40.447 1.00 14.48 165 TYR D N 1
ATOM 5249 C CA . TYR D 1 166 ? 87.483 116.866 39.977 1.00 13.81 165 TYR D CA 1
ATOM 5250 C C . TYR D 1 166 ? 87.913 118.279 39.608 1.00 14.70 165 TYR D C 1
ATOM 5251 O O . TYR D 1 166 ? 87.375 118.883 38.688 1.00 13.67 165 TYR D O 1
ATOM 5260 N N . ALA D 1 167 ? 88.886 118.810 40.330 1.00 15.93 166 ALA D N 1
ATOM 5261 C CA . ALA D 1 167 ? 89.366 120.147 40.034 1.00 17.14 166 ALA D CA 1
ATOM 5262 C C . ALA D 1 167 ? 89.952 120.191 38.618 1.00 17.69 166 ALA D C 1
ATOM 5263 O O . ALA D 1 167 ? 89.821 121.189 37.910 1.00 17.19 166 ALA D O 1
ATOM 5265 N N . ASN D 1 168 ? 90.595 119.104 38.209 1.00 17.77 167 ASN D N 1
ATOM 5266 C CA . ASN D 1 168 ? 91.220 119.033 36.890 1.00 18.93 167 ASN D CA 1
ATOM 5267 C C . ASN D 1 168 ? 90.310 118.619 35.738 1.00 19.74 167 ASN D C 1
ATOM 5268 O O . ASN D 1 168 ? 90.603 118.935 34.582 1.00 19.88 167 ASN D O 1
ATOM 5273 N N . LEU D 1 169 ? 89.222 117.912 36.038 1.00 20.15 168 LEU D N 1
ATOM 5274 C CA . LEU D 1 169 ? 88.307 117.466 34.989 1.00 19.78 168 LEU D CA 1
ATOM 5275 C C . LEU D 1 169 ? 88.163 118.520 33.907 1.00 18.92 168 LEU D C 1
ATOM 5276 O O . LEU D 1 169 ? 87.972 119.698 34.204 1.00 18.52 168 LEU D O 1
ATOM 5281 N N . LYS D 1 170 ? 88.258 118.084 32.655 1.00 17.94 169 LYS D N 1
ATOM 5282 C CA . LYS D 1 170 ? 88.147 118.988 31.522 1.00 16.68 169 LYS D CA 1
ATOM 5283 C C . LYS D 1 170 ? 87.110 118.548 30.504 1.00 14.75 169 LYS D C 1
ATOM 5284 O O . LYS D 1 170 ? 86.353 119.378 29.999 1.00 13.78 169 LYS D O 1
ATOM 5290 N N . THR D 1 171 ? 87.076 117.253 30.195 1.00 12.44 170 THR D N 1
ATOM 5291 C CA . THR D 1 171 ? 86.114 116.743 29.218 1.00 12.74 170 THR D CA 1
ATOM 5292 C C . THR D 1 171 ? 85.350 115.505 29.670 1.00 12.86 170 THR D C 1
ATOM 5293 O O . THR D 1 171 ? 85.787 114.781 30.565 1.00 13.10 170 THR D O 1
ATOM 5297 N N . ILE D 1 172 ? 84.201 115.267 29.040 1.00 13.21 171 ILE D N 1
ATOM 5298 C CA . ILE D 1 172 ? 83.386 114.094 29.345 1.00 13.24 171 ILE D CA 1
ATOM 5299 C C . ILE D 1 172 ? 84.155 112.849 28.950 1.00 13.78 171 ILE D C 1
ATOM 5300 O O . ILE D 1 172 ? 83.838 111.752 29.404 1.00 14.13 171 ILE D O 1
ATOM 5305 N N . GLU D 1 173 ? 85.152 113.022 28.085 1.00 14.53 172 GLU D N 1
ATOM 5306 C CA . GLU D 1 173 ? 85.948 111.902 27.614 1.00 16.47 172 GLU D CA 1
ATOM 5307 C C . GLU D 1 173 ? 86.692 111.300 28.793 1.00 17.92 172 GLU D C 1
ATOM 5308 O O . GLU D 1 173 ? 86.545 110.118 29.087 1.00 19.73 172 GLU D O 1
ATOM 5314 N N . GLN D 1 174 ? 87.497 112.118 29.470 1.00 19.55 173 GLN D N 1
ATOM 5315 C CA . GLN D 1 174 ? 88.249 111.645 30.628 1.00 18.47 173 GLN D CA 1
ATOM 5316 C C . GLN D 1 174 ? 87.287 111.069 31.660 1.00 17.46 173 GLN D C 1
ATOM 5317 O O . GLN D 1 174 ? 87.460 109.949 32.125 1.00 19.36 173 GLN D O 1
ATOM 5323 N N . TYR D 1 175 ? 86.258 111.831 32.003 1.00 15.73 174 TYR D N 1
ATOM 5324 C CA . TYR D 1 175 ? 85.292 111.373 32.993 1.00 15.23 174 TYR D CA 1
ATOM 5325 C C . TYR D 1 175 ? 84.720 110.004 32.652 1.00 13.66 174 TYR D C 1
ATOM 5326 O O . TYR D 1 175 ? 84.709 109.102 33.489 1.00 12.72 174 TYR D O 1
ATOM 5335 N N . ASN D 1 176 ? 84.246 109.856 31.419 1.00 13.64 175 ASN D N 1
ATOM 5336 C CA . ASN D 1 176 ? 83.658 108.596 30.976 1.00 13.82 175 ASN D CA 1
ATOM 5337 C C . ASN D 1 176 ? 84.594 107.406 31.082 1.00 13.93 175 ASN D C 1
ATOM 5338 O O . ASN D 1 176 ? 84.136 106.281 31.284 1.00 14.15 175 ASN D O 1
ATOM 5343 N N . ASP D 1 177 ? 85.895 107.632 30.921 1.00 14.71 176 ASP D N 1
ATOM 5344 C CA . ASP D 1 177 ? 86.849 106.532 31.058 1.00 16.25 176 ASP D CA 1
ATOM 5345 C C . ASP D 1 177 ? 87.150 106.356 32.537 1.00 16.26 176 ASP D C 1
ATOM 5346 O O . ASP D 1 177 ? 87.349 105.239 33.017 1.00 17.93 176 ASP D O 1
ATOM 5351 N N . TYR D 1 178 ? 87.182 107.477 33.251 1.00 16.79 177 TYR D N 1
ATOM 5352 C CA . TYR D 1 178 ? 87.453 107.469 34.682 1.00 17.96 177 TYR D CA 1
ATOM 5353 C C . TYR D 1 178 ? 86.429 106.596 35.389 1.00 18.80 177 TYR D C 1
ATOM 5354 O O . TYR D 1 178 ? 86.774 105.841 36.295 1.00 18.68 177 TYR D O 1
ATOM 5363 N N . VAL D 1 179 ? 85.173 106.713 34.960 1.00 19.23 178 VAL D N 1
ATOM 5364 C CA . VAL D 1 179 ? 84.073 105.940 35.529 1.00 19.51 178 VAL D CA 1
ATOM 5365 C C . VAL D 1 179 ? 83.950 104.583 34.839 1.00 19.10 178 VAL D C 1
ATOM 5366 O O . VAL D 1 179 ? 83.595 103.593 35.471 1.00 18.29 178 VAL D O 1
ATOM 5370 N N . ARG D 1 180 ? 84.229 104.547 33.540 1.00 19.22 179 ARG D N 1
ATOM 5371 C CA . ARG D 1 180 ? 84.168 103.302 32.780 1.00 19.52 179 ARG D CA 1
ATOM 5372 C C . ARG D 1 180 ? 85.131 102.335 33.466 1.00 20.19 179 ARG D C 1
ATOM 5373 O O . ARG D 1 180 ? 84.897 101.120 33.515 1.00 18.28 179 ARG D O 1
ATOM 5381 N N . ASP D 1 181 ? 86.218 102.892 33.999 1.00 20.81 180 ASP D N 1
ATOM 5382 C CA . ASP D 1 181 ? 87.221 102.102 34.709 1.00 21.46 180 ASP D CA 1
ATOM 5383 C C . ASP D 1 181 ? 86.649 101.672 36.049 1.00 21.32 180 ASP D C 1
ATOM 5384 O O . ASP D 1 181 ? 87.289 100.962 36.809 1.00 21.42 180 ASP D O 1
ATOM 5389 N N . LEU D 1 182 ? 85.429 102.118 36.328 1.00 21.03 181 LEU D N 1
ATOM 5390 C CA . LEU D 1 182 ? 84.737 101.798 37.572 1.00 20.80 181 LEU D CA 1
ATOM 5391 C C . LEU D 1 182 ? 85.692 101.859 38.764 1.00 20.81 181 LEU D C 1
ATOM 5392 O O . LEU D 1 182 ? 86.218 102.921 39.106 1.00 20.82 181 LEU D O 1
ATOM 5397 N N . UNK E 2 1 ? 112.085 99.605 69.216 1.00 14.25 1 UNK E N 1
ATOM 5398 C CA . UNK E 2 1 ? 112.096 98.196 68.731 1.00 15.49 1 UNK E CA 1
ATOM 5399 C C . UNK E 2 1 ? 112.002 98.143 67.210 1.00 15.69 1 UNK E C 1
ATOM 5400 O O . UNK E 2 1 ? 112.865 97.637 66.537 1.00 14.46 1 UNK E O 1
ATOM 5402 N N . UNK E 2 2 ? 110.905 98.719 66.749 1.00 16.23 2 UNK E N 1
ATOM 5403 C CA . UNK E 2 2 ? 110.651 98.805 65.283 1.00 15.45 2 UNK E CA 1
ATOM 5404 C C . UNK E 2 2 ? 111.795 99.522 64.574 1.00 15.39 2 UNK E C 1
ATOM 5405 O O . UNK E 2 2 ? 112.137 99.188 63.455 1.00 18.00 2 UNK E O 1
ATOM 5407 N N . UNK E 2 3 ? 112.373 100.496 65.250 1.00 14.33 3 UNK E N 1
ATOM 5408 C CA . UNK E 2 3 ? 113.495 101.294 64.681 1.00 13.55 3 UNK E CA 1
ATOM 5409 C C . UNK E 2 3 ? 114.787 100.484 64.667 1.00 13.36 3 UNK E C 1
ATOM 5410 O O . UNK E 2 3 ? 115.488 100.428 63.653 1.00 15.06 3 UNK E O 1
ATOM 5412 N N . UNK E 2 4 ? 115.113 99.912 65.803 1.00 12.52 4 UNK E N 1
ATOM 5413 C CA . UNK E 2 4 ? 116.377 99.131 65.922 1.00 14.73 4 UNK E CA 1
ATOM 5414 C C . UNK E 2 4 ? 116.275 97.812 65.163 1.00 16.02 4 UNK E C 1
ATOM 5415 O O . UNK E 2 4 ? 117.257 97.078 65.064 1.00 16.37 4 UNK E O 1
ATOM 5417 N N . UNK E 2 5 ? 115.090 97.532 64.711 1.00 16.56 5 UNK E N 1
ATOM 5418 C CA . UNK E 2 5 ? 114.918 96.311 63.874 1.00 17.05 5 UNK E CA 1
ATOM 5419 C C . UNK E 2 5 ? 115.264 96.597 62.416 1.00 16.72 5 UNK E C 1
ATOM 5420 O O . UNK E 2 5 ? 114.925 95.907 61.511 1.00 17.16 5 UNK E O 1
ATOM 5430 N N . UNK E 2 7 ? 118.282 99.480 61.895 1.00 15.78 7 UNK E N 1
ATOM 5431 C CA . UNK E 2 7 ? 119.560 100.245 61.873 1.00 16.80 7 UNK E CA 1
ATOM 5432 C C . UNK E 2 7 ? 120.546 99.630 60.885 1.00 16.57 7 UNK E C 1
ATOM 5433 O O . UNK E 2 7 ? 121.178 100.438 60.135 1.00 15.20 7 UNK E O 1
ATOM 5436 N N . UNK F 2 1 ? 73.090 87.314 71.110 1.00 15.55 1 UNK F N 1
ATOM 5437 C CA . UNK F 2 1 ? 73.015 88.714 70.605 1.00 15.17 1 UNK F CA 1
ATOM 5438 C C . UNK F 2 1 ? 73.112 88.750 69.084 1.00 14.93 1 UNK F C 1
ATOM 5439 O O . UNK F 2 1 ? 72.211 89.180 68.392 1.00 13.61 1 UNK F O 1
ATOM 5441 N N . UNK F 2 2 ? 74.251 88.227 68.637 1.00 14.91 2 UNK F N 1
ATOM 5442 C CA . UNK F 2 2 ? 74.546 88.167 67.178 1.00 14.92 2 UNK F CA 1
ATOM 5443 C C . UNK F 2 2 ? 73.450 87.413 66.432 1.00 15.95 2 UNK F C 1
ATOM 5444 O O . UNK F 2 2 ? 73.131 87.757 65.300 1.00 14.80 2 UNK F O 1
ATOM 5446 N N . UNK F 2 3 ? 72.891 86.412 67.086 1.00 16.97 3 UNK F N 1
ATOM 5447 C CA . UNK F 2 3 ? 71.822 85.557 66.497 1.00 16.00 3 UNK F CA 1
ATOM 5448 C C . UNK F 2 3 ? 70.489 86.297 66.466 1.00 15.54 3 UNK F C 1
ATOM 5449 O O . UNK F 2 3 ? 69.802 86.297 65.446 1.00 15.86 3 UNK F O 1
ATOM 5451 N N . UNK F 2 4 ? 70.127 86.859 67.591 1.00 15.76 4 UNK F N 1
ATOM 5452 C CA . UNK F 2 4 ? 68.836 87.591 67.729 1.00 15.69 4 UNK F CA 1
ATOM 5453 C C . UNK F 2 4 ? 68.874 88.910 66.963 1.00 17.63 4 UNK F C 1
ATOM 5454 O O . UNK F 2 4 ? 67.869 89.600 66.866 1.00 18.79 4 UNK F O 1
ATOM 5456 N N . UNK F 2 5 ? 70.049 89.243 66.528 1.00 19.10 5 UNK F N 1
ATOM 5457 C CA . UNK F 2 5 ? 70.170 90.475 65.698 1.00 19.58 5 UNK F CA 1
ATOM 5458 C C . UNK F 2 5 ? 69.857 90.179 64.235 1.00 19.89 5 UNK F C 1
ATOM 5459 O O . UNK F 2 5 ? 70.184 90.869 63.327 1.00 18.69 5 UNK F O 1
ATOM 5469 N N . UNK F 2 7 ? 66.957 87.137 63.669 1.00 20.41 7 UNK F N 1
ATOM 5470 C CA . UNK F 2 7 ? 65.721 86.307 63.603 1.00 18.75 7 UNK F CA 1
ATOM 5471 C C . UNK F 2 7 ? 64.740 86.872 62.581 1.00 16.65 7 UNK F C 1
ATOM 5472 O O . UNK F 2 7 ? 64.184 86.024 61.821 1.00 14.95 7 UNK F O 1
ATOM 5475 N N . UNK G 2 1 ? 102.651 81.346 42.309 1.00 14.67 1 UNK G N 1
ATOM 5476 C CA . UNK G 2 1 ? 102.660 82.773 42.738 1.00 14.88 1 UNK G CA 1
ATOM 5477 C C . UNK G 2 1 ? 103.729 83.015 43.798 1.00 13.95 1 UNK G C 1
ATOM 5478 O O . UNK G 2 1 ? 104.613 83.786 43.617 1.00 15.46 1 UNK G O 1
ATOM 5480 N N . UNK G 2 2 ? 103.541 82.261 44.858 1.00 13.42 2 UNK G N 1
ATOM 5481 C CA . UNK G 2 2 ? 104.484 82.331 46.010 1.00 14.02 2 UNK G CA 1
ATOM 5482 C C . UNK G 2 2 ? 105.911 82.033 45.564 1.00 13.54 2 UNK G C 1
ATOM 5483 O O . UNK G 2 2 ? 106.868 82.607 46.081 1.00 13.33 2 UNK G O 1
ATOM 5485 N N . UNK G 2 3 ? 106.034 81.141 44.605 1.00 13.20 3 UNK G N 1
ATOM 5486 C CA . UNK G 2 3 ? 107.350 80.707 44.058 1.00 13.33 3 UNK G CA 1
ATOM 5487 C C . UNK G 2 3 ? 107.945 81.782 43.156 1.00 14.30 3 UNK G C 1
ATOM 5488 O O . UNK G 2 3 ? 109.120 82.124 43.277 1.00 13.84 3 UNK G O 1
ATOM 5490 N N . UNK G 2 4 ? 107.135 82.252 42.239 1.00 14.57 4 UNK G N 1
ATOM 5491 C CA . UNK G 2 4 ? 107.560 83.279 41.247 1.00 16.18 4 UNK G CA 1
ATOM 5492 C C . UNK G 2 4 ? 107.755 84.635 41.917 1.00 17.29 4 UNK G C 1
ATOM 5493 O O . UNK G 2 4 ? 108.263 85.566 41.306 1.00 17.84 4 UNK G O 1
ATOM 5495 N N . UNK G 2 5 ? 107.287 84.706 43.117 1.00 17.67 5 UNK G N 1
ATOM 5496 C CA . UNK G 2 5 ? 107.504 85.966 43.883 1.00 17.00 5 UNK G CA 1
ATOM 5497 C C . UNK G 2 5 ? 108.880 85.973 44.539 1.00 15.91 5 UNK G C 1
ATOM 5498 O O . UNK G 2 5 ? 109.167 86.690 45.446 1.00 16.26 5 UNK G O 1
ATOM 5508 N N . UNK G 2 7 ? 111.870 83.971 42.348 1.00 14.29 7 UNK G N 1
ATOM 5509 C CA . UNK G 2 7 ? 112.869 83.509 41.343 1.00 14.46 7 UNK G CA 1
ATOM 5510 C C . UNK G 2 7 ? 114.066 84.452 41.292 1.00 14.77 7 UNK G C 1
ATOM 5511 O O . UNK G 2 7 ? 115.211 83.887 41.314 1.00 15.10 7 UNK G O 1
ATOM 5514 N N . UNK H 2 1 ? 83.431 103.925 44.005 1.00 13.84 1 UNK H N 1
ATOM 5515 C CA . UNK H 2 1 ? 83.331 102.561 44.597 1.00 14.68 1 UNK H CA 1
ATOM 5516 C C . UNK H 2 1 ? 82.185 102.485 45.600 1.00 14.03 1 UNK H C 1
ATOM 5517 O O . UNK H 2 1 ? 81.281 101.692 45.476 1.00 14.10 1 UNK H O 1
ATOM 5519 N N . UNK H 2 2 ? 82.330 103.330 46.597 1.00 14.76 2 UNK H N 1
ATOM 5520 C CA . UNK H 2 2 ? 81.312 103.416 47.682 1.00 14.66 2 UNK H CA 1
ATOM 5521 C C . UNK H 2 2 ? 79.929 103.706 47.108 1.00 14.43 2 UNK H C 1
ATOM 5522 O O . UNK H 2 2 ? 78.938 103.169 47.570 1.00 16.26 2 UNK H O 1
ATOM 5524 N N . UNK H 2 3 ? 79.889 104.513 46.060 1.00 13.65 3 UNK H N 1
ATOM 5525 C CA . UNK H 2 3 ? 78.621 104.912 45.388 1.00 15.22 3 UNK H CA 1
ATOM 5526 C C . UNK H 2 3 ? 78.048 103.755 44.576 1.00 15.06 3 UNK H C 1
ATOM 5527 O O . UNK H 2 3 ? 76.842 103.454 44.655 1.00 13.21 3 UNK H O 1
ATOM 5529 N N . UNK H 2 4 ? 78.875 103.157 43.742 1.00 14.90 4 UNK H N 1
ATOM 5530 C CA . UNK H 2 4 ? 78.447 102.033 42.863 1.00 14.43 4 UNK H CA 1
ATOM 5531 C C . UNK H 2 4 ? 78.177 100.775 43.680 1.00 14.24 4 UNK H C 1
ATOM 5532 O O . UNK H 2 4 ? 77.687 99.786 43.147 1.00 13.26 4 UNK H O 1
ATOM 5534 N N . UNK H 2 5 ? 78.585 100.838 44.904 1.00 14.82 5 UNK H N 1
ATOM 5535 C CA . UNK H 2 5 ? 78.302 99.690 45.811 1.00 16.06 5 UNK H CA 1
ATOM 5536 C C . UNK H 2 5 ? 76.896 99.787 46.391 1.00 17.09 5 UNK H C 1
ATOM 5537 O O . UNK H 2 5 ? 76.543 99.212 47.367 1.00 17.12 5 UNK H O 1
ATOM 5547 N N . UNK H 2 7 ? 74.086 101.586 43.801 1.00 16.34 7 UNK H N 1
ATOM 5548 C CA . UNK H 2 7 ? 73.149 101.939 42.697 1.00 16.56 7 UNK H CA 1
ATOM 5549 C C . UNK H 2 7 ? 71.922 101.034 42.713 1.00 16.88 7 UNK H C 1
ATOM 5550 O O . UNK H 2 7 ? 70.805 101.617 42.525 1.00 14.50 7 UNK H O 1
#

Organism: Helicobacter pylori (strain ATCC 700392 / 26695) (NCBI:txid85962)

Nearest PDB structures (foldseek):
  2g3v-assembly4_D  TM=9.839E-01  e=9.532E-18  Helicobacter pylori
  2g3v-assembly4_D  TM=9.849E-01  e=7.049E-19  Helicobacter pylori
  2g3v-assembly4_D  TM=9.817E-01  e=2.300E-17  Helicobacter pylori
  2g3v-assembly4_D  TM=9.890E-01  e=1.474E-19  Helicobacter pylori

B-factor: mean 10.44, std 7.73, range [1.05, 49.37]

Sequence (632 aa):
KLIESLQENELLNTDEKKKIIDQIKTHDFFKQHTNKGALDKVLRNYKDYRAVIKSIGVDKFKKVYRLLESETELLHAIAENPNFLFSKFDRSILGIFLPFFSKPIFKSIREDSQIELYGTKLPLLKLFVTDEENFYANLKTIEQYNDYVRDLKLIESLQENELLNTDEKKKIIDQIKTHDFFKQHTNKGALDKVLRNYKDYRAVIKSIGVDKFKKVYRLLESETELLHAIAENPNFLFSKFDRSILGIFLPFFSKPIFKSIREDSQIELYGTKLPLLKLFVTDEENFYANLKTIEQYNDYVRDLKLIESLQENELLNTDEKKKIIDQIKTHDFFKQHTNKGALDKVLRNYKDYRAVIKSIGVDKFKKVYRLLESETELLHAIAENPNFLFSKFDRSILGIFLPFFSKPIFKSIREDSQIELYGTKLPLLKLFVTDEENFYANLKTIEQYNDYVRDLKLIESLQENELLNTDEKKKIIDQIKTHDFFKQHTNKGALDKVLRNYKDYRAVIKSIGVDKFKKVYRLLESETELLHAIAENPNFLFSKFDRSILGIFLPFFSKPIFKSIREDSQIELYGTKLPLLKLFVTDEENFYANLKTIEQYNDYVRDL

Secondary structure (DSSP, 8-state):
--TTGGGT--BPPHHHHHHHHHHHH--HHHH----HHHHHHHHHH---HHHHHHHT-HHHHHHHHHHHHHH--HHHHHHH-TTSS-BGGGGGGGGGTGGGT-S---------HHHHHHHHHTTTT-TT------HHHH---HHHHHHHHHT-/--HHHHHT-----HHHHHHHHHHHH--HHHH----HHHHHHHHHH---HHHHHHHT-HHHHHHHHHHHHHH--HHHHHHH-TTSS-SGGGGGGGGGTGGGT-S---------HHHHHHHHHSTTT-TT------HHHH---HHHHHHHHHT-/---HHHHS--BPPHHHHHHHHHHHH--HHHH----HHHHHHHHHH---HHHHHHHT-HHHHHHHHHHHHHH--HHHHHHH-TTSS-BGGGGGGGGGTGGGT-S---------HHHHHHHHHTTTT-TT------HHHH---HHHHHHHHHT-/--HHHHHT-PBPPHHHHHHHHHHHH--HHHH----HHHHHHHHHH---HHHHHHHT-HHHHHHHHHHHHHH--HHHHHHH-TTSS-BTTGGGGGGGTGGGT-S---------HHHHHHHHHTTTT-TT------HHHH---HHHHHHHHHT-/-TTT--/-TTT--/-TTT--/-TTT--

InterPro domains:
  IPR032020 CAG pathogenicity island protein 13 [PF16707] (1-196)
  IPR038306 CagS superfamily [G3DSA:1.20.120.1140] (21-181)

Radius of gyration: 32.75 Å; Cα contacts (8 Å, |Δi|>4): 521; chains: 8; bounding box: 89×66×58 Å

Solvent-accessible surface area: 38465 Å² total

CATH classification: 1.20.120.1140

Foldseek 3Di:
DVCVCLPDKAWQPPVSQVVLLVVLVVLVLLVCLVPPCSQLVLLVQLACSPVLCVLPNSVLLSQLSVLSSVVSLQSVLCVVQVCQSTIPSSSVVCVVPCCSPPSVVSPDNVVVVNSVVSNPCSVVPPPNDDPVVVVSVPDDGVVVVSVVVVVD/DCVVDLVDKFWAPPVNQVVLLVVLVVLVLLVCLVPPVSVLVLLVQLACSVVLCVLPNPVLLSQLSVLSSVVSCQSVLCVVQPCQRTIPVNSVVCVVPCCSPPSVVSPDNVVVVNSVVSNPDSPPPSPNHDPVVVVSVPDDGSVVVSVVVVVD/DPCVCLVPKAFQPPVSLVVLLVVLVVLVLLVCLVVPVSVLVLLVQLADSVVLCVVPNPVLLSQLSVLSSVVSCQSVLCVPQVCCSTMPSSSVVCVVPCCSPPSVVSPDNVVVVNSVVSNPDSPPPDPNDDPVVVVSVPDDGSVCVSVVVVVD/DPCVCLPPKAWQPPVSQVVLVVVLVVLVLLVCLPDDVSVLVCLVQLADSPVLCVLPNPVLLNQLSVLSSVVSCQSVLCVVFVLQVTIPVNSVVCVVPCCSPPSVVSPDNVVVVNSVVSNPCSVPPDPNDDPVVVVSVPDDGSVCVSVVVVVD